Protein AF-A0A9D5ZKW4-F1 (afdb_monomer)

pLDDT: mean 84.66, std 13.29, range [24.25, 98.38]

Mean predicted aligned error: 14.29 Å

Foldseek 3Di:
DDDDPPDQPFKDWDWDDDDQFIQIWIWGDAPPDPDDTHTDDLVPQVLSVVLRVVRVVVSYYPVRLVVDPVSVVSVVVSCVVCCVVRVGPVVVVVVVVVLVVDFQDPPVLLVVQLVVQLVPWQSVLLSCLCVVQPVVVVVVVVDRDLLCVVVCQVVVLVSLQQDDDPVRHGDQLVCSCVNFVSVQVSLVSCCVVVSDDPVSRDGHDHHQDPVNQVCCCVPVVDNPDPPPPLDADDLVNLVLLLVLLCVLQVDPVSLVVSLLSLLLSLLLFLLAALQQSQQFDLVQFQLPDPFGWGKRFKGKAQCNSSPDHFIDIQGRDDPQDHNHIAIATCCPPHSVSNSVSSVSLNVPDDDPHRSDDDG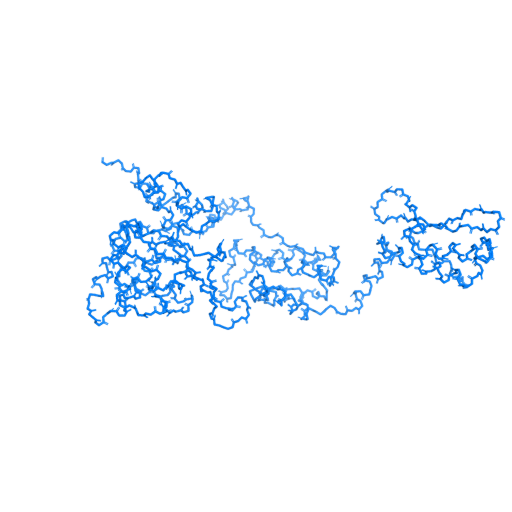SVCSQVSQVVSCVSSVHDRDGSNSSLLNLLQNCVLCCCPRVVVDLVSSCSSSVHPDSVVSVVSHSPPDVNVVVSPPDD

Secondary structure (DSSP, 8-state):
--------TTEEEEEE--SSSPEEEEEE--TT--PPPEEPPTTT-HHHHHHHHHHHHTT--HHHHTT-HHHHHHHHHHHHHHHHHTT-HHHHHHHHHHHHHSPP-HHHHHHHHHHHHHTTS-HHHHHHHIIIIIHHHHHHTT--SGGGGGGGHHHHHHHHHH-B-TTSPBPPGGGHHHHHHHHHHHHHHHHHTTSS-GGG---------HHHHHHHHHHH--------------HHHHHHHHHHHHHHT-SGGGHHHHHHHHHHHHHHHHT--HHHHTT--GGGEETTSSS-EEEE--EEEEGGGGT-SSEEEETTB-SS-BS--EEEE--SS-HHHHHHHHHHHHHHS-TT--SS-S-TTHHHHHHHHHHHHTT-----HHHHHHHHHHHHHHTHHHHSTT-HHHHHHHTT-S-HHHHHHHS-TT-HHHHHTTS--

Radius of gyration: 33.58 Å; Cα contacts (8 Å, |Δi|>4): 568; chains: 1; bounding box: 69×62×100 Å

Sequence (437 aa):
MAKGKIHIQGIYSLWRKGKEFDAYRVSVRKSGTDETQVQISAKTQPTLKQINQYLQGHKLKKEQAEQDSNFLALKQRLYEELGKEHFLKTYRAKEELDLKRKGFDFGKNLEEFVAHKSDYSIAYAYRGYLVSFWFPFFFEKGCQHPNDFFQWKREAKVHVKMAQTKHGTKYSFNSYHALTTPLNEYMKFLVEYNHITNENLFSLDVKMTLENRKQLKRKDGINIQAVRSNETYSLAELFDIKRKIDLAYAGEEFKPMKLRAYALYLGVCTGLRRGNILGIKPRDLYPESDLPHFEVGDNVVKGWSRGEGGVLIFEGCTKTTSDESIKLPLIQPSVEVLVEVATFLKDHLVGEEYILQCHPDTVAKWWEGIAKECDFKPLPCHQWKHSYASIGALHLNNWYKGNPHLLQVCCLHESYRTTEKYIKKNSGQILSAFKTT

Nearest PDB structures (foldseek):
  8bj6-assembly1_A  TM=4.259E-01  e=7.141E-02  Bacillus subtilis subsp. subtilis str. 168

Structure (mmCIF, N/CA/C/O backbone):
data_AF-A0A9D5ZKW4-F1
#
_entry.id   AF-A0A9D5ZKW4-F1
#
loop_
_atom_site.group_PDB
_atom_site.id
_atom_site.type_symbol
_atom_site.label_atom_id
_atom_site.label_alt_id
_atom_site.label_comp_id
_atom_site.label_asym_id
_atom_site.label_entity_id
_atom_site.label_seq_id
_atom_site.pdbx_PDB_ins_code
_atom_site.Cartn_x
_atom_site.Cartn_y
_atom_site.Cartn_z
_atom_site.occupancy
_atom_site.B_iso_or_equiv
_atom_site.auth_seq_id
_atom_site.auth_comp_id
_atom_site.auth_asym_id
_atom_site.auth_atom_id
_atom_site.pdbx_PDB_model_num
ATOM 1 N N . MET A 1 1 ? 39.564 -7.140 -55.001 1.00 28.84 1 MET A N 1
ATOM 2 C CA . MET A 1 1 ? 38.199 -7.243 -54.439 1.00 28.84 1 MET A CA 1
ATOM 3 C C . MET A 1 1 ? 37.810 -8.713 -54.340 1.00 28.84 1 MET A C 1
ATOM 5 O O . MET A 1 1 ? 37.602 -9.340 -55.369 1.00 28.84 1 MET A O 1
ATOM 9 N N . ALA A 1 2 ? 37.790 -9.286 -53.134 1.00 24.25 2 ALA A N 1
ATOM 10 C CA . ALA A 1 2 ? 37.417 -10.685 -52.917 1.00 24.25 2 ALA A CA 1
ATOM 11 C C . ALA A 1 2 ? 35.898 -10.785 -52.691 1.00 24.25 2 ALA A C 1
ATOM 13 O O . ALA A 1 2 ? 35.380 -10.238 -51.719 1.00 24.25 2 ALA A O 1
ATOM 14 N N . LYS A 1 3 ? 35.178 -11.447 -53.607 1.00 29.00 3 LYS A N 1
ATOM 15 C CA . LYS A 1 3 ? 33.744 -11.737 -53.459 1.00 29.00 3 LYS A CA 1
ATOM 16 C C . LYS A 1 3 ? 33.534 -12.707 -52.290 1.00 29.00 3 LYS A C 1
ATOM 18 O O . LYS A 1 3 ? 34.186 -13.744 -52.205 1.00 29.00 3 LYS A O 1
ATOM 23 N N . GLY A 1 4 ? 32.640 -12.304 -51.389 1.00 34.53 4 GLY A N 1
ATOM 24 C CA . GLY A 1 4 ? 32.350 -12.896 -50.087 1.00 34.53 4 GLY A CA 1
ATOM 25 C C . GLY A 1 4 ? 32.153 -14.410 -50.057 1.00 34.53 4 GLY A C 1
ATOM 26 O O . GLY A 1 4 ? 31.215 -14.946 -50.639 1.00 34.53 4 GLY A O 1
ATOM 27 N N . LYS A 1 5 ? 32.955 -15.079 -49.226 1.00 35.97 5 LYS A N 1
ATOM 28 C CA . LYS A 1 5 ? 32.465 -16.217 -48.446 1.00 35.97 5 LYS A CA 1
ATOM 29 C C . LYS A 1 5 ? 31.820 -15.639 -47.189 1.00 35.97 5 LYS A C 1
ATOM 31 O O . LYS A 1 5 ? 32.525 -15.150 -46.311 1.00 35.97 5 LYS A O 1
ATOM 36 N N . ILE A 1 6 ? 30.490 -15.662 -47.116 1.00 43.94 6 ILE A N 1
ATOM 37 C CA . ILE A 1 6 ? 29.736 -15.315 -45.904 1.00 43.94 6 ILE A CA 1
ATOM 38 C C . ILE A 1 6 ? 30.007 -16.426 -44.883 1.00 43.94 6 ILE A C 1
ATOM 40 O O . ILE A 1 6 ? 29.323 -17.448 -44.851 1.00 43.94 6 ILE A O 1
ATOM 44 N N . HIS A 1 7 ? 31.075 -16.280 -44.103 1.00 49.69 7 HIS A N 1
ATOM 45 C CA . HIS A 1 7 ? 31.363 -17.174 -42.991 1.00 49.69 7 HIS A CA 1
ATOM 46 C C . HIS A 1 7 ? 30.731 -16.568 -41.736 1.00 49.69 7 HIS A C 1
ATOM 48 O O . HIS A 1 7 ? 31.316 -15.698 -41.096 1.00 49.69 7 HIS A O 1
ATOM 54 N N . ILE A 1 8 ? 29.507 -16.983 -41.400 1.00 59.53 8 ILE A N 1
ATOM 55 C CA . ILE A 1 8 ? 28.874 -16.581 -40.137 1.00 59.53 8 ILE A CA 1
ATOM 56 C C . ILE A 1 8 ? 29.531 -17.382 -39.012 1.00 59.53 8 ILE A C 1
ATOM 58 O O . ILE A 1 8 ? 29.534 -18.614 -39.022 1.00 59.53 8 ILE A O 1
ATOM 62 N N . GLN A 1 9 ? 30.140 -16.677 -38.060 1.00 63.12 9 GLN A N 1
ATOM 63 C CA . GLN A 1 9 ? 30.822 -17.287 -36.923 1.00 63.12 9 GLN A CA 1
ATOM 64 C C . GLN A 1 9 ? 29.804 -18.049 -36.058 1.00 63.12 9 GLN A C 1
ATOM 66 O O . GLN A 1 9 ? 28.830 -17.467 -35.588 1.00 63.12 9 GLN A O 1
ATOM 71 N N . GLY A 1 10 ? 30.028 -19.351 -35.853 1.00 68.62 10 GLY A N 1
ATOM 72 C CA . GLY A 1 10 ? 29.132 -20.223 -35.083 1.00 68.62 10 GLY A CA 1
ATOM 73 C C . GLY A 1 10 ? 28.188 -21.092 -35.922 1.00 68.62 10 GLY A C 1
ATOM 74 O O . GLY A 1 10 ? 27.563 -21.978 -35.350 1.00 68.62 10 GLY A O 1
ATOM 75 N N . ILE A 1 11 ? 28.129 -20.915 -37.249 1.00 80.88 11 ILE A N 1
ATOM 76 C CA . ILE A 1 11 ? 27.439 -21.835 -38.170 1.00 80.88 11 ILE A CA 1
ATOM 77 C C . ILE A 1 11 ? 28.483 -22.620 -38.969 1.00 80.88 11 ILE A C 1
ATOM 79 O O . ILE A 1 11 ? 29.361 -22.041 -39.610 1.00 80.88 11 ILE A O 1
ATOM 83 N N . TYR A 1 12 ? 28.376 -23.946 -38.945 1.00 83.56 12 TYR A N 1
ATOM 84 C CA . TYR A 1 12 ? 29.296 -24.863 -39.609 1.00 83.56 12 TYR A CA 1
ATOM 85 C C . TYR A 1 12 ? 28.546 -25.721 -40.614 1.00 83.56 12 TYR A C 1
ATOM 87 O O . TYR A 1 12 ? 27.654 -26.485 -40.252 1.00 83.56 12 TYR A O 1
ATOM 95 N N . SER A 1 13 ? 28.934 -25.614 -41.877 1.00 86.19 13 SER A N 1
ATOM 96 C CA . SER A 1 13 ? 28.291 -26.348 -42.961 1.00 86.19 13 SER A CA 1
ATOM 97 C C . SER A 1 13 ? 29.081 -27.589 -43.313 1.00 86.19 13 SER A C 1
ATOM 99 O O . SER A 1 13 ? 30.301 -27.559 -43.469 1.00 86.19 13 SER A O 1
ATOM 101 N N . LEU A 1 14 ? 28.359 -28.690 -43.439 1.00 87.38 14 LEU A N 1
ATOM 102 C CA . LEU A 1 14 ? 28.876 -30.025 -43.661 1.00 87.38 14 LEU A CA 1
ATOM 103 C C . LEU A 1 14 ? 28.153 -30.635 -44.860 1.00 87.38 14 LEU A C 1
ATOM 105 O O . LEU A 1 14 ? 27.001 -30.317 -45.152 1.00 87.38 14 LEU A O 1
ATOM 109 N N . TRP A 1 15 ? 28.826 -31.557 -45.534 1.00 89.69 15 TRP A N 1
ATOM 110 C CA . TRP A 1 15 ? 28.265 -32.291 -46.662 1.00 89.69 15 TRP A CA 1
ATOM 111 C C . TRP A 1 15 ? 28.360 -33.784 -46.390 1.00 89.69 15 TRP A C 1
ATOM 113 O O . TRP A 1 15 ? 29.397 -34.279 -45.948 1.00 89.69 15 TRP A O 1
ATOM 123 N N . ARG A 1 16 ? 27.280 -34.514 -46.661 1.00 89.94 16 ARG A N 1
ATOM 124 C CA . ARG A 1 16 ? 27.298 -35.975 -46.700 1.00 89.94 16 ARG A CA 1
ATOM 125 C C . ARG A 1 16 ? 27.270 -36.411 -48.154 1.00 89.94 16 ARG A C 1
ATOM 127 O O . ARG A 1 16 ? 26.269 -36.203 -48.834 1.00 89.94 16 ARG A O 1
ATOM 134 N N . LYS A 1 17 ? 28.355 -37.052 -48.583 1.00 90.62 17 LYS A N 1
ATOM 135 C CA . LYS A 1 17 ? 28.489 -37.566 -49.942 1.00 90.62 17 LYS A CA 1
ATOM 136 C C . LYS A 1 17 ? 27.439 -38.642 -50.217 1.00 90.62 17 LYS A C 1
ATOM 138 O O . LYS A 1 17 ? 27.293 -39.567 -49.412 1.00 90.62 17 LYS A O 1
ATOM 143 N N . GLY A 1 18 ? 26.726 -38.524 -51.330 1.00 86.94 18 GLY A N 1
ATOM 144 C CA . GLY A 1 18 ? 25.785 -39.541 -51.799 1.00 86.94 18 GLY A CA 1
ATOM 145 C C . GLY A 1 18 ? 26.156 -40.084 -53.177 1.00 86.94 18 GLY A C 1
ATOM 146 O O . GLY A 1 18 ? 27.113 -39.637 -53.809 1.00 86.94 18 GLY A O 1
ATOM 147 N N . LYS A 1 19 ? 25.421 -41.110 -53.629 1.00 83.88 19 LYS A N 1
ATOM 148 C CA . LYS A 1 19 ? 25.650 -41.721 -54.949 1.00 83.88 19 LYS A CA 1
ATOM 149 C C . LYS A 1 19 ? 25.187 -40.792 -56.078 1.00 83.88 19 LYS A C 1
ATOM 151 O O . LYS A 1 19 ? 25.973 -40.502 -56.978 1.00 83.88 19 LYS A O 1
ATOM 156 N N . GLU A 1 20 ? 23.951 -40.298 -55.993 1.00 85.75 20 GLU A N 1
ATOM 157 C CA . GLU A 1 20 ? 23.348 -39.435 -57.024 1.00 85.75 20 GLU A CA 1
ATOM 158 C C . GLU A 1 20 ? 23.397 -37.939 -56.690 1.00 85.75 20 GLU A C 1
ATOM 160 O O . GLU A 1 20 ? 23.585 -37.130 -57.587 1.00 85.75 20 GLU A O 1
ATOM 165 N N . PHE A 1 21 ? 23.285 -37.569 -55.415 1.00 92.38 21 PHE A N 1
ATOM 166 C CA . PHE A 1 21 ? 23.345 -36.186 -54.932 1.00 92.38 21 PHE A CA 1
ATOM 167 C C . PHE A 1 21 ? 24.032 -36.142 -53.567 1.00 92.38 21 PHE A C 1
ATOM 169 O O . PHE A 1 21 ? 24.070 -37.156 -52.863 1.00 92.38 21 PHE A O 1
ATOM 176 N N . ASP A 1 22 ? 24.539 -34.977 -53.172 1.00 91.94 22 ASP A N 1
ATOM 177 C CA . ASP A 1 22 ? 25.109 -34.780 -51.837 1.00 91.94 22 ASP A CA 1
ATOM 178 C C . ASP A 1 22 ? 24.084 -34.125 -50.907 1.00 91.94 22 ASP A C 1
ATOM 180 O O . ASP A 1 22 ? 23.358 -33.218 -51.304 1.00 91.94 22 ASP A O 1
ATOM 184 N N . ALA A 1 23 ? 24.026 -34.565 -49.649 1.00 90.69 23 ALA A N 1
ATOM 185 C CA . ALA A 1 23 ? 23.127 -33.978 -48.659 1.00 90.69 23 ALA A CA 1
ATOM 186 C C . ALA A 1 23 ? 23.827 -32.865 -47.873 1.00 90.69 23 ALA A C 1
ATOM 188 O O . ALA A 1 23 ? 24.932 -33.050 -47.348 1.00 90.69 23 ALA A O 1
ATOM 189 N N . TYR A 1 24 ? 23.147 -31.732 -47.737 1.00 93.62 24 TYR A N 1
ATOM 190 C CA . TYR A 1 24 ? 23.615 -30.581 -46.981 1.00 93.62 24 TYR A CA 1
ATOM 191 C C . TYR A 1 24 ? 23.264 -30.724 -45.498 1.00 93.62 24 TYR A C 1
ATOM 193 O O . TYR A 1 24 ? 22.142 -31.087 -45.126 1.00 93.62 24 TYR A O 1
ATOM 201 N N . ARG A 1 25 ? 24.237 -30.445 -44.632 1.00 90.38 25 ARG A N 1
ATOM 202 C CA . ARG A 1 25 ? 24.128 -30.509 -43.172 1.00 90.38 25 ARG A CA 1
ATOM 203 C C . ARG A 1 25 ? 24.654 -29.216 -42.572 1.00 90.38 25 ARG A C 1
ATOM 205 O O . ARG A 1 25 ? 25.588 -28.620 -43.098 1.00 90.38 25 ARG A O 1
ATOM 212 N N . VAL A 1 26 ? 24.083 -28.811 -41.446 1.00 88.94 26 VAL A N 1
ATOM 213 C CA . VAL A 1 26 ? 24.541 -27.636 -40.707 1.00 88.94 26 VAL A CA 1
ATOM 214 C C . VAL A 1 26 ? 24.610 -27.974 -39.225 1.00 88.94 26 VAL A C 1
ATOM 216 O O . VAL A 1 26 ? 23.746 -28.682 -38.710 1.00 88.94 26 VAL A O 1
ATOM 219 N N . SER A 1 27 ? 25.638 -27.470 -38.558 1.00 86.00 27 SER A N 1
ATOM 220 C CA . SER A 1 27 ? 25.788 -27.498 -37.110 1.00 86.00 27 SER A CA 1
ATOM 221 C C . SER A 1 27 ? 25.939 -26.078 -36.585 1.00 86.00 27 SER A C 1
ATOM 223 O O . SER A 1 27 ? 26.516 -25.221 -37.258 1.00 86.00 27 SER A O 1
ATOM 225 N N . VAL A 1 28 ? 25.448 -25.829 -35.377 1.00 83.31 28 VAL A N 1
ATOM 226 C CA . VAL A 1 28 ? 25.533 -24.524 -34.723 1.00 83.31 28 VAL A CA 1
ATOM 227 C C . VAL A 1 28 ? 26.287 -24.657 -33.407 1.00 83.31 28 VAL A C 1
ATOM 229 O O . VAL A 1 28 ? 26.116 -25.625 -32.665 1.00 83.31 28 VAL A O 1
ATOM 232 N N . ARG A 1 29 ? 27.143 -23.677 -33.117 1.00 77.31 29 ARG A N 1
ATOM 233 C CA . ARG A 1 29 ? 27.801 -23.509 -31.821 1.00 77.31 29 ARG A CA 1
ATOM 234 C C . ARG A 1 29 ? 27.319 -22.208 -31.194 1.00 77.31 29 ARG A C 1
ATOM 236 O O . ARG A 1 29 ? 27.538 -21.137 -31.759 1.00 77.31 29 ARG A O 1
ATOM 243 N N . LYS A 1 30 ? 26.668 -22.309 -30.034 1.00 66.44 30 LYS A N 1
ATOM 244 C CA . LYS A 1 30 ? 26.193 -21.147 -29.272 1.00 66.44 30 LYS A CA 1
ATOM 245 C C . LYS A 1 30 ? 27.376 -20.289 -28.810 1.00 66.44 30 LYS A C 1
ATOM 247 O O . LYS A 1 30 ? 28.471 -20.793 -28.560 1.00 66.44 30 LYS A O 1
ATOM 252 N N . SER A 1 31 ? 27.169 -18.975 -28.734 1.00 58.09 31 SER A N 1
ATOM 253 C CA . SER A 1 31 ? 28.196 -18.046 -28.254 1.00 58.09 31 SER A CA 1
ATOM 254 C C . SER A 1 31 ? 28.307 -18.111 -26.727 1.00 58.09 31 SER A C 1
ATOM 256 O O . SER A 1 31 ? 27.287 -18.067 -26.047 1.00 58.09 31 SER A O 1
ATOM 258 N N . GLY A 1 32 ? 29.531 -18.184 -26.191 1.00 53.62 32 GLY A N 1
ATOM 259 C CA . GLY A 1 32 ? 29.792 -18.071 -24.748 1.00 53.62 32 GLY A CA 1
ATOM 260 C C . GLY A 1 32 ? 29.785 -19.380 -23.949 1.00 53.62 32 GLY A C 1
ATOM 261 O O . GLY A 1 32 ? 29.902 -19.325 -22.730 1.00 53.62 32 GLY A O 1
ATOM 262 N N . THR A 1 33 ? 29.683 -20.539 -24.602 1.00 51.06 33 THR A N 1
ATOM 263 C CA . THR A 1 33 ? 29.737 -21.860 -23.953 1.00 51.06 33 THR A CA 1
ATOM 264 C C . THR A 1 33 ? 30.875 -22.711 -24.527 1.00 51.06 33 THR A C 1
ATOM 266 O O . THR A 1 33 ? 31.052 -22.765 -25.747 1.00 51.06 33 THR A O 1
ATOM 269 N N . ASP A 1 34 ? 31.597 -23.445 -23.673 1.00 53.28 34 ASP A N 1
ATOM 270 C CA . ASP A 1 34 ? 32.601 -24.456 -24.074 1.00 53.28 34 ASP A CA 1
ATOM 271 C C . ASP A 1 34 ? 31.980 -25.716 -24.716 1.00 53.28 34 ASP A C 1
ATOM 273 O O . ASP A 1 34 ? 32.673 -26.675 -25.045 1.00 53.28 34 ASP A O 1
ATOM 277 N N . GLU A 1 35 ? 30.667 -25.705 -24.947 1.00 55.34 35 GLU A N 1
ATOM 278 C CA . GLU A 1 35 ? 29.909 -26.821 -25.504 1.00 55.34 35 GLU A CA 1
ATOM 279 C C . GLU A 1 35 ? 30.279 -27.179 -26.956 1.00 55.34 35 GLU A C 1
ATOM 281 O O . GLU A 1 35 ? 30.701 -26.350 -27.780 1.00 55.34 35 GLU A O 1
ATOM 286 N N . THR A 1 36 ? 30.074 -28.466 -27.247 1.00 64.31 36 THR A N 1
ATOM 287 C CA . THR A 1 36 ? 30.236 -29.135 -28.538 1.00 64.31 36 THR A CA 1
ATOM 288 C C . THR A 1 36 ? 29.204 -28.649 -29.564 1.00 64.31 36 THR A C 1
ATOM 290 O O . THR A 1 36 ? 28.108 -28.206 -29.229 1.00 64.31 36 THR A O 1
ATOM 293 N N . GLN A 1 37 ? 29.561 -28.691 -30.852 1.00 76.12 37 GLN A N 1
ATOM 294 C CA . GLN A 1 37 ? 28.670 -28.277 -31.944 1.00 76.12 37 GLN A CA 1
ATOM 295 C C . GLN A 1 37 ? 27.387 -29.126 -31.958 1.00 76.12 37 GLN A C 1
ATOM 297 O O . GLN A 1 37 ? 27.464 -30.354 -31.943 1.00 76.12 37 GLN A O 1
ATOM 302 N N . VAL A 1 38 ? 26.217 -28.488 -32.064 1.00 80.94 38 VAL A N 1
ATOM 303 C CA . VAL A 1 38 ? 24.923 -29.181 -32.170 1.00 80.94 38 VAL A CA 1
ATOM 304 C C . VAL A 1 38 ? 24.523 -29.281 -33.636 1.00 80.94 38 VAL A C 1
ATOM 306 O O . VAL A 1 38 ? 24.449 -28.271 -34.335 1.00 80.94 38 VAL A O 1
ATOM 309 N N . GLN A 1 39 ? 24.264 -30.495 -34.120 1.00 84.44 39 GLN A N 1
ATOM 310 C CA . GLN A 1 39 ? 23.843 -30.719 -35.501 1.00 84.44 39 GLN A CA 1
ATOM 311 C C . GLN A 1 39 ? 22.345 -30.428 -35.673 1.00 84.44 39 GLN A C 1
ATOM 313 O O . GLN A 1 39 ? 21.510 -30.970 -34.951 1.00 84.44 39 GLN A O 1
ATOM 318 N N . ILE A 1 40 ? 21.996 -29.612 -36.667 1.00 88.12 40 ILE A N 1
ATOM 319 C CA . ILE A 1 40 ? 20.611 -29.248 -36.972 1.00 88.12 40 ILE A CA 1
ATOM 320 C C . ILE A 1 40 ? 19.949 -30.349 -37.802 1.00 88.12 40 ILE A C 1
ATOM 322 O O . ILE A 1 40 ? 20.480 -30.809 -38.819 1.00 88.12 40 ILE A O 1
ATOM 326 N N . SER A 1 41 ? 18.764 -30.776 -37.368 1.00 85.06 41 SER A N 1
ATOM 327 C CA . SER A 1 41 ? 17.986 -31.811 -38.044 1.00 85.06 41 SER A CA 1
ATOM 328 C C . SER A 1 41 ? 17.123 -31.221 -39.157 1.00 85.06 41 SER A C 1
ATOM 330 O O . SER A 1 41 ? 16.307 -30.331 -38.935 1.00 85.06 41 SER A O 1
ATOM 332 N N . ALA A 1 42 ? 17.209 -31.798 -40.357 1.00 84.50 42 ALA A N 1
ATOM 333 C CA . ALA A 1 42 ? 16.306 -31.469 -41.464 1.00 84.50 42 ALA A CA 1
ATOM 334 C C . ALA A 1 42 ? 14.842 -31.884 -41.197 1.00 84.50 42 ALA A C 1
ATOM 336 O O . ALA A 1 42 ? 13.955 -31.520 -41.961 1.00 84.50 42 ALA A O 1
ATOM 337 N N . LYS A 1 43 ? 14.566 -32.659 -40.135 1.00 81.88 43 LYS A N 1
ATOM 338 C CA . LYS A 1 43 ? 13.187 -32.957 -39.711 1.00 81.88 43 LYS A CA 1
ATOM 339 C C . LYS A 1 43 ? 12.539 -31.773 -38.995 1.00 81.88 43 LYS A C 1
ATOM 341 O O . LYS A 1 43 ? 11.327 -31.627 -39.076 1.00 81.88 43 LYS A O 1
ATOM 346 N N . THR A 1 44 ? 13.341 -30.970 -38.299 1.00 81.44 44 THR A N 1
ATOM 347 C CA . THR A 1 44 ? 12.868 -29.860 -37.467 1.00 81.44 44 THR A CA 1
ATOM 348 C C . THR A 1 44 ? 13.098 -28.504 -38.121 1.00 81.44 44 THR A C 1
ATOM 350 O O . THR A 1 44 ? 12.327 -27.599 -37.841 1.00 81.44 44 THR A O 1
ATOM 353 N N . GLN A 1 45 ? 14.081 -28.370 -39.027 1.00 88.75 45 GLN A N 1
ATOM 354 C CA . GLN A 1 45 ? 14.342 -27.121 -39.749 1.00 88.75 45 GLN A CA 1
ATOM 355 C C . GLN A 1 45 ? 13.786 -27.138 -41.187 1.00 88.75 45 GLN A C 1
ATOM 357 O O . GLN A 1 45 ? 14.379 -27.793 -42.057 1.00 88.75 45 GLN A O 1
ATOM 362 N N . PRO A 1 46 ? 12.701 -26.390 -41.487 1.00 89.81 46 PRO A N 1
ATOM 363 C CA . PRO A 1 46 ? 12.032 -26.418 -42.791 1.00 89.81 46 PRO A CA 1
ATOM 364 C C . PRO A 1 46 ? 12.940 -26.026 -43.959 1.00 89.81 46 PRO A C 1
ATOM 366 O O . PRO A 1 46 ? 12.951 -26.704 -44.984 1.00 89.81 46 PRO A O 1
ATOM 369 N N . THR A 1 47 ? 13.764 -24.991 -43.800 1.00 90.69 47 THR A N 1
ATOM 370 C CA . THR A 1 47 ? 14.649 -24.513 -44.874 1.00 90.69 47 THR A CA 1
ATOM 371 C C . THR A 1 47 ? 15.779 -25.504 -45.165 1.00 90.69 47 THR A C 1
ATOM 373 O O . THR A 1 47 ? 16.129 -25.729 -46.321 1.00 90.69 47 THR A O 1
ATOM 376 N N . LEU A 1 48 ? 16.295 -26.209 -44.150 1.00 91.06 48 LEU A N 1
ATOM 377 C CA . LEU A 1 48 ? 17.272 -27.287 -44.353 1.00 91.06 48 LEU A CA 1
ATOM 378 C C . LEU A 1 48 ? 16.646 -28.504 -45.056 1.00 91.06 48 LEU A C 1
ATOM 380 O O . LEU A 1 48 ? 17.312 -29.176 -45.850 1.00 91.06 48 LEU A O 1
ATOM 384 N N . LYS A 1 49 ? 15.363 -28.784 -44.794 1.00 92.69 49 LYS A N 1
ATOM 385 C CA . LYS A 1 49 ? 14.589 -29.794 -45.529 1.00 92.69 49 LYS A CA 1
ATOM 386 C C . LYS A 1 49 ? 14.437 -29.405 -46.998 1.00 92.69 49 LYS A C 1
ATOM 388 O O . LYS A 1 49 ? 14.720 -30.229 -47.862 1.00 92.69 49 LYS A O 1
ATOM 393 N N . GLN A 1 50 ? 14.060 -28.155 -47.266 1.00 93.19 50 GLN A N 1
ATOM 394 C CA . GLN A 1 50 ? 13.905 -27.617 -48.620 1.00 93.19 50 GLN A CA 1
ATOM 395 C C . GLN A 1 50 ? 15.213 -27.677 -49.412 1.00 93.19 50 GLN A C 1
ATOM 397 O O . GLN A 1 50 ? 15.204 -28.131 -50.551 1.00 93.19 50 GLN A O 1
ATOM 402 N N . ILE A 1 51 ? 16.346 -27.318 -48.797 1.00 93.19 51 ILE A N 1
ATOM 403 C CA . ILE A 1 51 ? 17.669 -27.458 -49.424 1.00 93.19 51 ILE A CA 1
ATOM 404 C C . ILE A 1 51 ? 17.919 -28.909 -49.844 1.00 93.19 51 ILE A C 1
ATOM 406 O O . ILE A 1 51 ? 18.282 -29.168 -50.986 1.00 93.19 51 ILE A O 1
ATOM 410 N N . ASN A 1 52 ? 17.705 -29.874 -48.947 1.00 93.50 52 ASN A N 1
ATOM 411 C CA . ASN A 1 52 ? 17.974 -31.278 -49.259 1.00 93.50 52 ASN A CA 1
ATOM 412 C C . ASN A 1 52 ? 17.002 -31.856 -50.302 1.00 93.50 52 ASN A C 1
ATOM 414 O O . ASN A 1 52 ? 17.419 -32.655 -51.135 1.00 93.50 52 ASN A O 1
ATOM 418 N N . GLN A 1 53 ? 15.739 -31.422 -50.301 1.00 93.94 53 GLN A N 1
ATOM 419 C CA . GLN A 1 53 ? 14.771 -31.775 -51.344 1.00 93.94 53 GLN A CA 1
ATOM 420 C C . GLN A 1 53 ? 15.165 -31.190 -52.704 1.00 93.94 53 GLN A C 1
ATOM 422 O O . GLN A 1 53 ? 15.079 -31.886 -53.712 1.00 93.94 53 GLN A O 1
ATOM 427 N N . TYR A 1 54 ? 15.646 -29.944 -52.732 1.00 94.69 54 TYR A N 1
ATOM 428 C CA . TYR A 1 54 ? 16.126 -29.295 -53.949 1.00 94.69 54 TYR A CA 1
ATOM 429 C C . TYR A 1 54 ? 17.334 -30.030 -54.542 1.00 94.69 54 TYR A C 1
ATOM 431 O O . TYR A 1 54 ? 17.319 -30.376 -55.723 1.00 94.69 54 TYR A O 1
ATOM 439 N N . LEU A 1 55 ? 18.336 -30.342 -53.711 1.00 93.31 55 LEU A N 1
ATOM 440 C CA . LEU A 1 55 ? 19.534 -31.085 -54.120 1.00 93.31 55 LEU A CA 1
ATOM 441 C C . LEU A 1 55 ? 19.195 -32.480 -54.653 1.00 93.31 55 LEU A C 1
ATOM 443 O O . LEU A 1 55 ? 19.760 -32.908 -55.657 1.00 93.31 55 LEU A O 1
ATOM 447 N N . GLN A 1 56 ? 18.248 -33.170 -54.011 1.00 93.75 56 GLN A N 1
ATOM 448 C CA . GLN A 1 56 ? 17.765 -34.472 -54.461 1.00 93.75 56 GLN A CA 1
ATOM 449 C C . GLN A 1 56 ? 17.017 -34.378 -55.798 1.00 93.75 56 GLN A C 1
ATOM 451 O O . GLN A 1 56 ? 17.299 -35.161 -56.702 1.00 93.75 56 GLN A O 1
ATOM 456 N N . GLY A 1 57 ? 16.088 -33.427 -55.935 1.00 90.94 57 GLY A N 1
ATOM 457 C CA . GLY A 1 57 ? 15.282 -33.255 -57.148 1.00 90.94 57 GLY A CA 1
ATOM 458 C C . GLY A 1 57 ? 16.113 -32.906 -58.384 1.00 90.94 57 GLY A C 1
ATOM 459 O O . GLY A 1 57 ? 15.796 -33.356 -59.479 1.00 90.94 57 GLY A O 1
ATOM 460 N N . HIS A 1 58 ? 17.214 -32.175 -58.194 1.00 91.19 58 HIS A N 1
ATOM 461 C CA . HIS A 1 58 ? 18.108 -31.735 -59.271 1.00 91.19 58 HIS A CA 1
ATOM 462 C C . HIS A 1 58 ? 19.391 -32.573 -59.380 1.00 91.19 58 HIS A C 1
ATOM 464 O O . HIS A 1 58 ? 20.263 -32.260 -60.186 1.00 91.19 58 HIS A O 1
ATOM 470 N N . LYS A 1 59 ? 19.520 -33.634 -58.571 1.00 92.12 59 LYS A N 1
ATOM 471 C CA . LYS A 1 59 ? 20.690 -34.527 -58.512 1.00 92.12 59 LYS A CA 1
ATOM 472 C C . LYS A 1 59 ? 22.032 -33.786 -58.381 1.00 92.12 59 LYS A C 1
ATOM 474 O O . LYS A 1 59 ? 23.023 -34.148 -59.012 1.00 92.12 59 LYS A O 1
ATOM 479 N N . LEU A 1 60 ? 22.064 -32.733 -57.563 1.00 92.00 60 LEU A N 1
ATOM 480 C CA . LEU A 1 60 ? 23.233 -31.860 -57.435 1.00 92.00 60 LEU A CA 1
ATOM 481 C C . LEU A 1 60 ? 24.251 -32.416 -56.432 1.00 92.00 60 LEU A C 1
ATOM 483 O O . LEU A 1 60 ? 23.915 -32.793 -55.304 1.00 92.00 60 LEU A O 1
ATOM 487 N N . LYS A 1 61 ? 25.526 -32.407 -56.827 1.00 92.56 61 LYS A N 1
ATOM 488 C CA . LYS A 1 61 ? 26.669 -32.624 -55.924 1.00 92.56 61 LYS A CA 1
ATOM 489 C C . LYS A 1 61 ? 27.199 -31.300 -55.387 1.00 92.56 61 LYS A C 1
ATOM 491 O O . LYS A 1 61 ? 26.911 -30.247 -55.951 1.00 92.56 61 LYS A O 1
ATOM 496 N N . LYS A 1 62 ? 27.997 -31.342 -54.314 1.00 90.50 62 LYS A N 1
ATOM 497 C CA . LYS A 1 62 ? 28.515 -30.150 -53.616 1.00 90.50 62 LYS A CA 1
ATOM 498 C C . LYS A 1 62 ? 29.045 -29.072 -54.568 1.00 90.50 62 LYS A C 1
ATOM 500 O O . LYS A 1 62 ? 28.668 -27.914 -54.444 1.00 90.50 62 LYS A O 1
ATOM 505 N N . GLU A 1 63 ? 29.918 -29.452 -55.496 1.00 89.00 63 GLU A N 1
ATOM 506 C CA . GLU A 1 63 ? 30.593 -28.518 -56.409 1.00 89.00 63 GLU A CA 1
ATOM 507 C C . GLU A 1 63 ? 29.607 -27.792 -57.333 1.00 89.00 63 GLU A C 1
ATOM 509 O O . GLU A 1 63 ? 29.780 -26.609 -57.607 1.00 89.00 63 GLU A O 1
ATOM 514 N N . GLN A 1 64 ? 28.546 -28.485 -57.755 1.00 88.06 64 GLN A N 1
ATOM 515 C CA . GLN A 1 64 ? 27.481 -27.930 -58.591 1.00 88.06 64 GLN A CA 1
ATOM 516 C C . GLN A 1 64 ? 26.532 -27.063 -57.760 1.00 88.06 64 GLN A C 1
ATOM 518 O O . GLN A 1 64 ? 26.192 -25.953 -58.154 1.00 88.06 64 GLN A O 1
ATOM 523 N N . ALA A 1 65 ? 26.153 -27.536 -56.572 1.00 88.38 65 ALA A N 1
ATOM 524 C CA . ALA A 1 65 ? 25.303 -26.794 -55.652 1.00 88.38 65 ALA A CA 1
ATOM 525 C C . ALA A 1 65 ? 25.948 -25.471 -55.212 1.00 88.38 65 ALA A C 1
ATOM 527 O O . ALA A 1 65 ? 25.270 -24.455 -55.135 1.00 88.38 65 ALA A O 1
ATOM 528 N N . GLU A 1 66 ? 27.264 -25.439 -54.976 1.00 88.94 66 GLU A N 1
ATOM 529 C CA . GLU A 1 66 ? 27.988 -24.212 -54.607 1.00 88.94 66 GLU A CA 1
ATOM 530 C C . GLU A 1 66 ? 28.047 -23.160 -55.734 1.00 88.94 66 GLU A C 1
ATOM 532 O O . GLU A 1 66 ? 28.435 -22.021 -55.469 1.00 88.94 66 GLU A O 1
ATOM 537 N N . GLN A 1 67 ? 27.617 -23.509 -56.950 1.00 87.75 67 GLN A N 1
ATOM 538 C CA . GLN A 1 67 ? 27.477 -22.606 -58.099 1.00 87.75 67 GLN A CA 1
ATOM 539 C C . GLN A 1 67 ? 26.004 -22.315 -58.459 1.00 87.75 67 GLN A C 1
ATOM 541 O O . GLN A 1 67 ? 25.742 -21.431 -59.273 1.00 87.75 67 GLN A O 1
ATOM 546 N N . ASP A 1 68 ? 25.045 -23.014 -57.844 1.00 92.00 68 ASP A N 1
ATOM 547 C CA . ASP A 1 68 ? 23.609 -22.878 -58.104 1.00 92.00 68 ASP A CA 1
ATOM 548 C C . ASP A 1 68 ? 23.000 -21.715 -57.297 1.00 92.00 68 ASP A C 1
ATOM 550 O O . ASP A 1 68 ? 23.101 -21.646 -56.068 1.00 92.00 68 ASP A O 1
ATOM 554 N N . SER A 1 69 ? 22.353 -20.775 -57.989 1.00 88.31 69 SER A N 1
ATOM 555 C CA . SER A 1 69 ? 21.817 -19.548 -57.385 1.00 88.31 69 SER A CA 1
ATOM 556 C C . SER A 1 69 ? 20.688 -19.810 -56.383 1.00 88.31 69 SER A C 1
ATOM 558 O O . SER A 1 69 ? 20.622 -19.136 -55.352 1.00 88.31 69 SER A O 1
ATOM 560 N N . ASN A 1 70 ? 19.834 -20.804 -56.636 1.00 89.50 70 ASN A N 1
ATOM 561 C CA . ASN A 1 70 ? 18.714 -21.148 -55.760 1.00 89.50 70 ASN A CA 1
ATOM 562 C C . ASN A 1 70 ? 19.204 -21.822 -54.475 1.00 89.50 70 ASN A C 1
ATOM 564 O O . ASN A 1 70 ? 18.745 -21.483 -53.382 1.00 89.50 70 ASN A O 1
ATOM 568 N N . PHE A 1 71 ? 20.180 -22.726 -54.578 1.00 92.12 71 PHE A N 1
ATOM 569 C CA . PHE A 1 71 ? 20.858 -23.301 -53.423 1.00 92.12 71 PHE A CA 1
ATOM 570 C C . PHE A 1 71 ? 21.521 -22.210 -52.581 1.00 92.12 71 PHE A C 1
ATOM 572 O O . PHE A 1 71 ? 21.361 -22.206 -51.360 1.00 92.12 71 PHE A O 1
ATOM 579 N N . LEU A 1 72 ? 22.230 -21.263 -53.205 1.00 88.81 72 LEU A N 1
ATOM 580 C CA . LEU A 1 72 ? 22.869 -20.155 -52.492 1.00 88.81 72 LEU A CA 1
ATOM 581 C C . LEU A 1 72 ? 21.846 -19.265 -51.768 1.00 88.81 72 LEU A C 1
ATOM 583 O O . LEU A 1 72 ? 22.083 -18.895 -50.616 1.00 88.81 72 LEU A O 1
ATOM 587 N N . ALA A 1 73 ? 20.694 -18.985 -52.383 1.00 86.69 73 ALA A N 1
ATOM 588 C CA . ALA A 1 73 ? 19.611 -18.227 -51.754 1.00 86.69 73 ALA A CA 1
ATOM 589 C C . ALA A 1 73 ? 18.996 -18.970 -50.553 1.00 86.69 73 ALA A C 1
ATOM 591 O O . ALA A 1 73 ? 18.852 -18.400 -49.470 1.00 86.69 73 ALA A O 1
ATOM 592 N N . LEU A 1 74 ? 18.694 -20.264 -50.705 1.00 90.25 74 LEU A N 1
ATOM 593 C CA . LEU A 1 74 ? 18.170 -21.096 -49.616 1.00 90.25 74 LEU A CA 1
ATOM 594 C C . LEU A 1 74 ? 19.183 -21.256 -48.476 1.00 90.25 74 LEU A C 1
ATOM 596 O O . LEU A 1 74 ? 18.818 -21.215 -47.302 1.00 90.25 74 LEU A O 1
ATOM 600 N N . LYS A 1 75 ? 20.468 -21.402 -48.810 1.00 88.50 75 LYS A N 1
ATOM 601 C CA . LYS A 1 75 ? 21.570 -21.474 -47.847 1.00 88.50 75 LYS A CA 1
ATOM 602 C C . LYS A 1 75 ? 21.706 -20.178 -47.050 1.00 88.50 75 LYS A C 1
ATOM 604 O O . LYS A 1 75 ? 21.886 -20.244 -45.836 1.00 88.50 75 LYS A O 1
ATOM 609 N N . GLN A 1 76 ? 21.585 -19.024 -47.704 1.00 83.25 76 GLN A N 1
ATOM 610 C CA . GLN A 1 76 ? 21.605 -17.722 -47.038 1.00 83.25 76 GLN A CA 1
ATOM 611 C C . GLN A 1 76 ? 20.412 -17.559 -46.087 1.00 83.25 76 GLN A C 1
ATOM 613 O O . GLN A 1 76 ? 20.602 -17.206 -44.924 1.00 83.25 76 GLN A O 1
ATOM 618 N N . ARG A 1 77 ? 19.203 -17.910 -46.539 1.00 86.50 77 ARG A N 1
ATOM 619 C CA . ARG A 1 77 ? 17.998 -17.906 -45.699 1.00 86.50 77 ARG A CA 1
ATOM 620 C C . ARG A 1 77 ? 18.146 -18.808 -44.470 1.00 86.50 77 ARG A C 1
ATOM 622 O O . ARG A 1 77 ? 17.832 -18.394 -43.359 1.00 86.50 77 ARG A O 1
ATOM 629 N N . LEU A 1 78 ? 18.667 -20.023 -44.653 1.00 85.56 78 LEU A N 1
ATOM 630 C CA . LEU A 1 78 ? 18.912 -20.951 -43.548 1.00 85.56 78 LEU A CA 1
ATOM 631 C C . LEU A 1 78 ? 19.878 -20.354 -42.516 1.00 85.56 78 LEU A C 1
ATOM 633 O O . LEU A 1 78 ? 19.683 -20.520 -41.316 1.00 85.56 78 LEU A O 1
ATOM 637 N N . TYR A 1 79 ? 20.927 -19.669 -42.967 1.00 85.44 79 TYR A N 1
ATOM 638 C CA . TYR A 1 79 ? 21.877 -19.035 -42.059 1.00 85.44 79 TYR A CA 1
ATOM 639 C C . TYR A 1 79 ? 21.257 -17.886 -41.254 1.00 85.44 79 TYR A C 1
ATOM 641 O O . TYR A 1 79 ? 21.604 -17.714 -40.087 1.00 85.44 79 TYR A O 1
ATOM 649 N N . GLU A 1 80 ? 20.335 -17.128 -41.847 1.00 79.31 80 GLU A N 1
ATOM 650 C CA . GLU A 1 80 ? 19.597 -16.067 -41.155 1.00 79.31 80 GLU A CA 1
ATOM 651 C C . GLU A 1 80 ? 18.657 -16.614 -40.083 1.00 79.31 80 GLU A C 1
ATOM 653 O O . GLU A 1 80 ? 18.656 -16.116 -38.956 1.00 79.31 80 GLU A O 1
ATOM 658 N N . GLU A 1 81 ? 17.919 -17.675 -40.406 1.00 83.31 81 GLU A N 1
ATOM 659 C CA . GLU A 1 81 ? 17.034 -18.362 -39.463 1.00 83.31 81 GLU A CA 1
ATOM 660 C C . GLU A 1 81 ? 17.823 -18.914 -38.266 1.00 83.31 81 GLU A C 1
ATOM 662 O O . GLU A 1 81 ? 17.504 -18.604 -37.118 1.00 83.31 81 GLU A O 1
ATOM 667 N N . LEU A 1 82 ? 18.913 -19.647 -38.527 1.00 80.44 82 LEU A N 1
ATOM 668 C CA . LEU A 1 82 ? 19.754 -20.235 -37.477 1.00 80.44 82 LEU A CA 1
ATOM 669 C C . LEU A 1 82 ? 20.501 -19.179 -36.653 1.00 80.44 82 LEU A C 1
ATOM 671 O O . LEU A 1 82 ? 20.709 -19.360 -35.452 1.00 80.44 82 LEU A O 1
ATOM 675 N N . GLY A 1 83 ? 20.908 -18.072 -37.279 1.00 73.06 83 GLY A N 1
ATOM 676 C CA . GLY A 1 83 ? 21.541 -16.950 -36.592 1.00 73.06 83 GLY A CA 1
ATOM 677 C C . GLY A 1 83 ? 20.624 -16.306 -35.553 1.00 73.06 83 GLY A C 1
ATOM 678 O O . GLY A 1 83 ? 21.072 -16.035 -34.435 1.00 73.06 83 GLY A O 1
ATOM 679 N N . LYS A 1 84 ? 19.345 -16.128 -35.910 1.00 72.31 84 LYS A N 1
ATOM 680 C CA . LYS A 1 84 ? 18.292 -15.615 -35.026 1.00 72.31 84 LYS A CA 1
ATOM 681 C C . LYS A 1 84 ? 17.926 -16.615 -33.927 1.00 72.31 84 LYS A C 1
ATOM 683 O O . LYS A 1 84 ? 17.910 -16.251 -32.758 1.00 72.31 84 LYS A O 1
ATOM 688 N N . GLU A 1 85 ? 17.676 -17.874 -34.284 1.00 77.69 85 GLU A N 1
ATOM 689 C CA . GLU A 1 85 ? 17.229 -18.919 -33.348 1.00 77.69 85 GLU A CA 1
ATOM 690 C C . GLU A 1 85 ? 18.264 -19.229 -32.253 1.00 77.69 85 GLU A C 1
ATOM 692 O O . GLU A 1 85 ? 17.912 -19.512 -31.107 1.00 77.69 85 GLU A O 1
ATOM 697 N N . HIS A 1 86 ? 19.556 -19.149 -32.583 1.00 71.38 86 HIS A N 1
ATOM 698 C CA . HIS A 1 86 ? 20.641 -19.520 -31.671 1.00 71.38 86 HIS A CA 1
ATOM 699 C C . HIS A 1 86 ? 21.441 -18.336 -31.111 1.00 71.38 86 HIS A C 1
ATOM 701 O O . HIS A 1 86 ? 22.498 -18.553 -30.512 1.00 71.38 86 HIS A O 1
ATOM 707 N N . PHE A 1 87 ? 20.943 -17.104 -31.264 1.00 61.16 87 PHE A N 1
ATOM 708 C CA . PHE A 1 87 ? 21.518 -15.889 -30.668 1.00 61.16 87 PHE A CA 1
ATOM 709 C C . PHE A 1 87 ? 23.020 -15.707 -30.948 1.00 61.16 87 PHE A C 1
ATOM 711 O O . PHE A 1 87 ? 23.812 -15.405 -30.049 1.00 61.16 87 PHE A O 1
ATOM 718 N N . LEU A 1 88 ? 23.446 -15.921 -32.196 1.00 68.31 88 LEU A N 1
ATOM 719 C CA . LEU A 1 88 ? 24.866 -15.847 -32.547 1.00 68.31 88 LEU A CA 1
ATOM 720 C C . LEU A 1 88 ? 25.404 -14.413 -32.409 1.00 68.31 88 LEU A C 1
ATOM 722 O O . LEU A 1 88 ? 24.713 -13.438 -32.706 1.00 68.31 88 LEU A O 1
ATOM 726 N N . LYS A 1 89 ? 26.671 -14.278 -31.989 1.00 58.00 89 LYS A N 1
ATOM 727 C CA . LYS A 1 89 ? 27.322 -12.997 -31.639 1.00 58.00 89 LYS A CA 1
ATOM 728 C C . LYS A 1 89 ? 27.178 -11.918 -32.724 1.00 58.00 89 LYS A C 1
ATOM 730 O O . LYS A 1 89 ? 26.995 -10.747 -32.412 1.00 58.00 89 LYS A O 1
ATOM 735 N N . THR A 1 90 ? 27.225 -12.314 -33.995 1.00 54.97 90 THR A N 1
ATOM 736 C CA . THR A 1 90 ? 27.083 -11.416 -35.152 1.00 54.97 90 THR A CA 1
ATOM 737 C C . THR A 1 90 ? 25.655 -10.884 -35.325 1.00 54.97 90 THR A C 1
ATOM 739 O O . THR A 1 90 ? 25.481 -9.749 -35.756 1.00 54.97 90 THR A O 1
ATOM 742 N N . TYR A 1 91 ? 24.637 -11.671 -34.960 1.00 54.62 91 TYR A N 1
ATOM 743 C CA . TYR A 1 91 ? 23.231 -11.255 -35.002 1.00 54.62 91 TYR A CA 1
ATOM 744 C C . TYR A 1 91 ? 22.859 -10.395 -33.799 1.00 54.62 91 TYR A C 1
ATOM 746 O O . TYR A 1 91 ? 22.200 -9.381 -33.993 1.00 54.62 91 TYR A O 1
ATOM 754 N N . ARG A 1 92 ? 23.388 -10.696 -32.603 1.00 55.09 92 ARG A N 1
ATOM 755 C CA . ARG A 1 92 ? 23.289 -9.783 -31.451 1.00 55.09 92 ARG A CA 1
ATOM 756 C C . ARG A 1 92 ? 23.877 -8.413 -31.762 1.00 55.09 92 ARG A C 1
ATOM 758 O O . ARG A 1 92 ? 23.231 -7.409 -31.515 1.00 55.09 92 ARG A O 1
ATOM 765 N N . ALA A 1 93 ? 25.059 -8.367 -32.377 1.00 54.97 93 ALA A N 1
ATOM 766 C CA . ALA A 1 93 ? 25.673 -7.103 -32.778 1.00 54.97 93 ALA A CA 1
ATOM 767 C C . ALA A 1 93 ? 24.818 -6.329 -33.800 1.00 54.97 93 ALA A C 1
ATOM 769 O O . ALA A 1 93 ? 24.802 -5.102 -33.771 1.00 54.97 93 ALA A O 1
ATOM 770 N N . LYS A 1 94 ? 24.100 -7.030 -34.691 1.00 53.84 94 LYS A N 1
ATOM 771 C CA . LYS A 1 94 ? 23.196 -6.420 -35.675 1.00 53.84 94 LYS A CA 1
ATOM 772 C C . LYS A 1 94 ? 21.894 -5.925 -35.036 1.00 53.84 94 LYS A C 1
ATOM 774 O O . LYS A 1 94 ? 21.518 -4.791 -35.294 1.00 53.84 94 LYS A O 1
ATOM 779 N N . GLU A 1 95 ? 21.265 -6.711 -34.163 1.00 53.66 95 GLU A N 1
ATOM 780 C CA . GLU A 1 95 ? 20.098 -6.283 -33.375 1.00 53.66 95 GLU A CA 1
ATOM 781 C C . GLU A 1 95 ? 20.440 -5.115 -32.444 1.00 53.66 95 GLU A C 1
ATOM 783 O O . GLU A 1 95 ? 19.688 -4.151 -32.378 1.00 53.66 95 GLU A O 1
ATOM 788 N N . GLU A 1 96 ? 21.598 -5.135 -31.780 1.00 55.47 96 GLU A N 1
ATOM 789 C CA . GLU A 1 96 ? 22.081 -4.005 -30.981 1.00 55.47 96 GLU A CA 1
ATOM 790 C C . GLU A 1 96 ? 22.362 -2.768 -31.834 1.00 55.47 96 GLU A C 1
ATOM 792 O O . GLU A 1 96 ? 22.083 -1.654 -31.398 1.00 55.47 96 GLU A O 1
ATOM 797 N N . LEU A 1 97 ? 22.916 -2.933 -33.039 1.00 52.59 97 LEU A N 1
ATOM 798 C CA . LEU A 1 97 ? 23.107 -1.829 -33.981 1.00 52.59 97 LEU A CA 1
ATOM 799 C C . LEU A 1 97 ? 21.768 -1.266 -34.465 1.00 52.59 97 LEU A C 1
ATOM 801 O O . LEU A 1 97 ? 21.639 -0.049 -34.568 1.00 52.59 97 LEU A O 1
ATOM 805 N N . ASP A 1 98 ? 20.776 -2.114 -34.729 1.00 52.41 98 ASP A N 1
ATOM 806 C CA . ASP A 1 98 ? 19.443 -1.702 -35.171 1.00 52.41 98 ASP A CA 1
ATOM 807 C C . ASP A 1 98 ? 18.641 -1.038 -34.033 1.00 52.41 98 ASP A C 1
ATOM 809 O O . ASP A 1 98 ? 17.966 -0.034 -34.270 1.00 52.41 98 ASP A O 1
ATOM 813 N N . LEU A 1 99 ? 18.783 -1.515 -32.789 1.00 56.34 99 LEU A N 1
ATOM 814 C CA . LEU A 1 99 ? 18.241 -0.875 -31.583 1.00 56.34 99 LEU A CA 1
ATOM 815 C C . LEU A 1 99 ? 18.930 0.465 -31.290 1.00 56.34 99 LEU A C 1
ATOM 817 O O . LEU A 1 99 ? 18.247 1.434 -30.992 1.00 56.34 99 LEU A O 1
ATOM 821 N N . LYS A 1 100 ? 20.258 0.566 -31.455 1.00 53.66 100 LYS A N 1
ATOM 822 C CA . LYS A 1 100 ? 21.005 1.836 -31.331 1.00 53.66 100 LYS A CA 1
ATOM 823 C C . LYS A 1 100 ? 20.667 2.847 -32.431 1.00 53.66 100 LYS A C 1
ATOM 825 O O . LYS A 1 100 ? 20.831 4.044 -32.221 1.00 53.66 100 LYS A O 1
ATOM 830 N N . ARG A 1 101 ? 20.251 2.386 -33.618 1.00 47.34 101 ARG A N 1
ATOM 831 C CA . ARG A 1 101 ? 19.895 3.244 -34.766 1.00 47.34 101 ARG A CA 1
ATOM 832 C C . ARG A 1 101 ? 18.496 3.847 -34.660 1.00 47.34 101 ARG A C 1
ATOM 834 O O . ARG A 1 101 ? 18.254 4.889 -35.266 1.00 47.34 101 ARG A O 1
ATOM 841 N N . LYS A 1 102 ? 17.583 3.226 -33.910 1.00 56.09 102 LYS A N 1
ATOM 842 C CA . LYS A 1 102 ? 16.304 3.840 -33.540 1.00 56.09 102 LYS A CA 1
ATOM 843 C C . LYS A 1 102 ? 16.532 4.679 -32.284 1.00 56.09 102 LYS A C 1
ATOM 845 O O . LYS A 1 102 ? 16.952 4.149 -31.265 1.00 56.09 102 LYS A O 1
ATOM 850 N N . GLY A 1 103 ? 16.279 5.986 -32.347 1.00 63.94 103 GLY A N 1
ATOM 851 C CA . GLY A 1 103 ? 16.313 6.822 -31.144 1.00 63.94 103 GLY A CA 1
ATOM 852 C C . GLY A 1 103 ? 15.381 6.235 -30.082 1.00 63.94 103 GLY A C 1
ATOM 853 O O . GLY A 1 103 ? 14.216 5.965 -30.376 1.00 63.94 103 GLY A O 1
ATOM 854 N N . PHE A 1 104 ? 15.897 5.984 -28.879 1.00 81.94 104 PHE A N 1
ATOM 855 C CA . PHE A 1 104 ? 15.081 5.478 -27.781 1.00 81.94 104 PHE A CA 1
ATOM 856 C C . PHE A 1 104 ? 14.170 6.600 -27.282 1.00 81.94 104 PHE A C 1
ATOM 858 O O . PHE A 1 104 ? 14.640 7.625 -26.788 1.00 81.94 104 PHE A O 1
ATOM 865 N N . ASP A 1 105 ? 12.860 6.410 -27.410 1.00 86.75 105 ASP A N 1
ATOM 866 C CA . ASP A 1 105 ? 11.874 7.397 -26.985 1.00 86.75 105 ASP A CA 1
ATOM 867 C C . ASP A 1 105 ? 11.446 7.133 -25.536 1.00 86.75 105 ASP A C 1
ATOM 869 O O . ASP A 1 105 ? 10.553 6.331 -25.252 1.00 86.75 105 ASP A O 1
ATOM 873 N N . PHE A 1 106 ? 12.102 7.820 -24.597 1.00 89.06 106 PHE A N 1
ATOM 874 C CA . PHE A 1 106 ? 11.750 7.757 -23.177 1.00 89.06 106 PHE A CA 1
ATOM 875 C C . PHE A 1 106 ? 10.317 8.217 -22.894 1.00 89.06 106 PHE A C 1
ATOM 877 O O . PHE A 1 106 ? 9.726 7.736 -21.931 1.00 89.06 106 PHE A O 1
ATOM 884 N N . GLY A 1 107 ? 9.767 9.137 -23.691 1.00 88.56 107 GLY A N 1
ATOM 885 C CA . GLY A 1 107 ? 8.408 9.639 -23.510 1.00 88.56 107 GLY A CA 1
ATOM 886 C C . GLY A 1 107 ? 7.389 8.568 -23.867 1.00 88.56 107 GLY A C 1
ATOM 887 O O . GLY A 1 107 ? 6.581 8.180 -23.026 1.00 88.56 107 GLY A O 1
ATOM 888 N N . LYS A 1 108 ? 7.487 8.025 -25.084 1.00 90.25 108 LYS A N 1
ATOM 889 C CA . LYS A 1 108 ? 6.598 6.959 -25.554 1.00 90.25 108 LYS A CA 1
ATOM 890 C C . LYS A 1 108 ? 6.657 5.723 -24.652 1.00 90.25 108 LYS A C 1
ATOM 892 O O . LYS A 1 108 ? 5.619 5.245 -24.204 1.00 90.25 108 LYS A O 1
ATOM 897 N N . ASN A 1 109 ? 7.859 5.248 -24.325 1.00 91.75 109 ASN A N 1
ATOM 898 C CA . ASN A 1 109 ? 8.030 4.048 -23.501 1.00 91.75 109 ASN A CA 1
ATOM 899 C C . ASN A 1 109 ? 7.570 4.254 -22.051 1.00 91.75 109 ASN A C 1
ATOM 901 O O . ASN A 1 109 ? 7.118 3.308 -21.405 1.00 91.75 109 ASN A O 1
ATOM 905 N N . LEU A 1 110 ? 7.657 5.482 -21.526 1.00 94.25 110 LEU A N 1
ATOM 906 C CA . LEU A 1 110 ? 7.088 5.814 -20.223 1.00 94.25 110 LEU A CA 1
ATOM 907 C C . LEU A 1 110 ? 5.558 5.752 -20.248 1.00 94.25 110 LEU A C 1
ATOM 909 O O . LEU A 1 110 ? 4.977 5.220 -19.308 1.00 94.25 110 LEU A O 1
ATOM 913 N N . GLU A 1 111 ? 4.904 6.278 -21.284 1.00 92.31 111 GLU A N 1
ATOM 914 C CA . GLU A 1 111 ? 3.441 6.213 -21.383 1.00 92.31 111 GLU A CA 1
ATOM 915 C C . GLU A 1 111 ? 2.955 4.761 -21.560 1.00 92.31 111 GLU A C 1
ATOM 917 O O . GLU A 1 111 ? 2.001 4.357 -20.897 1.00 92.31 111 GLU A O 1
ATOM 922 N N . GLU A 1 112 ? 3.667 3.930 -22.334 1.00 92.12 112 GLU A N 1
ATOM 923 C CA . GLU A 1 112 ? 3.395 2.484 -22.412 1.00 92.12 112 GLU A CA 1
ATOM 924 C C . GLU A 1 112 ? 3.561 1.790 -21.046 1.00 92.12 112 GLU A C 1
ATOM 926 O O . GLU A 1 112 ? 2.713 0.995 -20.639 1.00 92.12 112 GLU A O 1
ATOM 931 N N . PHE A 1 113 ? 4.615 2.129 -20.295 1.00 92.88 113 PHE A N 1
ATOM 932 C CA . PHE A 1 113 ? 4.824 1.611 -18.942 1.00 92.88 113 PHE A CA 1
ATOM 933 C C . PHE A 1 113 ? 3.705 2.023 -17.979 1.00 92.88 113 PHE A C 1
ATOM 935 O O . PHE A 1 113 ? 3.266 1.223 -17.152 1.00 92.88 113 PHE A O 1
ATOM 942 N N . VAL A 1 114 ? 3.249 3.274 -18.065 1.00 91.00 114 VAL A N 1
ATOM 943 C CA . VAL A 1 114 ? 2.159 3.799 -17.236 1.00 91.00 114 VAL A CA 1
ATOM 944 C C . VAL A 1 114 ? 0.859 3.077 -17.556 1.00 91.00 114 VAL A C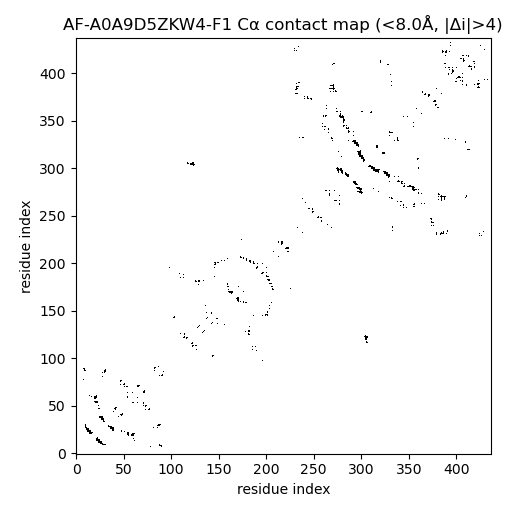 1
ATOM 946 O O . VAL A 1 114 ? 0.206 2.620 -16.623 1.00 91.00 114 VAL A O 1
ATOM 949 N N . ALA A 1 115 ? 0.528 2.904 -18.838 1.00 87.94 115 ALA A N 1
ATOM 950 C CA . ALA A 1 115 ? -0.638 2.137 -19.265 1.00 87.94 115 ALA A CA 1
ATOM 951 C C . ALA A 1 115 ? -0.589 0.702 -18.718 1.00 87.94 115 ALA A C 1
ATOM 953 O O . ALA A 1 115 ? -1.506 0.288 -18.017 1.00 87.94 115 ALA A O 1
ATOM 954 N N . HIS A 1 116 ? 0.533 -0.000 -18.910 1.00 87.94 116 HIS A N 1
ATOM 955 C CA . HIS A 1 116 ? 0.734 -1.345 -18.367 1.00 87.94 116 HIS A CA 1
ATOM 956 C C . HIS A 1 116 ? 0.591 -1.399 -16.835 1.00 87.94 116 HIS A C 1
ATOM 958 O O . HIS A 1 116 ? 0.051 -2.354 -16.282 1.00 87.94 116 HIS A O 1
ATOM 964 N N . LYS A 1 117 ? 1.083 -0.388 -16.108 1.00 86.88 117 LYS A N 1
ATOM 965 C CA . LYS A 1 117 ? 1.002 -0.363 -14.641 1.00 86.88 117 LYS A CA 1
ATOM 966 C C . LYS A 1 117 ? -0.366 0.009 -14.093 1.00 86.88 117 LYS A C 1
ATOM 968 O O . LYS A 1 117 ? -0.634 -0.363 -12.947 1.00 86.88 117 LYS A O 1
ATOM 973 N N . SER A 1 118 ? -1.193 0.729 -14.845 1.00 80.75 118 SER A N 1
ATOM 974 C CA . SER A 1 118 ? -2.531 1.132 -14.396 1.00 80.75 118 SER A CA 1
ATOM 975 C C . SER A 1 118 ? -3.433 -0.075 -14.138 1.00 80.75 118 SER A C 1
ATOM 977 O O . SER A 1 118 ? -4.218 -0.049 -13.191 1.00 80.75 118 SER A O 1
ATOM 979 N N . ASP A 1 119 ? -3.224 -1.167 -14.874 1.00 72.00 119 ASP A N 1
ATOM 980 C CA . ASP A 1 119 ? -3.990 -2.409 -14.730 1.00 72.00 119 ASP A CA 1
ATOM 981 C C . ASP A 1 119 ? -3.731 -3.128 -13.392 1.00 72.00 119 ASP A C 1
ATOM 983 O O . ASP A 1 119 ? -4.601 -3.825 -12.869 1.00 72.00 119 ASP A O 1
ATOM 987 N N . TYR A 1 120 ? -2.548 -2.944 -12.790 1.00 69.81 120 TYR A N 1
ATOM 988 C CA . TYR A 1 120 ? -2.092 -3.788 -11.675 1.00 69.81 120 TYR A CA 1
ATOM 989 C C . TYR A 1 120 ? -1.612 -3.022 -10.433 1.00 69.81 120 TYR A C 1
ATOM 991 O O . TYR A 1 120 ? -1.395 -3.629 -9.381 1.00 69.81 120 TYR A O 1
ATOM 999 N N . SER A 1 121 ? -1.355 -1.710 -10.518 1.00 75.44 121 SER A N 1
ATOM 1000 C CA . SER A 1 121 ? -0.668 -0.982 -9.441 1.00 75.44 121 SER A CA 1
ATOM 1001 C C . SER A 1 121 ? -0.864 0.546 -9.464 1.00 75.44 121 SER A C 1
ATOM 1003 O O . SER A 1 121 ? -1.867 1.061 -9.942 1.00 75.44 121 SER A O 1
ATOM 1005 N N . ILE A 1 122 ? 0.086 1.281 -8.863 1.00 81.12 122 ILE A N 1
ATOM 1006 C CA . ILE A 1 122 ? 0.065 2.735 -8.659 1.00 81.12 122 ILE A CA 1
ATOM 1007 C C . ILE A 1 122 ? 0.859 3.505 -9.737 1.00 81.12 122 ILE A C 1
ATOM 1009 O O . ILE A 1 122 ? 1.848 4.184 -9.436 1.00 81.12 122 ILE A O 1
ATOM 1013 N N . ALA A 1 123 ? 0.446 3.389 -11.002 1.00 85.31 123 ALA A N 1
ATOM 1014 C CA . ALA A 1 123 ? 1.195 3.856 -12.178 1.00 85.31 123 ALA A CA 1
ATOM 1015 C C . ALA A 1 123 ? 1.689 5.312 -12.084 1.00 85.31 123 ALA A C 1
ATOM 1017 O O . ALA A 1 123 ? 2.857 5.600 -12.346 1.00 85.31 123 ALA A O 1
ATOM 1018 N N . TYR A 1 124 ? 0.847 6.235 -11.613 1.00 83.69 124 TYR A N 1
ATOM 1019 C CA . TYR A 1 124 ? 1.198 7.658 -11.526 1.00 83.69 124 TYR A CA 1
ATOM 1020 C C . TYR A 1 124 ? 2.243 7.974 -10.457 1.00 83.69 124 TYR A C 1
ATOM 1022 O O . TYR A 1 124 ? 3.038 8.901 -10.626 1.00 83.69 124 TYR A O 1
ATOM 1030 N N . ALA A 1 125 ? 2.286 7.201 -9.368 1.00 85.50 125 ALA A N 1
ATOM 1031 C CA . ALA A 1 125 ? 3.357 7.340 -8.389 1.00 85.50 125 ALA A CA 1
ATOM 1032 C C . ALA A 1 125 ? 4.700 6.955 -9.025 1.00 85.50 125 ALA A C 1
ATOM 1034 O O . ALA A 1 125 ? 5.685 7.676 -8.875 1.00 85.50 125 ALA A O 1
ATOM 1035 N N . TYR A 1 126 ? 4.720 5.864 -9.796 1.00 91.69 126 TYR A N 1
ATOM 1036 C CA . TYR A 1 126 ? 5.911 5.403 -10.507 1.00 91.69 126 TYR A CA 1
ATOM 1037 C C . TYR A 1 126 ? 6.338 6.407 -11.580 1.00 91.69 126 TYR A C 1
ATOM 1039 O O . TYR A 1 126 ? 7.507 6.793 -11.613 1.00 91.69 126 TYR A O 1
ATOM 1047 N N . ARG A 1 127 ? 5.386 6.910 -12.377 1.00 91.69 127 ARG A N 1
ATOM 1048 C CA . ARG A 1 127 ? 5.603 7.993 -13.346 1.00 91.69 127 ARG A CA 1
ATOM 1049 C C . ARG A 1 127 ? 6.244 9.210 -12.689 1.00 91.69 127 ARG A C 1
ATOM 1051 O O . ARG A 1 127 ? 7.234 9.723 -13.196 1.00 91.69 127 ARG A O 1
ATOM 1058 N N . GLY A 1 128 ? 5.718 9.645 -11.543 1.00 90.44 128 GLY A N 1
ATOM 1059 C CA . GLY A 1 128 ? 6.252 10.781 -10.795 1.00 90.44 128 GLY A CA 1
ATOM 1060 C C . GLY A 1 128 ? 7.714 10.587 -10.389 1.00 90.44 128 GLY A C 1
ATOM 1061 O O . GLY A 1 128 ? 8.528 11.486 -10.585 1.00 90.44 128 GLY A O 1
ATOM 1062 N N . TYR A 1 129 ? 8.081 9.405 -9.887 1.00 92.31 129 TYR A N 1
ATOM 1063 C CA . TYR A 1 129 ? 9.480 9.102 -9.572 1.00 92.31 129 TYR A CA 1
ATOM 1064 C C . TYR A 1 129 ? 10.367 9.037 -10.822 1.00 92.31 129 TYR A C 1
ATOM 1066 O O . TYR A 1 129 ? 11.499 9.511 -10.791 1.00 92.31 129 TYR A O 1
ATOM 1074 N N . LEU A 1 130 ? 9.885 8.488 -11.935 1.00 95.19 130 LEU A N 1
ATOM 1075 C CA . LEU A 1 130 ? 10.668 8.449 -13.172 1.00 95.19 130 LEU A CA 1
ATOM 1076 C C . LEU A 1 130 ? 10.910 9.861 -13.718 1.00 95.19 130 LEU A C 1
ATOM 1078 O O . LEU A 1 130 ? 12.058 10.249 -13.902 1.00 95.19 130 LEU A O 1
ATOM 1082 N N . VAL A 1 131 ? 9.852 10.657 -13.878 1.00 93.69 131 VAL A N 1
ATOM 1083 C CA . VAL A 1 131 ? 9.908 11.996 -14.486 1.00 93.69 131 VAL A CA 1
ATOM 1084 C C . VAL A 1 131 ? 10.608 13.019 -13.598 1.00 93.69 131 VAL A C 1
ATOM 1086 O O . VAL A 1 131 ? 11.351 13.853 -14.100 1.00 93.69 131 VAL A O 1
ATOM 1089 N N . SER A 1 132 ? 10.363 13.002 -12.287 1.00 90.31 132 SER A N 1
ATOM 1090 C CA . SER A 1 132 ? 10.858 14.058 -11.391 1.00 90.31 132 SER A CA 1
ATOM 1091 C C . SER A 1 132 ? 12.149 13.704 -10.659 1.00 90.31 132 SER A C 1
ATOM 1093 O O . SER A 1 132 ? 12.751 14.595 -10.068 1.00 90.31 132 SER A O 1
ATOM 1095 N N . PHE A 1 133 ? 12.560 12.433 -10.644 1.00 93.06 133 PHE A N 1
ATOM 1096 C CA . PHE A 1 133 ? 13.749 11.993 -9.908 1.00 93.06 133 PHE A CA 1
ATOM 1097 C C . PHE A 1 133 ? 14.782 11.333 -10.827 1.00 93.06 133 PHE A C 1
ATOM 1099 O O . PHE A 1 133 ? 15.920 11.785 -10.886 1.00 93.06 133 PHE A O 1
ATOM 1106 N N . TRP A 1 134 ? 14.403 10.302 -11.588 1.00 95.94 134 TRP A N 1
ATOM 1107 C CA . TRP A 1 134 ? 15.383 9.497 -12.328 1.00 95.94 134 TRP A CA 1
ATOM 1108 C C . TRP A 1 134 ? 15.772 10.032 -13.700 1.00 95.94 134 TRP A C 1
ATOM 1110 O O . TRP A 1 134 ? 16.959 10.108 -14.006 1.00 95.94 134 TRP A O 1
ATOM 1120 N N . PHE A 1 135 ? 14.800 10.381 -14.538 1.00 94.75 135 PHE A N 1
ATOM 1121 C CA . PHE A 1 135 ? 15.068 10.867 -15.889 1.00 94.75 135 PHE A CA 1
ATOM 1122 C C . PHE A 1 135 ? 15.908 12.148 -15.889 1.00 94.75 135 PHE A C 1
ATOM 1124 O O . PHE A 1 135 ? 16.912 12.153 -16.597 1.00 94.75 135 PHE A O 1
ATOM 1131 N N . PRO A 1 136 ? 15.629 13.170 -15.051 1.00 94.31 136 PRO A N 1
ATOM 1132 C CA . PRO A 1 136 ? 16.491 14.347 -14.964 1.00 94.31 136 PRO A CA 1
ATOM 1133 C C . PRO A 1 136 ? 17.938 13.978 -14.627 1.00 94.31 136 PRO A C 1
ATOM 1135 O O . PRO A 1 136 ? 18.853 14.399 -15.329 1.00 94.31 136 PRO A O 1
ATOM 1138 N N . PHE A 1 137 ? 18.143 13.101 -13.635 1.00 95.19 137 PHE A N 1
ATOM 1139 C CA . PHE A 1 137 ? 19.476 12.632 -13.256 1.00 95.19 137 PHE A CA 1
ATOM 1140 C C . PHE A 1 137 ? 20.225 11.987 -14.431 1.00 95.19 137 PHE A C 1
ATOM 1142 O O . PHE A 1 137 ? 21.395 12.288 -14.641 1.00 95.19 137 PHE A O 1
ATOM 1149 N N . PHE A 1 138 ? 19.584 11.109 -15.207 1.00 94.25 138 PHE A N 1
ATOM 1150 C CA . PHE A 1 138 ? 20.254 10.441 -16.327 1.00 94.25 138 PHE A CA 1
ATOM 1151 C C . PHE A 1 138 ? 20.434 11.350 -17.551 1.00 94.25 138 PHE A C 1
ATOM 1153 O O . PHE A 1 138 ? 21.469 11.274 -18.216 1.00 94.25 138 PHE A O 1
ATOM 1160 N N . PHE A 1 139 ? 19.480 12.238 -17.833 1.00 92.44 139 PHE A N 1
ATOM 1161 C CA . PHE A 1 139 ? 19.559 13.172 -18.959 1.00 92.44 139 PHE A CA 1
ATOM 1162 C C . PHE A 1 139 ? 20.637 14.238 -18.743 1.00 92.44 139 PHE A C 1
ATOM 1164 O O . PHE A 1 139 ? 21.398 14.520 -19.664 1.00 92.44 139 PHE A O 1
ATOM 1171 N N . GLU A 1 140 ? 20.799 14.748 -17.518 1.00 91.44 140 GLU A N 1
ATOM 1172 C CA . GLU A 1 140 ? 21.924 15.627 -17.152 1.00 91.44 140 GLU A CA 1
ATOM 1173 C C . GLU A 1 140 ? 23.290 14.950 -17.345 1.00 91.44 140 GLU A C 1
ATOM 1175 O O . GLU A 1 140 ? 24.302 15.615 -17.561 1.00 91.44 140 GLU A O 1
ATOM 1180 N N . LYS A 1 141 ? 23.332 13.615 -17.284 1.00 91.62 141 LYS A N 1
ATOM 1181 C CA . LYS A 1 141 ? 24.528 12.804 -17.550 1.00 91.62 141 LYS A CA 1
ATOM 1182 C C . LYS A 1 141 ? 24.705 12.433 -19.023 1.00 91.62 141 LYS A C 1
ATOM 1184 O O . LYS A 1 141 ? 25.609 11.667 -19.344 1.00 91.62 141 LYS A O 1
ATOM 1189 N N . GLY A 1 142 ? 23.860 12.964 -19.905 1.00 86.50 142 GLY A N 1
ATOM 1190 C CA . GLY A 1 142 ? 23.920 12.720 -21.343 1.00 86.50 142 GLY A CA 1
ATOM 1191 C C . GLY A 1 142 ? 23.460 11.323 -21.759 1.00 86.50 142 GLY A C 1
ATOM 1192 O O . GLY A 1 142 ? 23.797 10.893 -22.858 1.00 86.50 142 GLY A O 1
ATOM 1193 N N . CYS A 1 143 ? 22.716 10.603 -20.910 1.00 89.19 143 CYS A N 1
ATOM 1194 C CA . CYS A 1 143 ? 22.181 9.293 -21.280 1.00 89.19 143 CYS A CA 1
ATOM 1195 C C . CYS A 1 143 ? 21.118 9.462 -22.370 1.00 89.19 143 CYS A C 1
ATOM 1197 O O . CYS A 1 143 ? 20.111 10.138 -22.153 1.00 89.19 143 CYS A O 1
ATOM 1199 N N . GLN A 1 144 ? 21.324 8.815 -23.513 1.00 85.94 144 GLN A N 1
ATOM 1200 C CA . GLN A 1 144 ? 20.378 8.801 -24.634 1.00 85.94 144 GLN A CA 1
ATOM 1201 C C . GLN A 1 144 ? 19.665 7.453 -24.756 1.00 85.94 144 GLN A C 1
ATOM 1203 O O . GLN A 1 144 ? 18.657 7.343 -25.449 1.00 85.94 144 GLN A O 1
ATOM 1208 N N . HIS A 1 145 ? 20.159 6.434 -24.052 1.00 88.56 145 HIS A N 1
ATOM 1209 C CA . HIS A 1 145 ? 19.558 5.113 -23.979 1.00 88.56 145 HIS A CA 1
ATOM 1210 C C . HIS A 1 145 ? 19.657 4.563 -22.547 1.00 88.56 145 HIS A C 1
ATOM 1212 O O . HIS A 1 145 ? 20.652 4.814 -21.863 1.00 88.56 145 HIS A O 1
ATOM 1218 N N . PRO A 1 146 ? 18.710 3.726 -22.079 1.00 89.94 146 PRO A N 1
ATOM 1219 C CA . PRO A 1 146 ? 18.830 3.049 -20.781 1.00 89.94 146 PRO A CA 1
ATOM 1220 C C . PRO A 1 146 ? 20.106 2.207 -20.591 1.00 89.94 146 PRO A C 1
ATOM 1222 O O . PRO A 1 146 ? 20.478 1.884 -19.464 1.00 89.94 146 PRO A O 1
ATOM 1225 N N . ASN A 1 147 ? 20.811 1.879 -21.677 1.00 87.12 147 ASN A N 1
ATOM 1226 C CA . ASN A 1 147 ? 22.066 1.119 -21.632 1.00 87.12 147 ASN A CA 1
ATOM 1227 C C . ASN A 1 147 ? 23.190 1.959 -21.009 1.00 87.12 147 ASN A C 1
ATOM 1229 O O . ASN A 1 147 ? 24.097 1.421 -20.372 1.00 87.12 147 ASN A O 1
ATOM 1233 N N . ASP A 1 148 ? 23.098 3.283 -21.138 1.00 89.19 148 ASP A N 1
ATOM 1234 C CA . ASP A 1 148 ? 24.076 4.229 -20.605 1.00 89.19 148 ASP A CA 1
ATOM 1235 C C . ASP A 1 148 ? 24.020 4.286 -19.070 1.00 89.19 148 ASP A C 1
ATOM 1237 O O . ASP A 1 148 ? 24.998 4.645 -18.412 1.00 89.19 148 ASP A O 1
ATOM 1241 N N . PHE A 1 149 ? 22.903 3.864 -18.461 1.00 93.38 149 PHE A N 1
ATOM 1242 C CA . PHE A 1 149 ? 22.678 3.963 -17.015 1.00 93.38 149 PHE A CA 1
ATOM 1243 C C . PHE A 1 149 ? 23.725 3.198 -16.200 1.00 93.38 149 PHE A C 1
ATOM 1245 O O . PHE A 1 149 ? 24.069 3.608 -15.088 1.00 93.38 149 PHE A O 1
ATOM 1252 N N . PHE A 1 150 ? 24.266 2.102 -16.742 1.00 91.19 150 PHE A N 1
ATOM 1253 C CA . PHE A 1 150 ? 25.295 1.307 -16.070 1.00 91.19 150 PHE A CA 1
ATOM 1254 C C . PHE A 1 150 ? 26.555 2.103 -15.748 1.00 91.19 150 PHE A C 1
ATOM 1256 O O . PHE A 1 150 ? 27.145 1.880 -14.687 1.00 91.19 150 PHE A O 1
ATOM 1263 N N . GLN A 1 151 ? 26.932 3.047 -16.613 1.00 91.88 151 GLN A N 1
ATOM 1264 C CA . GLN A 1 151 ? 28.111 3.892 -16.419 1.00 91.88 151 GLN A CA 1
ATOM 1265 C C . GLN A 1 151 ? 27.970 4.771 -15.171 1.00 91.88 151 GLN A C 1
ATOM 1267 O O . GLN A 1 151 ? 28.952 5.050 -14.492 1.00 91.88 151 GLN A O 1
ATOM 1272 N N . TRP A 1 152 ? 26.731 5.112 -14.811 1.00 95.00 152 TRP A N 1
ATOM 1273 C CA . TRP A 1 152 ? 26.390 6.016 -13.714 1.00 95.00 152 TRP A CA 1
ATOM 1274 C C . TRP A 1 152 ? 25.881 5.294 -12.470 1.00 95.00 152 TRP A C 1
ATOM 1276 O O . TRP A 1 152 ? 25.295 5.904 -11.574 1.00 95.00 152 TRP A O 1
ATOM 1286 N N . LYS A 1 153 ? 26.064 3.970 -12.381 1.00 94.44 153 LYS A N 1
ATOM 1287 C CA . LYS A 1 153 ? 25.505 3.167 -11.284 1.00 94.44 153 LYS A CA 1
ATOM 1288 C C . LYS A 1 153 ? 25.990 3.632 -9.911 1.00 94.44 153 LYS A C 1
ATOM 1290 O O . LYS A 1 153 ? 25.233 3.566 -8.941 1.00 94.44 153 LYS A O 1
ATOM 1295 N N . ARG A 1 154 ? 27.246 4.073 -9.791 1.00 92.38 154 ARG A N 1
ATOM 1296 C CA . ARG A 1 154 ? 27.816 4.538 -8.517 1.00 92.38 154 ARG A CA 1
ATOM 1297 C C . ARG A 1 154 ? 27.203 5.877 -8.111 1.00 92.38 154 ARG A C 1
ATOM 1299 O O . ARG A 1 154 ? 26.762 6.023 -6.972 1.00 92.38 154 ARG A O 1
ATOM 1306 N N . GLU A 1 155 ? 27.122 6.804 -9.049 1.00 95.00 155 GLU A N 1
ATOM 1307 C CA . GLU A 1 155 ? 26.559 8.142 -8.910 1.00 95.00 155 GLU A CA 1
ATOM 1308 C C . GLU A 1 155 ? 25.061 8.063 -8.616 1.00 95.00 155 GLU A C 1
ATOM 1310 O O . GLU A 1 155 ? 24.591 8.748 -7.718 1.00 95.00 155 GLU A O 1
ATOM 1315 N N . ALA A 1 156 ? 24.330 7.147 -9.256 1.00 95.12 156 ALA A N 1
ATOM 1316 C CA . ALA A 1 156 ? 22.917 6.887 -8.988 1.00 95.12 156 ALA A CA 1
ATOM 1317 C C . ALA A 1 156 ? 22.681 6.448 -7.532 1.00 95.12 156 ALA A C 1
ATOM 1319 O O . ALA A 1 156 ? 21.736 6.894 -6.878 1.00 95.12 156 ALA A O 1
ATOM 1320 N N . LYS A 1 157 ? 23.571 5.616 -6.961 1.00 93.12 157 LYS A N 1
ATOM 1321 C CA . LYS A 1 157 ? 23.501 5.266 -5.528 1.00 93.12 157 LYS A CA 1
ATOM 1322 C C . LYS A 1 157 ? 23.736 6.481 -4.631 1.00 93.12 157 LYS A C 1
ATOM 1324 O O . LYS A 1 157 ? 23.120 6.569 -3.570 1.00 93.12 157 LYS A O 1
ATOM 1329 N N . VAL A 1 158 ? 24.644 7.379 -5.014 1.00 91.06 158 VAL A N 1
ATOM 1330 C CA . VAL A 1 158 ? 24.905 8.623 -4.273 1.00 91.06 158 VAL A CA 1
ATOM 1331 C C . VAL A 1 158 ? 23.714 9.570 -4.391 1.00 91.06 158 VAL A C 1
ATOM 1333 O O . VAL A 1 158 ? 23.280 10.102 -3.374 1.00 91.06 158 VAL A O 1
ATOM 1336 N N . HIS A 1 159 ? 23.126 9.693 -5.580 1.00 93.56 159 HIS A N 1
ATOM 1337 C CA . HIS A 1 159 ? 21.939 10.496 -5.847 1.00 93.56 159 HIS A CA 1
ATOM 1338 C C . HIS A 1 159 ? 20.780 10.108 -4.918 1.00 93.56 159 HIS A C 1
ATOM 1340 O O . HIS A 1 159 ? 20.249 10.964 -4.219 1.00 93.56 159 HIS A O 1
ATOM 1346 N N . VAL A 1 160 ? 20.484 8.809 -4.771 1.00 92.69 160 VAL A N 1
ATOM 1347 C CA . VAL A 1 160 ? 19.475 8.316 -3.805 1.00 92.69 160 VAL A CA 1
ATOM 1348 C C . VAL A 1 160 ? 19.816 8.694 -2.366 1.00 92.69 160 VAL A C 1
ATOM 1350 O O . VAL A 1 160 ? 18.941 9.104 -1.607 1.00 92.69 160 VAL A O 1
ATOM 1353 N N . LYS A 1 161 ? 21.083 8.550 -1.967 1.00 87.62 161 LYS A N 1
ATOM 1354 C CA . LYS A 1 161 ? 21.511 8.812 -0.586 1.00 87.62 161 LYS A CA 1
ATOM 1355 C C . LYS A 1 161 ? 21.491 10.293 -0.216 1.00 87.62 161 LYS A C 1
ATOM 1357 O O . LYS A 1 161 ? 21.288 10.619 0.951 1.00 87.62 161 LYS A O 1
ATOM 1362 N N . MET A 1 162 ? 21.721 11.160 -1.197 1.00 87.81 162 MET A N 1
ATOM 1363 C CA . MET A 1 162 ? 21.795 12.612 -1.030 1.00 87.81 162 MET A CA 1
ATOM 1364 C C . MET A 1 162 ? 20.478 13.318 -1.357 1.00 87.81 162 MET A C 1
ATOM 1366 O O . MET A 1 162 ? 20.354 14.510 -1.088 1.00 87.81 162 MET A O 1
ATOM 1370 N N . ALA A 1 163 ? 19.498 12.588 -1.893 1.00 88.12 163 ALA A N 1
ATOM 1371 C CA . ALA A 1 163 ? 18.198 13.113 -2.260 1.00 88.12 163 ALA A CA 1
ATOM 1372 C C . ALA A 1 163 ? 17.500 13.826 -1.095 1.00 88.12 163 ALA A C 1
ATOM 1374 O O . ALA A 1 163 ? 17.471 13.352 0.049 1.00 88.12 163 ALA A O 1
ATOM 1375 N N . GLN A 1 164 ? 16.854 14.938 -1.430 1.00 86.81 164 GLN A N 1
ATOM 1376 C CA . GLN A 1 164 ? 16.027 15.723 -0.527 1.00 86.81 164 GLN A CA 1
ATOM 1377 C C . GLN A 1 164 ? 14.578 15.737 -1.015 1.00 86.81 164 GLN A C 1
ATOM 1379 O O . GLN A 1 164 ? 14.287 15.646 -2.207 1.00 86.81 164 GLN A O 1
ATOM 1384 N N . THR A 1 165 ? 13.653 15.818 -0.067 1.00 81.00 165 THR A N 1
ATOM 1385 C CA . THR A 1 165 ? 12.237 16.082 -0.317 1.00 81.00 165 THR A CA 1
ATOM 1386 C C . THR A 1 165 ? 12.054 17.495 -0.877 1.00 81.00 165 THR A C 1
ATOM 1388 O O . THR A 1 165 ? 12.958 18.327 -0.803 1.00 81.00 165 THR A O 1
ATOM 1391 N N . LYS A 1 166 ? 10.848 17.809 -1.364 1.00 76.62 166 LYS A N 1
ATOM 1392 C CA . LYS A 1 166 ? 10.491 19.160 -1.838 1.00 76.62 166 LYS A CA 1
ATOM 1393 C C . LYS A 1 166 ? 10.704 20.263 -0.789 1.00 76.62 166 LYS A C 1
ATOM 1395 O O . LYS A 1 166 ? 10.828 21.423 -1.152 1.00 76.62 166 LYS A O 1
ATOM 1400 N N . HIS A 1 167 ? 10.761 19.902 0.492 1.00 77.62 167 HIS A N 1
ATOM 1401 C CA . HIS A 1 167 ? 10.993 20.818 1.611 1.00 77.62 167 HIS A CA 1
ATOM 1402 C C . HIS A 1 167 ? 12.473 20.880 2.041 1.00 77.62 167 HIS A C 1
ATOM 1404 O O . HIS A 1 167 ? 12.776 21.345 3.133 1.00 77.62 167 HIS A O 1
ATOM 1410 N N . GLY A 1 168 ? 13.404 20.347 1.239 1.00 79.56 168 GLY A N 1
ATOM 1411 C CA . GLY A 1 168 ? 14.845 20.349 1.532 1.00 79.56 168 GLY A CA 1
ATOM 1412 C C . GLY A 1 168 ? 15.294 19.318 2.577 1.00 79.56 168 GLY A C 1
ATOM 1413 O O . GLY A 1 168 ? 16.489 19.120 2.796 1.00 79.56 168 GLY A O 1
ATOM 1414 N N . THR A 1 169 ? 14.367 18.596 3.211 1.00 83.00 169 THR A N 1
ATOM 1415 C CA . THR A 1 169 ? 14.702 17.541 4.178 1.00 83.00 169 THR A CA 1
ATOM 1416 C C . THR A 1 169 ? 15.239 16.308 3.460 1.00 83.00 169 THR A C 1
ATOM 1418 O O . THR A 1 169 ? 14.605 15.835 2.519 1.00 83.00 169 THR A O 1
ATOM 1421 N N . LYS A 1 170 ? 16.365 15.741 3.911 1.00 82.44 170 LYS A N 1
ATOM 1422 C CA . LYS A 1 170 ? 16.899 14.483 3.357 1.00 82.44 170 LYS A CA 1
ATOM 1423 C C . LYS A 1 170 ? 15.877 13.353 3.465 1.00 82.44 170 LYS A C 1
ATOM 1425 O O . LYS A 1 170 ? 15.215 13.204 4.493 1.00 82.44 170 LYS A O 1
ATOM 1430 N N . TYR A 1 171 ? 15.783 12.524 2.426 1.00 82.19 171 TYR A N 1
ATOM 1431 C CA . TYR A 1 171 ? 14.964 11.318 2.503 1.00 82.19 171 TYR A CA 1
ATOM 1432 C C . TYR A 1 171 ? 15.466 10.390 3.611 1.00 82.19 171 TYR A C 1
ATOM 1434 O O . TYR A 1 171 ? 16.667 10.160 3.767 1.00 82.19 171 TYR A O 1
ATOM 1442 N N . SER A 1 172 ? 14.524 9.803 4.352 1.00 77.88 172 SER A N 1
ATOM 1443 C CA . SER A 1 172 ? 14.838 8.725 5.286 1.00 77.88 172 SER A CA 1
ATOM 1444 C C . SER A 1 172 ? 15.463 7.551 4.535 1.00 77.88 172 SER A C 1
ATOM 1446 O O . SER A 1 172 ? 15.022 7.191 3.443 1.00 77.88 172 SER A O 1
ATOM 1448 N N . PHE A 1 173 ? 16.415 6.870 5.169 1.00 78.62 173 PHE A N 1
ATOM 1449 C CA . PHE A 1 173 ? 16.985 5.620 4.664 1.00 78.62 173 PHE A CA 1
ATOM 1450 C C . PHE A 1 173 ? 15.927 4.548 4.344 1.00 78.62 173 PHE A C 1
ATOM 1452 O O . PHE A 1 173 ? 16.160 3.686 3.499 1.00 78.62 173 PHE A O 1
ATOM 1459 N N . ASN A 1 174 ? 14.760 4.589 5.001 1.00 74.62 174 ASN A N 1
ATOM 1460 C CA . ASN A 1 174 ? 13.650 3.668 4.725 1.00 74.62 174 ASN A CA 1
ATOM 1461 C C . ASN A 1 174 ? 12.910 3.995 3.418 1.00 74.62 174 ASN A C 1
ATOM 1463 O O . ASN A 1 174 ? 12.233 3.129 2.870 1.00 74.62 174 ASN A O 1
ATOM 1467 N N . SER A 1 175 ? 13.055 5.218 2.907 1.00 82.00 175 SER A N 1
ATOM 1468 C CA . SER A 1 175 ? 12.419 5.678 1.671 1.00 82.00 175 SER A CA 1
ATOM 1469 C C . SER A 1 175 ? 13.237 5.345 0.425 1.00 82.00 175 SER A C 1
ATOM 1471 O O . SER A 1 175 ? 12.707 5.430 -0.677 1.00 82.00 175 SER A O 1
ATOM 1473 N N . TYR A 1 176 ? 14.498 4.919 0.563 1.00 88.56 176 TYR A N 1
ATOM 1474 C CA . TYR A 1 176 ? 15.348 4.582 -0.586 1.00 88.56 176 TYR A CA 1
ATOM 1475 C C . TYR A 1 176 ? 14.725 3.510 -1.474 1.00 88.56 176 TYR A C 1
ATOM 1477 O O . TYR A 1 176 ? 14.776 3.620 -2.691 1.00 88.56 176 TYR A O 1
ATOM 1485 N N . HIS A 1 177 ? 14.063 2.520 -0.875 1.00 86.31 177 HIS A N 1
ATOM 1486 C CA . HIS A 1 177 ? 13.363 1.496 -1.641 1.00 86.31 177 HIS A CA 1
ATOM 1487 C C . HIS A 1 177 ? 12.216 2.075 -2.483 1.00 86.31 177 HIS A C 1
ATOM 1489 O O . HIS A 1 177 ? 12.045 1.673 -3.630 1.00 86.31 177 HIS A O 1
ATOM 1495 N N . ALA A 1 178 ? 11.466 3.048 -1.953 1.00 86.44 178 ALA A N 1
ATOM 1496 C CA . ALA A 1 178 ? 10.415 3.731 -2.707 1.00 86.44 178 ALA A CA 1
ATOM 1497 C C . ALA A 1 178 ? 10.988 4.568 -3.864 1.00 86.44 178 ALA A C 1
ATOM 1499 O O . ALA A 1 178 ? 10.346 4.677 -4.900 1.00 86.44 178 ALA A O 1
ATOM 1500 N N . LEU A 1 179 ? 12.209 5.098 -3.715 1.00 90.88 179 LEU A N 1
ATOM 1501 C CA . LEU A 1 179 ? 12.913 5.804 -4.789 1.00 90.88 179 LEU A CA 1
ATOM 1502 C C . LEU A 1 179 ? 13.425 4.843 -5.870 1.00 90.88 179 LEU A C 1
ATOM 1504 O O . LEU A 1 179 ? 13.308 5.149 -7.049 1.00 90.88 179 LEU A O 1
ATOM 1508 N N . THR A 1 180 ? 13.985 3.683 -5.511 1.00 94.00 180 THR A N 1
ATOM 1509 C CA . THR A 1 180 ? 14.611 2.779 -6.496 1.00 94.00 180 THR A CA 1
ATOM 1510 C C . THR A 1 180 ? 13.642 1.822 -7.185 1.00 94.00 180 THR A C 1
ATOM 1512 O O . THR A 1 180 ? 13.902 1.414 -8.316 1.00 94.00 180 THR A O 1
ATOM 1515 N N . THR A 1 181 ? 12.534 1.454 -6.537 1.00 93.69 181 THR A N 1
ATOM 1516 C CA . THR A 1 181 ? 11.575 0.480 -7.090 1.00 93.69 181 THR A CA 1
ATOM 1517 C C . THR A 1 181 ? 10.987 0.922 -8.431 1.00 93.69 181 THR A C 1
ATOM 1519 O O . THR A 1 181 ? 11.042 0.117 -9.359 1.00 93.69 181 THR A O 1
ATOM 1522 N N . PRO A 1 182 ? 10.530 2.179 -8.606 1.00 93.81 182 PRO A N 1
ATOM 1523 C CA . PRO A 1 182 ? 9.996 2.632 -9.887 1.00 93.81 182 PRO A CA 1
ATOM 1524 C C . PRO A 1 182 ? 10.971 2.492 -11.053 1.00 93.81 182 PRO A C 1
ATOM 1526 O O . PRO A 1 182 ? 10.584 2.000 -12.108 1.00 93.81 182 PRO A O 1
ATOM 1529 N N . LEU A 1 183 ? 12.246 2.846 -10.847 1.00 96.44 183 LEU A N 1
ATOM 1530 C CA . LEU A 1 183 ? 13.283 2.671 -11.865 1.00 96.44 183 LEU A CA 1
ATOM 1531 C C . LEU A 1 183 ? 13.498 1.194 -12.194 1.00 96.44 183 LEU A C 1
ATOM 1533 O O . LEU A 1 183 ? 13.541 0.822 -13.360 1.00 96.44 183 LEU A O 1
ATOM 1537 N N . ASN A 1 184 ? 13.622 0.348 -11.172 1.00 96.38 184 ASN A N 1
ATOM 1538 C CA . ASN A 1 184 ? 13.873 -1.075 -11.377 1.00 96.38 184 ASN A CA 1
ATOM 1539 C C . ASN A 1 184 ? 12.715 -1.766 -12.107 1.00 96.38 184 ASN A C 1
ATOM 1541 O O . ASN A 1 184 ? 12.956 -2.653 -12.920 1.00 96.38 184 ASN A O 1
ATOM 1545 N N . GLU A 1 185 ? 11.469 -1.389 -11.820 1.00 95.25 185 GLU A N 1
ATOM 1546 C CA . GLU A 1 185 ? 10.313 -1.943 -12.527 1.00 95.25 185 GLU A CA 1
ATOM 1547 C C . GLU A 1 185 ? 10.180 -1.407 -13.947 1.00 95.25 185 GLU A C 1
ATOM 1549 O O . GLU A 1 185 ? 9.871 -2.187 -14.841 1.00 95.25 185 GLU A O 1
ATOM 1554 N N . TYR A 1 186 ? 10.494 -0.131 -14.179 1.00 95.94 186 TYR A N 1
ATOM 1555 C CA . TYR A 1 186 ? 10.578 0.414 -15.531 1.00 95.94 186 TYR A CA 1
ATOM 1556 C C . TYR A 1 186 ? 11.620 -0.334 -16.372 1.00 95.94 186 TYR A C 1
ATOM 1558 O O . TYR A 1 186 ? 11.325 -0.771 -17.477 1.00 95.94 186 TYR A O 1
ATOM 1566 N N . MET A 1 187 ? 12.814 -0.587 -15.825 1.00 96.44 187 MET A N 1
ATOM 1567 C CA . MET A 1 187 ? 13.853 -1.348 -16.528 1.00 96.44 187 MET A CA 1
ATOM 1568 C C . MET A 1 187 ? 13.427 -2.787 -16.848 1.00 96.44 187 MET A C 1
ATOM 1570 O O . MET A 1 187 ? 13.748 -3.290 -17.922 1.00 96.44 187 MET A O 1
ATOM 1574 N N . LYS A 1 188 ? 12.686 -3.447 -15.948 1.00 95.31 188 LYS A N 1
ATOM 1575 C CA . LYS A 1 188 ? 12.112 -4.777 -16.214 1.00 95.31 188 LYS A CA 1
ATOM 1576 C C . LYS A 1 188 ? 11.065 -4.732 -17.323 1.00 95.31 188 LYS A C 1
ATOM 1578 O O . LYS A 1 188 ? 11.117 -5.571 -18.213 1.00 95.31 188 LYS A O 1
ATOM 1583 N N . PHE A 1 189 ? 10.176 -3.741 -17.293 1.00 94.88 189 PHE A N 1
ATOM 1584 C CA . PHE A 1 189 ? 9.181 -3.526 -18.341 1.00 94.88 189 PHE A CA 1
ATOM 1585 C C . PHE A 1 189 ? 9.845 -3.344 -19.712 1.00 94.88 189 PHE A C 1
ATOM 1587 O O . PHE A 1 189 ? 9.460 -3.998 -20.675 1.00 94.88 189 PHE A O 1
ATOM 1594 N N . LEU A 1 190 ? 10.901 -2.530 -19.804 1.00 93.44 190 LEU A N 1
ATOM 1595 C CA . LEU A 1 190 ? 11.610 -2.330 -21.070 1.00 93.44 190 LEU A CA 1
ATOM 1596 C C . LEU A 1 190 ? 12.199 -3.628 -21.637 1.00 93.44 190 LEU A C 1
ATOM 1598 O O . LEU A 1 190 ? 12.221 -3.809 -22.850 1.00 93.44 190 LEU A O 1
ATOM 1602 N N . VAL A 1 191 ? 12.679 -4.527 -20.778 1.00 90.94 191 VAL A N 1
ATOM 1603 C CA . VAL A 1 191 ? 13.150 -5.851 -21.202 1.00 90.94 191 VAL A CA 1
ATOM 1604 C C . VAL A 1 191 ? 11.987 -6.718 -21.676 1.00 90.94 191 VAL A C 1
ATOM 1606 O O . VAL A 1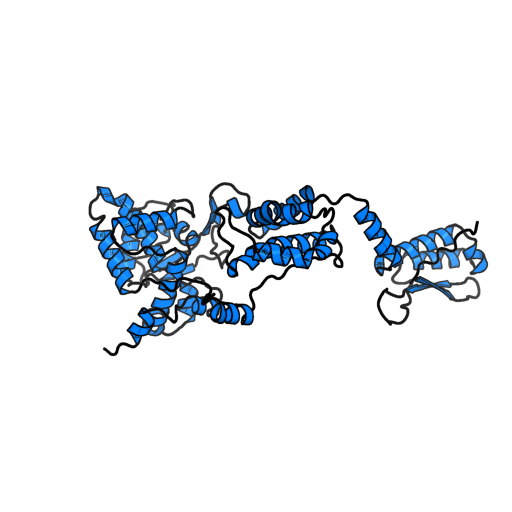 191 ? 12.062 -7.316 -22.744 1.00 90.94 191 VAL A O 1
ATOM 1609 N N . GLU A 1 192 ? 10.920 -6.796 -20.883 1.00 91.12 192 GLU A N 1
ATOM 1610 C CA . GLU A 1 192 ? 9.760 -7.655 -21.144 1.00 91.12 192 GLU A CA 1
ATOM 1611 C C . GLU A 1 192 ? 9.067 -7.309 -22.469 1.00 91.12 192 GLU A C 1
ATOM 1613 O O . GLU A 1 192 ? 8.679 -8.200 -23.222 1.00 91.12 192 GLU A O 1
ATOM 1618 N N . TYR A 1 193 ? 9.007 -6.019 -22.799 1.00 88.12 193 TYR A N 1
ATOM 1619 C CA . TYR A 1 193 ? 8.409 -5.510 -24.034 1.00 88.12 193 TYR A CA 1
ATOM 1620 C C . TYR A 1 193 ? 9.426 -5.342 -25.177 1.00 88.12 193 TYR A C 1
ATOM 1622 O O . TYR A 1 193 ? 9.105 -4.765 -26.212 1.00 88.12 193 TYR A O 1
ATOM 1630 N N . ASN A 1 194 ? 10.639 -5.894 -25.031 1.00 83.81 194 ASN A N 1
ATOM 1631 C CA . ASN A 1 194 ? 11.713 -5.883 -26.034 1.00 83.81 194 ASN A CA 1
ATOM 1632 C C . ASN A 1 194 ? 12.166 -4.480 -26.484 1.00 83.81 194 ASN A C 1
ATOM 1634 O O . ASN A 1 194 ? 12.702 -4.316 -27.581 1.00 83.81 194 ASN A O 1
ATOM 1638 N N . HIS A 1 195 ? 11.995 -3.470 -25.630 1.00 84.94 195 HIS A N 1
ATOM 1639 C CA . HIS A 1 195 ? 12.558 -2.132 -25.832 1.00 84.94 195 HIS A CA 1
ATOM 1640 C C . HIS A 1 195 ? 14.066 -2.108 -25.578 1.00 84.94 195 HIS A C 1
ATOM 1642 O O . HIS A 1 195 ? 14.785 -1.313 -26.179 1.00 84.94 195 HIS A O 1
ATOM 1648 N N . ILE A 1 196 ? 14.552 -2.992 -24.702 1.00 86.50 196 ILE A N 1
ATOM 1649 C CA . ILE A 1 196 ? 15.976 -3.256 -24.466 1.00 86.50 196 ILE A CA 1
ATOM 1650 C C . ILE A 1 196 ? 16.212 -4.764 -24.314 1.00 86.50 196 ILE A C 1
ATOM 1652 O O . ILE A 1 196 ? 15.293 -5.529 -24.034 1.00 86.50 196 ILE A O 1
ATOM 1656 N N . THR A 1 197 ? 17.461 -5.208 -24.446 1.00 81.56 197 THR A N 1
ATOM 1657 C CA . THR A 1 197 ? 17.825 -6.612 -24.197 1.00 81.56 197 THR A CA 1
ATOM 1658 C C . THR A 1 197 ? 18.087 -6.879 -22.711 1.00 81.56 197 THR A C 1
ATOM 1660 O O . THR A 1 197 ? 18.431 -5.976 -21.949 1.00 81.56 197 THR A O 1
ATOM 1663 N N . ASN A 1 198 ? 18.006 -8.148 -22.298 1.00 82.50 198 ASN A N 1
ATOM 1664 C CA . ASN A 1 198 ? 18.340 -8.582 -20.933 1.00 82.50 198 ASN A CA 1
ATOM 1665 C C . ASN A 1 198 ? 19.758 -8.185 -20.484 1.00 82.50 198 ASN A C 1
ATOM 1667 O O . ASN A 1 198 ? 19.982 -7.906 -19.309 1.00 82.50 198 ASN A O 1
ATOM 1671 N N . GLU A 1 199 ? 20.718 -8.136 -21.410 1.00 81.06 199 GLU A N 1
ATOM 1672 C CA . GLU A 1 199 ? 22.106 -7.729 -21.125 1.00 81.06 199 GLU A CA 1
ATOM 1673 C C . GLU A 1 199 ? 22.199 -6.263 -20.689 1.00 81.06 199 GLU A C 1
ATOM 1675 O O . GLU A 1 199 ? 23.122 -5.873 -19.977 1.00 81.06 199 GLU A O 1
ATOM 1680 N N . ASN A 1 200 ? 21.188 -5.476 -21.052 1.00 83.94 200 ASN A N 1
ATOM 1681 C CA . ASN A 1 200 ? 21.053 -4.071 -20.720 1.00 83.94 200 ASN A CA 1
ATOM 1682 C C . ASN A 1 200 ? 20.125 -3.814 -19.516 1.00 83.94 200 ASN A C 1
ATOM 1684 O O . ASN A 1 200 ? 19.790 -2.663 -19.226 1.00 83.94 200 ASN A O 1
ATOM 1688 N N . LEU A 1 201 ? 19.721 -4.855 -18.776 1.00 90.44 201 LEU A N 1
ATOM 1689 C CA . LEU A 1 201 ? 18.876 -4.709 -17.592 1.00 90.44 201 LEU A CA 1
ATOM 1690 C C . LEU A 1 201 ? 19.619 -4.000 -16.451 1.00 90.44 201 LEU A C 1
ATOM 1692 O O . LEU A 1 201 ? 20.338 -4.612 -15.655 1.00 90.44 201 LEU A O 1
ATOM 1696 N N . PHE A 1 202 ? 19.388 -2.700 -16.313 1.00 93.75 202 PHE A N 1
ATOM 1697 C CA . PHE A 1 202 ? 19.867 -1.935 -15.171 1.00 93.75 202 PHE A CA 1
ATOM 1698 C C . PHE A 1 202 ? 19.006 -2.189 -13.929 1.00 93.75 202 PHE A C 1
ATOM 1700 O O . PHE A 1 202 ? 17.779 -2.250 -13.982 1.00 93.75 202 PHE A O 1
ATOM 1707 N N . SER A 1 203 ? 19.658 -2.277 -12.772 1.00 94.31 203 SER A N 1
ATOM 1708 C CA . SER A 1 203 ? 18.975 -2.295 -11.482 1.00 94.31 203 SER A CA 1
ATOM 1709 C C . SER A 1 203 ? 19.807 -1.627 -10.396 1.00 94.31 203 SER A C 1
ATOM 1711 O O . SER A 1 203 ? 21.048 -1.679 -10.379 1.00 94.31 203 SER A O 1
ATOM 1713 N N . LEU A 1 204 ? 19.102 -1.009 -9.453 1.00 93.06 204 LEU A N 1
ATOM 1714 C CA . LEU A 1 204 ? 19.674 -0.305 -8.324 1.00 93.06 204 LEU A CA 1
ATOM 1715 C C . LEU A 1 204 ? 19.093 -0.835 -7.012 1.00 93.06 204 LEU A C 1
ATOM 1717 O O . LEU A 1 204 ? 17.912 -0.657 -6.713 1.00 93.06 204 LEU A O 1
ATOM 1721 N N . ASP A 1 205 ? 19.950 -1.446 -6.196 1.00 86.81 205 ASP A N 1
ATOM 1722 C CA . ASP A 1 205 ? 19.632 -1.746 -4.802 1.00 86.81 205 ASP A CA 1
ATOM 1723 C C . ASP A 1 205 ? 20.392 -0.776 -3.891 1.00 86.81 205 ASP A C 1
ATOM 1725 O O . ASP A 1 205 ? 21.626 -0.805 -3.799 1.00 86.81 205 ASP A O 1
ATOM 1729 N N . VAL A 1 206 ? 19.642 0.122 -3.248 1.00 86.12 206 VAL A N 1
ATOM 1730 C CA . VAL A 1 206 ? 20.152 1.052 -2.239 1.00 86.12 206 VAL A CA 1
ATOM 1731 C C . VAL A 1 206 ? 19.438 0.754 -0.935 1.00 86.12 206 VAL A C 1
ATOM 1733 O O . VAL A 1 206 ? 18.322 1.201 -0.685 1.00 86.12 206 VAL A O 1
ATOM 1736 N N . LYS A 1 207 ? 20.116 -0.004 -0.080 1.00 80.19 207 LYS A N 1
ATOM 1737 C CA . LYS A 1 207 ? 19.665 -0.306 1.274 1.00 80.19 207 LYS A CA 1
ATOM 1738 C C . LYS A 1 207 ? 20.724 0.113 2.269 1.00 80.19 207 LYS A C 1
ATOM 1740 O O . LYS A 1 207 ? 21.927 0.042 2.016 1.00 80.19 207 LYS A O 1
ATOM 1745 N N . MET A 1 208 ? 20.262 0.527 3.435 1.00 73.88 208 MET A N 1
ATOM 1746 C CA . MET A 1 208 ? 21.131 0.711 4.579 1.00 73.88 208 MET A CA 1
ATOM 1747 C C . MET A 1 208 ? 21.321 -0.642 5.268 1.00 73.88 208 MET A C 1
ATOM 1749 O O . MET A 1 208 ? 20.363 -1.207 5.806 1.00 73.88 208 MET A O 1
ATOM 1753 N N . THR A 1 209 ? 22.551 -1.155 5.235 1.00 74.19 209 THR A N 1
ATOM 1754 C CA . THR A 1 209 ? 22.923 -2.410 5.898 1.00 74.19 209 THR A CA 1
ATOM 1755 C C . THR A 1 209 ? 22.807 -2.276 7.416 1.00 74.19 209 THR A C 1
ATOM 1757 O O . THR A 1 209 ? 22.806 -1.170 7.965 1.00 74.19 209 THR A O 1
ATOM 1760 N N . LEU A 1 210 ? 22.717 -3.412 8.112 1.00 71.62 210 LEU A N 1
ATOM 1761 C CA . LEU A 1 210 ? 22.719 -3.433 9.575 1.00 71.62 210 LEU A CA 1
ATOM 1762 C C . LEU A 1 210 ? 23.987 -2.776 10.144 1.00 71.62 210 LEU A C 1
ATOM 1764 O O . LEU A 1 210 ? 23.906 -2.023 11.110 1.00 71.62 210 LEU A O 1
ATOM 1768 N N . GLU A 1 211 ? 25.136 -3.001 9.508 1.00 77.00 211 GLU A N 1
ATOM 1769 C CA . GLU A 1 211 ? 26.404 -2.399 9.922 1.00 77.00 211 GLU A CA 1
ATOM 1770 C C . GLU A 1 211 ? 26.426 -0.881 9.725 1.00 77.00 211 GLU A C 1
ATOM 1772 O O . GLU A 1 211 ? 26.843 -0.168 10.634 1.00 77.00 211 GLU A O 1
ATOM 1777 N N . ASN A 1 212 ? 25.863 -0.356 8.630 1.00 76.62 212 ASN A N 1
ATOM 1778 C CA . ASN A 1 212 ? 25.722 1.094 8.455 1.00 76.62 212 ASN A CA 1
ATOM 1779 C C . ASN A 1 212 ? 24.865 1.714 9.572 1.00 76.62 212 ASN A C 1
ATOM 1781 O O . ASN A 1 212 ? 25.199 2.778 10.084 1.00 76.62 212 ASN A O 1
ATOM 1785 N N . ARG A 1 213 ? 23.791 1.030 10.001 1.00 75.12 213 ARG A N 1
ATOM 1786 C CA . ARG A 1 213 ? 22.953 1.478 11.132 1.00 75.12 213 ARG A CA 1
ATOM 1787 C C . ARG A 1 213 ? 23.730 1.505 12.440 1.00 75.12 213 ARG A C 1
ATOM 1789 O O . ARG A 1 213 ? 23.656 2.484 13.176 1.00 75.12 213 ARG A O 1
ATOM 1796 N N . LYS A 1 214 ? 24.463 0.427 12.736 1.00 78.69 214 LYS A N 1
ATOM 1797 C CA . LYS A 1 214 ? 25.288 0.330 13.948 1.00 78.69 214 LYS A CA 1
ATOM 1798 C C . LYS A 1 214 ? 26.373 1.403 13.958 1.00 78.69 214 LYS A C 1
ATOM 1800 O O . LYS A 1 214 ? 26.589 2.017 14.997 1.00 78.69 214 LYS A O 1
ATOM 1805 N N . GLN A 1 215 ? 27.028 1.648 12.824 1.00 78.12 215 GLN A N 1
ATOM 1806 C CA . GLN A 1 215 ? 28.056 2.679 12.706 1.00 78.12 215 GLN A CA 1
ATOM 1807 C C . GLN A 1 215 ? 27.492 4.086 12.894 1.00 78.12 215 GLN A C 1
ATOM 1809 O O . GLN A 1 215 ? 28.061 4.831 13.680 1.00 78.12 215 GLN A O 1
ATOM 1814 N N . LEU A 1 216 ? 26.368 4.432 12.258 1.00 75.44 216 LEU A N 1
ATOM 1815 C CA . LEU A 1 216 ? 25.724 5.742 12.433 1.00 75.44 216 LEU A CA 1
ATOM 1816 C C . LEU A 1 216 ? 25.268 5.961 13.883 1.00 75.44 216 LEU A C 1
ATOM 1818 O O . LEU A 1 216 ? 25.473 7.036 14.438 1.00 75.44 216 LEU A O 1
ATOM 1822 N N . LYS A 1 217 ? 24.756 4.913 14.544 1.00 79.25 217 LYS A N 1
ATOM 1823 C CA . LYS A 1 217 ? 24.439 4.967 15.977 1.00 79.25 217 LYS A CA 1
ATOM 1824 C C . LYS A 1 217 ? 25.682 5.200 16.841 1.00 79.25 217 LYS A C 1
ATOM 1826 O O . LYS A 1 217 ? 25.611 5.955 17.800 1.00 79.25 217 LYS A O 1
ATOM 1831 N N . ARG A 1 218 ? 26.798 4.532 16.534 1.00 76.94 218 ARG A N 1
ATOM 1832 C CA . ARG A 1 218 ? 28.049 4.637 17.306 1.00 76.94 218 ARG A CA 1
ATOM 1833 C C . ARG A 1 218 ? 28.779 5.963 17.085 1.00 76.94 218 ARG A C 1
ATOM 1835 O O . ARG A 1 218 ? 29.311 6.497 18.045 1.00 76.94 218 ARG A O 1
ATOM 1842 N N . LYS A 1 219 ? 28.848 6.444 15.841 1.00 78.44 219 LYS A N 1
ATOM 1843 C CA . LYS A 1 219 ? 29.615 7.640 15.461 1.00 78.44 219 LYS A CA 1
ATOM 1844 C C . LYS A 1 219 ? 28.849 8.927 15.718 1.00 78.44 219 LYS A C 1
ATOM 1846 O O . LYS A 1 219 ? 29.390 9.843 16.318 1.00 78.44 219 LYS A O 1
ATOM 1851 N N . ASP A 1 220 ? 27.589 8.953 15.302 1.00 73.31 220 ASP A N 1
ATOM 1852 C CA . ASP A 1 220 ? 26.817 10.192 15.228 1.00 73.31 220 ASP A CA 1
ATOM 1853 C C . ASP A 1 220 ? 25.671 10.208 16.253 1.00 73.31 220 ASP A C 1
ATOM 1855 O O . ASP A 1 220 ? 24.839 11.110 16.252 1.00 73.31 220 ASP A O 1
ATOM 1859 N N . GLY A 1 221 ? 25.555 9.169 17.093 1.00 73.44 221 GLY A N 1
ATOM 1860 C CA . GLY A 1 221 ? 24.433 8.998 18.023 1.00 73.44 221 GLY A CA 1
ATOM 1861 C C . GLY A 1 221 ? 23.083 8.748 17.333 1.00 73.44 221 GLY A C 1
ATOM 1862 O O . GLY A 1 221 ? 22.058 8.616 18.003 1.00 73.44 221 GLY A O 1
ATOM 1863 N N . ILE A 1 222 ? 23.052 8.650 15.998 1.00 67.56 222 ILE A N 1
ATOM 1864 C CA . ILE A 1 222 ? 21.815 8.561 15.218 1.00 67.56 222 ILE A CA 1
ATOM 1865 C C . ILE A 1 222 ? 21.260 7.139 15.307 1.00 67.56 222 ILE A C 1
ATOM 1867 O O . ILE A 1 222 ? 21.729 6.206 14.648 1.00 67.56 222 ILE A O 1
ATOM 1871 N N . ASN A 1 223 ? 20.206 6.957 16.101 1.00 65.00 223 ASN A N 1
ATOM 1872 C CA . ASN A 1 223 ? 19.495 5.688 16.169 1.00 65.00 223 ASN A CA 1
ATOM 1873 C C . ASN A 1 223 ? 18.515 5.552 14.996 1.00 65.00 223 ASN A C 1
ATOM 1875 O O . ASN A 1 223 ? 17.352 5.943 15.083 1.00 65.00 223 ASN A O 1
ATOM 1879 N N . ILE A 1 224 ? 18.974 4.957 13.893 1.00 61.09 224 ILE A N 1
ATOM 1880 C CA . ILE A 1 224 ? 18.130 4.678 12.723 1.00 61.09 224 ILE A CA 1
ATOM 1881 C C . ILE A 1 224 ? 17.346 3.384 12.951 1.00 61.09 224 ILE A C 1
ATOM 1883 O O . ILE A 1 224 ? 17.519 2.371 12.265 1.00 61.09 224 ILE A O 1
ATOM 1887 N N . GLN A 1 225 ? 16.471 3.400 13.951 1.00 57.44 225 GLN A N 1
ATOM 1888 C CA . GLN A 1 225 ? 15.317 2.517 13.930 1.00 57.44 225 GLN A CA 1
ATOM 1889 C C . GLN A 1 225 ? 14.349 3.071 12.887 1.00 57.44 225 GLN A C 1
ATOM 1891 O O . GLN A 1 225 ? 14.236 4.283 12.704 1.00 57.44 225 GLN A O 1
ATOM 1896 N N . ALA A 1 226 ? 13.658 2.195 12.154 1.00 51.62 226 ALA A N 1
ATOM 1897 C CA . ALA A 1 226 ? 12.470 2.652 11.454 1.00 51.62 226 ALA A CA 1
ATOM 1898 C C . ALA A 1 226 ? 11.548 3.208 12.538 1.00 51.62 226 ALA A C 1
ATOM 1900 O O . ALA A 1 226 ? 11.058 2.427 13.351 1.00 51.62 226 ALA A O 1
ATOM 1901 N N . VAL A 1 227 ? 11.395 4.535 12.597 1.00 51.50 227 VAL A N 1
ATOM 1902 C CA . VAL A 1 227 ? 10.509 5.225 13.538 1.00 51.50 227 VAL A CA 1
ATOM 1903 C C . VAL A 1 227 ? 9.078 4.899 13.116 1.00 51.50 227 VAL A C 1
ATOM 1905 O O . VAL A 1 227 ? 8.360 5.703 12.538 1.00 51.50 227 VAL A O 1
ATOM 1908 N N . ARG A 1 228 ? 8.675 3.643 13.293 1.00 57.09 228 ARG A N 1
ATOM 1909 C CA . ARG A 1 228 ? 7.271 3.282 13.352 1.00 57.09 228 ARG A CA 1
ATOM 1910 C C . ARG A 1 228 ? 6.866 3.681 14.754 1.00 57.09 228 ARG A C 1
ATOM 1912 O O . ARG A 1 228 ? 7.361 3.070 15.699 1.00 57.09 228 ARG A O 1
ATOM 1919 N N . SER A 1 229 ? 6.016 4.701 14.879 1.00 67.19 229 SER A N 1
ATOM 1920 C CA . SER A 1 229 ? 5.442 5.044 16.181 1.00 67.19 229 SER A CA 1
ATOM 1921 C C . SER A 1 229 ? 4.901 3.762 16.825 1.00 67.19 229 SER A C 1
ATOM 1923 O O . SER A 1 229 ? 4.291 2.918 16.151 1.00 67.19 229 SER A O 1
ATOM 1925 N N . ASN A 1 230 ? 5.247 3.570 18.096 1.00 72.56 230 A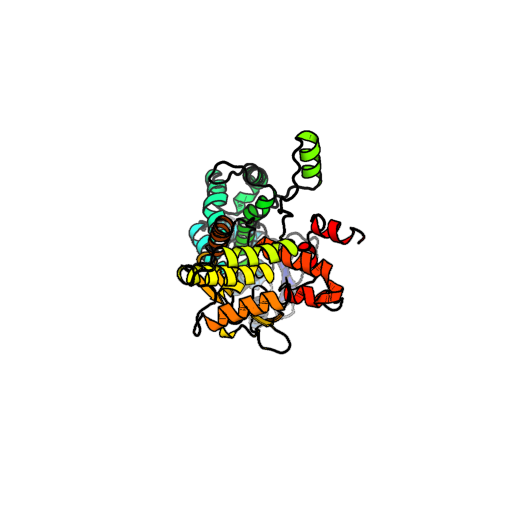SN A N 1
ATOM 1926 C CA . ASN A 1 230 ? 4.765 2.468 18.924 1.00 72.56 230 ASN A CA 1
ATOM 1927 C C . ASN A 1 230 ? 3.520 2.860 19.714 1.00 72.56 230 ASN A C 1
ATOM 1929 O O . ASN A 1 230 ? 3.061 2.073 20.534 1.00 72.56 230 ASN A O 1
ATOM 1933 N N . GLU A 1 231 ? 2.997 4.057 19.467 1.00 83.31 231 GLU A N 1
ATOM 1934 C CA . GLU A 1 231 ? 1.788 4.532 20.106 1.00 83.31 231 GLU A CA 1
ATOM 1935 C C . GLU A 1 231 ? 0.585 3.752 19.594 1.00 83.31 231 GLU A C 1
ATOM 1937 O O . GLU A 1 231 ? 0.386 3.565 18.391 1.00 83.31 231 GLU A O 1
ATOM 1942 N N . THR A 1 232 ? -0.217 3.315 20.551 1.00 89.25 232 THR A N 1
ATOM 1943 C CA . THR A 1 232 ? -1.508 2.675 20.356 1.00 89.25 232 THR A CA 1
ATOM 1944 C C . THR A 1 232 ? -2.499 3.299 21.329 1.00 89.25 232 THR A C 1
ATOM 1946 O O . THR A 1 232 ? -2.106 3.916 22.328 1.00 89.25 232 THR A O 1
ATOM 1949 N N . TYR A 1 233 ? -3.785 3.152 21.035 1.00 92.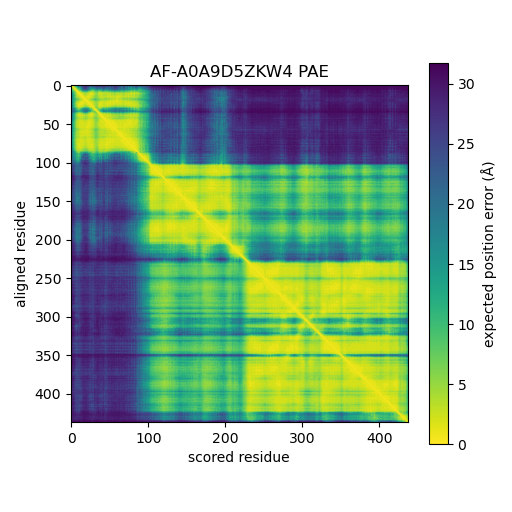38 233 TYR A N 1
ATOM 1950 C CA . TYR A 1 233 ? -4.806 3.282 22.059 1.00 92.38 233 TYR A CA 1
ATOM 1951 C C . TYR A 1 233 ? -4.757 2.048 22.951 1.00 92.38 233 TYR A C 1
ATOM 1953 O O . TYR A 1 233 ? -4.578 0.927 22.470 1.00 92.38 233 TYR A O 1
ATOM 1961 N N . SER A 1 234 ? -4.897 2.278 24.247 1.00 91.00 234 SER A N 1
ATOM 1962 C CA . SER A 1 234 ? -5.197 1.259 25.239 1.00 91.00 234 SER A CA 1
ATOM 1963 C C . SER A 1 234 ? -6.700 1.034 25.349 1.00 91.00 234 SER A C 1
ATOM 1965 O O . SER A 1 234 ? -7.500 1.842 24.882 1.00 91.00 234 SER A O 1
ATOM 1967 N N . LEU A 1 235 ? -7.092 -0.065 25.994 1.00 92.06 235 LEU A N 1
ATOM 1968 C CA . LEU A 1 235 ? -8.504 -0.383 26.191 1.00 92.06 235 LEU A CA 1
ATOM 1969 C C . LEU A 1 235 ? -9.238 0.726 26.968 1.00 92.06 235 LEU A C 1
ATOM 1971 O O . LEU A 1 235 ? -10.311 1.153 26.558 1.00 92.06 235 LEU A O 1
ATOM 1975 N N . ALA A 1 236 ? -8.620 1.244 28.035 1.00 92.81 236 ALA A N 1
ATOM 1976 C CA . ALA A 1 236 ? -9.171 2.339 28.832 1.00 92.81 236 ALA A CA 1
ATOM 1977 C C . ALA A 1 236 ? -9.336 3.634 28.018 1.00 92.81 236 ALA A C 1
ATOM 1979 O O . ALA A 1 236 ? -10.344 4.321 28.152 1.00 92.81 236 ALA A O 1
ATOM 1980 N N . GLU A 1 237 ? -8.382 3.942 27.133 1.00 95.25 237 GLU A N 1
ATOM 1981 C CA . GLU A 1 237 ? -8.488 5.106 26.247 1.00 95.25 237 GLU A CA 1
ATOM 1982 C C . GLU A 1 237 ? -9.652 4.971 25.264 1.00 95.25 237 GLU A C 1
ATOM 1984 O O . GLU A 1 237 ? -10.309 5.965 24.984 1.00 95.25 237 GLU A O 1
ATOM 1989 N N . LEU A 1 238 ? -9.955 3.767 24.767 1.00 96.56 238 LEU A N 1
ATOM 1990 C CA . LEU A 1 238 ? -11.110 3.571 23.886 1.00 96.56 238 LEU A CA 1
ATOM 1991 C C . LEU A 1 238 ? -12.432 3.873 24.604 1.00 96.56 238 LEU A C 1
ATOM 1993 O O . LEU A 1 238 ? -13.286 4.536 24.017 1.00 96.56 238 LEU A O 1
ATOM 1997 N N . PHE A 1 239 ? -12.592 3.447 25.860 1.00 97.56 239 PHE A N 1
ATOM 1998 C CA . PHE A 1 239 ? -13.761 3.819 26.667 1.00 97.56 239 PHE A CA 1
ATOM 1999 C C . PHE A 1 239 ? -13.815 5.331 26.941 1.00 97.56 239 PHE A C 1
ATOM 2001 O O . PHE A 1 239 ? -14.869 5.946 26.782 1.00 97.56 239 PHE A O 1
ATOM 2008 N N . ASP A 1 240 ? -12.682 5.947 27.300 1.00 97.69 240 ASP A N 1
ATOM 2009 C CA . ASP A 1 240 ? -12.613 7.392 27.560 1.00 97.69 240 ASP A CA 1
ATOM 2010 C C . ASP A 1 240 ? -12.955 8.227 26.318 1.00 97.69 240 ASP A C 1
ATOM 2012 O O . ASP A 1 240 ? -13.676 9.217 26.424 1.00 97.69 240 ASP A O 1
ATOM 2016 N N . ILE A 1 241 ? -12.507 7.803 25.131 1.00 98.25 241 ILE A N 1
ATOM 2017 C CA . ILE A 1 241 ? -12.823 8.464 23.859 1.00 98.25 241 ILE A CA 1
ATOM 2018 C C . ILE A 1 241 ? -14.333 8.473 23.610 1.00 98.25 241 ILE A C 1
ATOM 2020 O O . ILE A 1 241 ? -14.878 9.533 23.310 1.00 98.25 241 ILE A O 1
ATOM 2024 N N . LYS A 1 242 ? -15.026 7.335 23.767 1.00 98.19 242 LYS A N 1
ATOM 2025 C CA . LYS A 1 242 ? -16.490 7.281 23.607 1.00 98.19 242 LYS A CA 1
ATOM 2026 C C . LYS A 1 242 ? -17.181 8.240 24.570 1.00 98.19 242 LYS A C 1
ATOM 2028 O O . LYS A 1 242 ? -17.950 9.088 24.132 1.00 98.19 242 LYS A O 1
ATOM 2033 N N . ARG A 1 243 ? -16.823 8.180 25.855 1.00 98.25 243 ARG A N 1
ATOM 2034 C CA . ARG A 1 243 ? -17.363 9.077 26.885 1.00 98.25 243 ARG A CA 1
ATOM 2035 C C . ARG A 1 243 ? -17.161 10.553 26.525 1.00 98.25 243 ARG A C 1
ATOM 2037 O O . ARG A 1 243 ? -18.069 11.358 26.692 1.00 98.25 243 ARG A O 1
ATOM 2044 N N . LYS A 1 244 ? -15.980 10.923 26.028 1.00 98.38 244 LYS A N 1
ATOM 2045 C CA . LYS A 1 244 ? -15.668 12.297 25.606 1.00 98.38 244 LYS A CA 1
ATOM 2046 C C . LYS A 1 244 ? -16.469 12.741 24.384 1.00 98.38 244 LYS A C 1
ATOM 2048 O O . LYS A 1 244 ? -16.940 13.873 24.367 1.00 98.38 244 LYS A O 1
ATOM 2053 N N . ILE A 1 245 ? -16.664 11.857 23.406 1.00 98.31 245 ILE A N 1
ATOM 2054 C CA . ILE A 1 245 ? -17.538 12.110 22.252 1.00 98.31 245 ILE A CA 1
ATOM 2055 C C . ILE A 1 245 ? -18.979 12.347 22.723 1.00 98.31 245 ILE A C 1
ATOM 2057 O O . ILE A 1 245 ? -19.614 13.302 22.283 1.00 98.31 245 ILE A O 1
ATOM 2061 N N . ASP A 1 246 ? -19.482 11.520 23.642 1.00 97.81 246 ASP A N 1
ATOM 2062 C CA . ASP A 1 246 ? -20.842 11.655 24.174 1.00 97.81 246 ASP A CA 1
ATOM 2063 C C . ASP A 1 246 ? -21.057 12.981 24.893 1.00 97.81 246 ASP A C 1
ATOM 2065 O O . ASP A 1 246 ? -22.098 13.606 24.718 1.00 97.81 246 ASP A O 1
ATOM 2069 N N . LEU A 1 247 ? -20.065 13.412 25.677 1.00 97.38 247 LEU A N 1
ATOM 2070 C CA . LEU A 1 247 ? -20.099 14.681 26.399 1.00 97.38 247 LEU A CA 1
ATOM 2071 C C . LEU A 1 247 ? -20.022 15.882 25.452 1.00 97.38 247 LEU A C 1
ATOM 2073 O O . LEU A 1 247 ? -20.787 16.829 25.610 1.00 97.38 247 LEU A O 1
ATOM 2077 N N . ALA A 1 248 ? -19.112 15.849 24.477 1.00 97.06 248 ALA A N 1
ATOM 2078 C CA . ALA A 1 248 ? -18.901 16.960 23.551 1.00 97.06 248 ALA A CA 1
ATOM 2079 C C . ALA A 1 248 ? -20.077 17.154 22.584 1.00 97.06 248 ALA A C 1
ATOM 2081 O O . ALA A 1 248 ? -20.383 18.283 22.209 1.00 97.06 248 ALA A O 1
ATOM 2082 N N . TYR A 1 249 ? -20.744 16.066 22.190 1.00 97.12 249 TYR A N 1
ATOM 2083 C CA . TYR A 1 249 ? -21.814 16.079 21.191 1.00 97.12 249 TYR A CA 1
ATOM 2084 C C . TYR A 1 249 ? -23.159 15.598 21.758 1.00 97.12 249 TYR A C 1
ATOM 2086 O O . TYR A 1 249 ? -23.900 14.882 21.087 1.00 97.12 249 TYR A O 1
ATOM 2094 N N . ALA A 1 250 ? -23.474 15.957 23.005 1.00 94.00 250 ALA A N 1
ATOM 2095 C CA . ALA A 1 250 ? -24.713 15.544 23.671 1.00 94.00 250 ALA A CA 1
ATOM 2096 C C . ALA A 1 250 ? -25.981 16.195 23.080 1.00 94.00 250 ALA A C 1
ATOM 2098 O O . ALA A 1 250 ? -27.044 15.577 23.108 1.00 94.00 250 ALA A O 1
ATOM 2099 N N . GLY A 1 251 ? -25.874 17.428 22.572 1.00 91.56 251 GLY A N 1
ATOM 2100 C CA . GLY A 1 251 ? -26.998 18.194 22.018 1.00 91.56 251 GLY A CA 1
ATOM 2101 C C . GLY A 1 251 ? -27.428 17.727 20.624 1.00 91.56 251 GLY A C 1
ATOM 2102 O O . GLY A 1 251 ? -26.606 17.254 19.834 1.00 91.56 251 GLY A O 1
ATOM 2103 N N . GLU A 1 252 ? -28.713 17.892 20.297 1.00 92.50 252 GLU A N 1
ATOM 2104 C CA . GLU A 1 252 ? -29.279 17.505 18.993 1.00 92.50 252 GLU A CA 1
ATOM 2105 C C . GLU A 1 252 ? -28.637 18.295 17.839 1.00 92.50 252 GLU A C 1
ATOM 2107 O O . GLU A 1 252 ? -28.427 17.766 16.749 1.00 92.50 252 GLU A O 1
ATOM 2112 N N . GLU A 1 253 ? -28.221 19.538 18.089 1.00 94.31 253 GLU A N 1
ATOM 2113 C CA . GLU A 1 253 ? -27.477 20.371 17.144 1.00 94.31 253 GLU A CA 1
ATOM 2114 C C . GLU A 1 253 ? -26.111 19.774 16.758 1.00 94.31 253 GLU A C 1
ATOM 2116 O O . GLU A 1 253 ? -25.604 20.024 15.662 1.00 94.31 253 GLU A O 1
ATOM 2121 N N . PHE A 1 254 ? -25.533 18.930 17.620 1.00 95.38 254 PHE A N 1
ATOM 2122 C CA . PHE A 1 254 ? -24.265 18.242 17.376 1.00 95.38 254 PHE A CA 1
ATOM 2123 C C . PHE A 1 254 ? -24.441 16.847 16.778 1.00 95.38 254 PHE A C 1
ATOM 2125 O O . PHE A 1 254 ? -23.447 16.171 16.498 1.00 95.38 254 PHE A O 1
ATOM 2132 N N . LYS A 1 255 ? -25.672 16.406 16.510 1.00 94.69 255 LYS A N 1
ATOM 2133 C CA . LYS A 1 255 ? -25.958 15.085 15.939 1.00 94.69 255 LYS A CA 1
ATOM 2134 C C . LYS A 1 255 ? -25.164 14.761 14.667 1.00 94.69 255 LYS A C 1
ATOM 2136 O O . LYS A 1 255 ? -24.623 13.655 14.603 1.00 94.69 255 LYS A O 1
ATOM 2141 N N . PRO A 1 256 ? -24.969 15.681 13.696 1.00 93.75 256 PRO A N 1
ATOM 2142 C CA . PRO A 1 256 ? -24.103 15.408 12.546 1.00 93.75 256 PRO A CA 1
ATOM 2143 C C . PRO A 1 256 ? -22.640 15.132 12.933 1.00 93.75 256 PRO A C 1
ATOM 2145 O O . PRO A 1 256 ? -21.972 14.309 12.303 1.00 93.75 256 PRO A O 1
ATOM 2148 N N . MET A 1 257 ? -22.135 15.795 13.979 1.00 95.94 257 MET A N 1
ATOM 2149 C CA . MET A 1 257 ? -20.782 15.565 14.499 1.00 95.94 257 MET A CA 1
ATOM 2150 C C . MET A 1 257 ? -20.703 14.242 15.253 1.00 95.94 257 MET A C 1
ATOM 2152 O O . MET A 1 257 ? -19.755 13.487 15.042 1.00 95.94 257 MET A O 1
ATOM 2156 N N . LYS A 1 258 ? -21.731 13.909 16.042 1.00 97.44 258 LYS A N 1
ATOM 2157 C CA . LYS A 1 258 ? -21.838 12.627 16.743 1.00 97.44 258 LYS A CA 1
ATOM 2158 C C . LYS A 1 258 ? -21.869 11.447 15.774 1.00 97.44 258 LYS A C 1
ATOM 2160 O O . LYS A 1 258 ? -21.089 10.518 15.949 1.00 97.44 258 LYS A O 1
ATOM 2165 N N . LEU A 1 259 ? -22.675 11.522 14.709 1.00 96.00 259 LEU A N 1
ATOM 2166 C CA . LEU A 1 259 ? -22.714 10.526 13.629 1.00 96.00 259 LEU A CA 1
ATOM 2167 C C . LEU A 1 259 ? -21.325 10.292 13.025 1.00 96.00 259 LEU A C 1
ATOM 2169 O O . LEU A 1 259 ? -20.840 9.162 12.968 1.00 96.00 259 LEU A O 1
ATOM 2173 N N . ARG A 1 260 ? -20.640 11.374 12.641 1.00 96.25 260 ARG A N 1
ATOM 2174 C CA . ARG A 1 260 ? -19.281 11.301 12.088 1.00 96.25 260 ARG A CA 1
ATOM 2175 C C . ARG A 1 260 ? -18.288 10.705 13.087 1.00 96.25 260 ARG A C 1
ATOM 2177 O O . ARG A 1 260 ? -17.466 9.868 12.710 1.00 96.25 260 ARG A O 1
ATOM 2184 N N . ALA A 1 261 ? -18.340 11.145 14.341 1.00 97.69 261 ALA A N 1
ATOM 2185 C CA . ALA A 1 261 ? -17.445 10.686 15.392 1.00 97.69 261 ALA A CA 1
ATOM 2186 C C . ALA A 1 261 ? -17.649 9.205 15.698 1.00 97.69 261 ALA A C 1
ATOM 2188 O O . ALA A 1 261 ? -16.668 8.479 15.812 1.00 97.69 261 ALA A O 1
ATOM 2189 N N . TYR A 1 262 ? -18.894 8.736 15.739 1.00 98.12 262 TYR A N 1
ATOM 2190 C CA . TYR A 1 262 ? -19.235 7.331 15.936 1.00 98.12 262 TYR A CA 1
ATOM 2191 C C . TYR A 1 262 ? -18.804 6.451 14.761 1.00 98.12 262 TYR A C 1
ATOM 2193 O O . TYR A 1 262 ? -18.211 5.399 14.991 1.00 98.12 262 TYR A O 1
ATOM 2201 N N . ALA A 1 263 ? -18.998 6.890 13.514 1.00 96.62 263 ALA A N 1
ATOM 2202 C CA . ALA A 1 263 ? -18.530 6.147 12.342 1.00 96.62 263 ALA A CA 1
ATOM 2203 C C . ALA A 1 263 ? -16.996 5.988 12.340 1.00 96.62 263 ALA A C 1
ATOM 2205 O O . ALA A 1 263 ? -16.461 4.907 12.080 1.00 96.62 263 ALA A O 1
ATOM 2206 N N . LEU A 1 264 ? -16.264 7.051 12.692 1.00 97.25 264 LEU A N 1
ATOM 2207 C CA . LEU A 1 264 ? -14.806 6.996 12.835 1.00 97.25 264 LEU A CA 1
ATOM 2208 C C . LEU A 1 264 ? -14.373 6.167 14.049 1.00 97.25 264 LEU A C 1
ATOM 2210 O O . LEU A 1 264 ? -13.428 5.385 13.943 1.00 97.25 264 LEU A O 1
ATOM 2214 N N . TYR A 1 265 ? -15.073 6.295 15.175 1.00 97.81 265 TYR A N 1
ATOM 2215 C CA . TYR A 1 265 ? -14.813 5.541 16.398 1.00 97.81 265 TYR A CA 1
ATOM 2216 C C . TYR A 1 265 ? -15.016 4.037 16.194 1.00 97.81 265 TYR A C 1
ATOM 2218 O O . TYR A 1 265 ? -14.176 3.255 16.639 1.00 97.81 265 TYR A O 1
ATOM 2226 N N . LEU A 1 266 ? -16.042 3.623 15.442 1.00 96.94 266 LEU A N 1
ATOM 2227 C CA . LEU A 1 266 ? -16.218 2.237 15.006 1.00 96.94 266 LEU A CA 1
ATOM 2228 C C . LEU A 1 266 ? -14.969 1.749 14.259 1.00 96.94 266 LEU A C 1
ATOM 2230 O O . LEU A 1 266 ? -14.426 0.691 14.574 1.00 96.94 266 LEU A O 1
ATOM 2234 N N . GLY A 1 267 ? -14.447 2.550 13.327 1.00 94.69 267 GLY A N 1
ATOM 2235 C CA . GLY A 1 267 ? -13.207 2.258 12.609 1.00 94.69 267 GLY A CA 1
ATOM 2236 C C . GLY A 1 267 ? -11.960 2.167 13.499 1.00 94.69 267 GLY A C 1
ATOM 2237 O O . GLY A 1 267 ? -11.106 1.302 13.287 1.00 94.69 267 GLY A O 1
ATOM 2238 N N . VAL A 1 268 ? -11.858 3.027 14.516 1.00 95.88 268 VAL A N 1
ATOM 2239 C CA . VAL A 1 268 ? -10.786 2.999 15.527 1.00 95.88 268 VAL A CA 1
ATOM 2240 C C . VAL A 1 268 ? -10.842 1.701 16.331 1.00 95.88 268 VAL A C 1
ATOM 2242 O O . VAL A 1 268 ? -9.823 1.027 16.500 1.00 95.88 268 VAL A O 1
ATOM 2245 N N . CYS A 1 269 ? -12.038 1.339 16.786 1.00 96.56 269 CYS A N 1
ATOM 2246 C CA . CYS A 1 269 ? -12.299 0.220 17.682 1.00 96.56 269 CYS A CA 1
ATOM 2247 C C . CYS A 1 269 ? -12.233 -1.147 17.005 1.00 96.56 269 CYS A C 1
ATOM 2249 O O . CYS A 1 269 ? -11.910 -2.129 17.657 1.00 96.56 269 CYS A O 1
ATOM 2251 N N . THR A 1 270 ? -12.483 -1.205 15.699 1.00 93.56 270 THR A N 1
ATOM 2252 C CA . THR A 1 270 ? -12.367 -2.417 14.866 1.00 93.56 270 THR A CA 1
ATOM 2253 C C . THR A 1 270 ? -11.023 -2.499 14.137 1.00 93.56 270 THR A C 1
ATOM 2255 O O . THR A 1 270 ? -10.706 -3.482 13.469 1.00 93.56 270 THR A O 1
ATOM 2258 N N . GLY A 1 271 ? -10.210 -1.442 14.231 1.00 92.19 271 GLY A N 1
ATOM 2259 C CA . GLY A 1 271 ? -8.913 -1.345 13.578 1.00 92.19 271 GLY A CA 1
ATOM 2260 C C . GLY A 1 271 ? -8.982 -1.390 12.053 1.00 92.19 271 GLY A C 1
ATOM 2261 O O . GLY A 1 271 ? -7.968 -1.685 11.423 1.00 92.19 271 GLY A O 1
ATOM 2262 N N . LEU A 1 272 ? -10.133 -1.141 11.429 1.00 90.00 272 LEU A N 1
ATOM 2263 C CA . LEU A 1 272 ? -10.294 -1.232 9.980 1.00 90.00 272 LEU A CA 1
ATOM 2264 C C . LEU A 1 272 ? -9.379 -0.261 9.227 1.00 90.00 272 LEU A C 1
ATOM 2266 O O . LEU A 1 272 ? -8.949 0.786 9.716 1.00 90.00 272 LEU A O 1
ATOM 2270 N N . ARG A 1 273 ? -9.057 -0.611 7.978 1.00 87.25 273 ARG A N 1
ATOM 2271 C CA . ARG A 1 273 ? -8.360 0.328 7.092 1.00 87.25 273 ARG A CA 1
ATOM 2272 C C . ARG A 1 273 ? -9.352 1.390 6.636 1.00 87.25 273 ARG A C 1
ATOM 2274 O O . ARG A 1 273 ? -10.514 1.078 6.413 1.00 87.25 273 ARG A O 1
ATOM 2281 N N . ARG A 1 274 ? -8.855 2.610 6.397 1.00 90.75 274 ARG A N 1
ATOM 2282 C CA . ARG A 1 274 ? -9.679 3.752 5.960 1.00 90.75 274 ARG A CA 1
ATOM 2283 C C . ARG A 1 274 ? -10.658 3.406 4.831 1.00 90.75 274 ARG A C 1
ATOM 2285 O O . ARG A 1 274 ? -11.804 3.812 4.898 1.00 90.75 274 ARG A O 1
ATOM 2292 N N . GLY A 1 275 ? -10.206 2.643 3.830 1.00 88.81 275 GLY A N 1
ATOM 2293 C CA . GLY A 1 275 ? -11.029 2.311 2.669 1.00 88.81 275 GLY A CA 1
ATOM 2294 C C . GLY A 1 275 ? -12.154 1.334 2.983 1.00 88.81 275 GLY A C 1
ATOM 2295 O O . GLY A 1 275 ? -13.220 1.458 2.402 1.00 88.81 275 GLY A O 1
ATOM 2296 N N . ASN A 1 276 ? -11.953 0.441 3.956 1.00 90.75 276 ASN A N 1
ATOM 2297 C CA . ASN A 1 276 ? -13.002 -0.462 4.421 1.00 90.75 276 ASN A CA 1
ATOM 2298 C C . ASN A 1 276 ? -14.035 0.269 5.279 1.00 90.75 276 ASN A C 1
ATOM 2300 O O . ASN A 1 276 ? -15.212 0.005 5.138 1.00 90.75 276 ASN A O 1
ATOM 2304 N N . ILE A 1 277 ? -13.617 1.221 6.123 1.00 92.31 277 ILE A N 1
ATOM 2305 C CA . ILE A 1 277 ? -14.554 2.026 6.934 1.00 92.31 277 ILE A CA 1
ATOM 2306 C C . ILE A 1 277 ? -15.492 2.832 6.033 1.00 92.31 277 ILE A C 1
ATOM 2308 O O . ILE A 1 277 ? -16.690 2.892 6.275 1.00 92.31 277 ILE A O 1
ATOM 2312 N N . LEU A 1 278 ? -14.934 3.435 4.982 1.00 93.12 278 LEU A N 1
ATOM 2313 C CA . LEU A 1 278 ? -15.688 4.198 3.988 1.00 93.12 278 LEU A CA 1
ATOM 2314 C C . LEU A 1 278 ? -16.626 3.333 3.138 1.00 93.12 278 LEU A C 1
ATOM 2316 O O . LEU A 1 278 ? -17.481 3.890 2.467 1.00 93.12 278 LEU A O 1
ATOM 2320 N N . GLY A 1 279 ? -16.439 2.011 3.138 1.00 91.81 279 GLY A N 1
ATOM 2321 C CA . GLY A 1 279 ? -17.264 1.054 2.406 1.00 91.81 279 GLY A CA 1
ATOM 2322 C C . GLY A 1 279 ? -18.372 0.407 3.240 1.00 91.81 279 GLY A C 1
ATOM 2323 O O . GLY A 1 279 ? -19.039 -0.485 2.738 1.00 91.81 279 GLY A O 1
ATOM 2324 N N . ILE A 1 280 ? -18.559 0.803 4.504 1.00 92.94 280 ILE A N 1
ATOM 2325 C CA . ILE A 1 280 ? -19.631 0.263 5.357 1.00 92.94 280 ILE A CA 1
ATOM 2326 C C . ILE A 1 280 ? -20.893 1.099 5.173 1.00 92.94 280 ILE A C 1
ATOM 2328 O O . ILE A 1 280 ? -20.830 2.330 5.225 1.00 92.94 280 ILE A O 1
ATOM 2332 N N . LYS A 1 281 ? -22.043 0.443 5.031 1.00 93.25 281 LYS A N 1
ATOM 2333 C CA . LYS A 1 281 ? -23.373 1.061 5.031 1.00 93.25 281 LYS A CA 1
ATOM 2334 C C . LYS A 1 281 ? -24.133 0.721 6.323 1.00 93.25 281 LYS A C 1
ATOM 2336 O O . LYS A 1 281 ? -23.827 -0.281 6.967 1.00 93.25 281 LYS A O 1
ATOM 2341 N N . PRO A 1 282 ? -25.162 1.49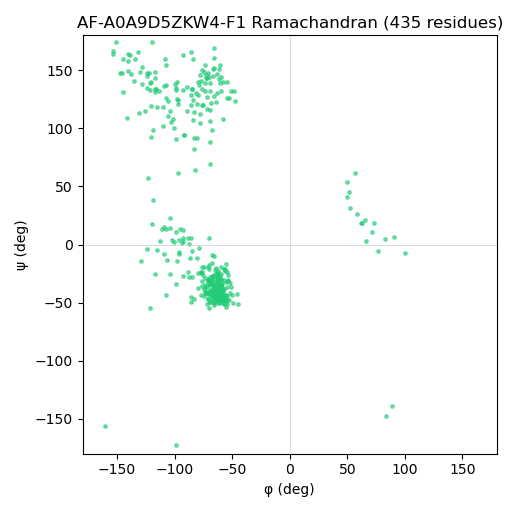8 6.709 1.00 93.69 282 PRO A N 1
ATOM 2342 C CA . PRO A 1 282 ? -26.015 1.192 7.859 1.00 93.69 282 PRO A CA 1
ATOM 2343 C C . PRO A 1 282 ? -26.638 -0.208 7.805 1.00 93.69 282 PRO A C 1
ATOM 2345 O O . PRO A 1 282 ? -26.719 -0.881 8.829 1.00 93.69 282 PRO A O 1
ATOM 2348 N N . ARG A 1 283 ? -27.021 -0.676 6.607 1.00 92.38 283 ARG A N 1
ATOM 2349 C CA . ARG A 1 283 ? -27.568 -2.029 6.392 1.00 92.38 283 ARG A CA 1
ATOM 2350 C C . ARG A 1 283 ? -26.577 -3.156 6.708 1.00 92.38 283 ARG A C 1
ATOM 2352 O O . ARG A 1 283 ? -27.005 -4.276 6.944 1.00 92.38 283 ARG A O 1
ATOM 2359 N N . ASP A 1 284 ? -25.280 -2.854 6.731 1.00 92.94 284 ASP A N 1
ATOM 2360 C CA . ASP A 1 284 ? -24.221 -3.824 7.015 1.00 92.94 284 ASP A CA 1
ATOM 2361 C C . ASP A 1 284 ? -23.943 -3.938 8.526 1.00 92.94 284 ASP A C 1
ATOM 2363 O O . ASP A 1 284 ? -23.054 -4.685 8.934 1.00 92.94 284 ASP A O 1
ATOM 2367 N N . LEU A 1 285 ? -24.667 -3.187 9.368 1.00 95.25 285 LEU A N 1
ATOM 2368 C CA . LEU A 1 285 ? -24.562 -3.218 10.826 1.00 95.25 285 LEU A CA 1
ATOM 2369 C C . LEU A 1 285 ? -25.662 -4.109 11.420 1.00 95.25 285 LEU A C 1
ATOM 2371 O O . LEU A 1 285 ? -26.854 -3.862 11.218 1.00 95.25 285 LEU A O 1
ATOM 2375 N N . TYR A 1 286 ? -25.269 -5.093 12.230 1.00 96.56 286 TYR A N 1
ATOM 2376 C CA . TYR A 1 286 ? -26.176 -6.052 12.875 1.00 96.56 286 TYR A CA 1
ATOM 2377 C C . TYR A 1 286 ? -26.023 -6.056 14.409 1.00 96.56 286 TYR A C 1
ATOM 2379 O O . TYR A 1 286 ? -25.709 -7.105 14.991 1.00 96.56 286 TYR A O 1
ATOM 2387 N N . PRO A 1 287 ? -26.203 -4.904 15.090 1.00 96.69 287 PRO A N 1
ATOM 2388 C CA . PRO A 1 287 ? -26.086 -4.812 16.548 1.00 96.69 287 PRO A CA 1
ATOM 2389 C C . PRO A 1 287 ? -27.091 -5.692 17.304 1.00 96.69 287 PRO A C 1
ATOM 2391 O O . PRO A 1 287 ? -26.802 -6.125 18.413 1.00 96.69 287 PRO A O 1
ATOM 2394 N N . GLU A 1 288 ? -28.246 -5.977 16.704 1.00 95.94 288 GLU A N 1
ATOM 2395 C CA . GLU A 1 288 ? -29.338 -6.758 17.292 1.00 95.94 288 GLU A CA 1
ATOM 2396 C C . GLU A 1 288 ? -29.198 -8.283 17.148 1.00 95.94 288 GLU A C 1
ATOM 2398 O O . GLU A 1 288 ? -30.033 -9.029 17.653 1.00 95.94 288 GLU A O 1
ATOM 2403 N N . SER A 1 289 ? -28.183 -8.760 16.425 1.00 96.12 289 SER A N 1
ATOM 2404 C CA . SER A 1 289 ? -27.983 -10.198 16.206 1.00 96.12 289 SER A CA 1
ATOM 2405 C C . SER A 1 289 ? -27.452 -10.912 17.456 1.00 96.12 289 SER A C 1
ATOM 2407 O O . SER A 1 289 ? -26.748 -10.306 18.260 1.00 96.12 289 SER A O 1
ATOM 2409 N N . ASP A 1 290 ? -27.715 -12.223 17.586 1.00 93.19 290 ASP A N 1
ATOM 2410 C CA . ASP A 1 290 ? -27.235 -13.057 18.712 1.00 93.19 290 ASP A CA 1
ATOM 2411 C C . ASP A 1 290 ? -25.721 -12.936 18.947 1.00 93.19 290 ASP A C 1
ATOM 2413 O O . ASP A 1 290 ? -25.227 -13.015 20.073 1.00 93.19 290 ASP A O 1
ATOM 2417 N N . LEU A 1 291 ? -24.976 -12.744 17.857 1.00 92.94 291 LEU A N 1
ATOM 2418 C CA . LEU A 1 291 ? -23.568 -12.377 17.864 1.00 92.94 291 LEU A CA 1
ATOM 2419 C C . LEU A 1 291 ? -23.421 -11.039 17.133 1.00 92.94 291 LEU A C 1
ATOM 2421 O O . LEU A 1 291 ? -23.247 -11.055 15.910 1.00 92.94 291 LEU A O 1
ATOM 2425 N N . PRO A 1 292 ? -23.468 -9.900 17.853 1.00 97.44 292 PRO A N 1
ATOM 2426 C CA . PRO A 1 292 ? -23.397 -8.579 17.245 1.00 97.44 292 PRO A CA 1
ATOM 2427 C C . PRO A 1 292 ? -22.184 -8.438 16.325 1.00 97.44 292 PRO A C 1
ATOM 2429 O O . PRO A 1 292 ? -21.041 -8.697 16.718 1.00 97.44 292 PRO A O 1
ATOM 2432 N N . HIS A 1 293 ? -22.430 -8.045 15.078 1.00 97.00 293 HIS A N 1
ATOM 2433 C CA . HIS A 1 293 ? -21.413 -8.011 14.031 1.00 97.00 293 HIS A CA 1
ATOM 2434 C C . HIS A 1 293 ? -21.708 -6.936 12.984 1.00 97.00 293 HIS A C 1
ATOM 2436 O O . HIS A 1 293 ? -22.744 -6.273 13.006 1.00 97.00 293 HIS A O 1
ATOM 2442 N N . PHE A 1 294 ? -20.770 -6.766 12.060 1.00 95.00 294 PHE A N 1
ATOM 2443 C CA . PHE A 1 294 ? -20.945 -5.972 10.854 1.00 95.00 294 PHE A CA 1
ATOM 2444 C C . PHE A 1 294 ? -20.279 -6.657 9.662 1.00 95.00 294 PHE A C 1
ATOM 2446 O O . PHE A 1 294 ? -19.372 -7.479 9.832 1.00 95.00 294 PHE A O 1
ATOM 2453 N N . GLU A 1 295 ? -20.722 -6.320 8.458 1.00 92.69 295 GLU A N 1
ATOM 2454 C CA . GLU A 1 295 ? -20.145 -6.820 7.214 1.00 92.69 295 GLU A CA 1
ATOM 2455 C C . GLU A 1 295 ? -19.200 -5.798 6.581 1.00 92.69 295 GLU A C 1
ATOM 2457 O O . GLU A 1 295 ? -19.459 -4.597 6.542 1.00 92.69 295 GLU A O 1
ATOM 2462 N N . VAL A 1 296 ? -18.066 -6.291 6.082 1.00 88.62 296 VAL A N 1
ATOM 2463 C CA . VAL A 1 296 ? -17.135 -5.515 5.262 1.00 88.62 296 VAL A CA 1
ATOM 2464 C C . VAL A 1 296 ? -17.206 -6.054 3.843 1.00 88.62 296 VAL A C 1
ATOM 2466 O O . VAL A 1 296 ? -16.643 -7.115 3.568 1.00 88.62 296 VAL A O 1
ATOM 2469 N N . GLY A 1 297 ? -17.910 -5.328 2.975 1.00 80.50 297 GLY A N 1
ATOM 2470 C CA . GLY A 1 297 ? -18.093 -5.672 1.564 1.00 80.50 297 GLY A CA 1
ATOM 2471 C C . GLY A 1 297 ? -17.300 -4.777 0.620 1.00 80.50 297 GLY A C 1
ATOM 2472 O O . GLY A 1 297 ? -16.641 -5.292 -0.272 1.00 80.50 297 GLY A O 1
ATOM 2473 N N . ASP A 1 298 ? -17.279 -3.463 0.850 1.00 87.12 298 ASP A N 1
ATOM 2474 C CA . ASP A 1 298 ? -16.698 -2.522 -0.112 1.00 87.12 298 ASP A CA 1
ATOM 2475 C C . ASP A 1 298 ? -15.358 -1.939 0.365 1.00 87.12 298 ASP A C 1
ATOM 2477 O O . ASP A 1 298 ? -15.048 -1.829 1.562 1.00 87.12 298 ASP A O 1
ATOM 2481 N N . ASN A 1 299 ? -14.529 -1.523 -0.592 1.00 87.81 299 ASN A N 1
ATOM 2482 C CA . ASN A 1 299 ? -13.286 -0.815 -0.319 1.00 87.81 299 ASN A CA 1
ATOM 2483 C C . ASN A 1 299 ? -13.163 0.444 -1.176 1.00 87.81 299 ASN A C 1
ATOM 2485 O O . ASN A 1 299 ? -12.954 0.396 -2.388 1.00 87.81 299 ASN A O 1
ATOM 2489 N N . VAL A 1 300 ? -13.208 1.589 -0.502 1.00 88.38 300 VAL A N 1
ATOM 2490 C CA . VAL A 1 300 ? -13.164 2.911 -1.121 1.00 88.38 300 VAL A CA 1
ATOM 2491 C C . VAL A 1 300 ? -11.738 3.461 -1.095 1.00 88.38 300 VAL A C 1
ATOM 2493 O O . VAL A 1 300 ? -11.121 3.631 -0.038 1.00 88.38 300 VAL A O 1
ATOM 2496 N N . VAL A 1 301 ? -11.172 3.762 -2.262 1.00 85.19 301 VAL A N 1
ATOM 2497 C CA . VAL A 1 301 ? -9.782 4.224 -2.393 1.00 85.19 301 VAL A CA 1
ATOM 2498 C C . VAL A 1 301 ? -9.662 5.460 -3.275 1.00 85.19 301 VAL A C 1
ATOM 2500 O O . VAL A 1 301 ? -10.571 5.850 -3.998 1.00 85.19 301 VAL A O 1
ATOM 2503 N N . LYS A 1 302 ? -8.498 6.107 -3.214 1.00 81.94 302 LYS A N 1
ATOM 2504 C CA . LYS A 1 302 ? -8.184 7.263 -4.053 1.00 81.94 302 LYS A CA 1
ATOM 2505 C C . LYS A 1 302 ? -7.858 6.819 -5.483 1.00 81.94 302 LYS A C 1
ATOM 2507 O O . LYS A 1 302 ? -6.860 6.117 -5.692 1.00 81.94 302 LYS A O 1
ATOM 2512 N N . GLY A 1 303 ? -8.632 7.305 -6.451 1.00 71.62 303 GLY A N 1
ATOM 2513 C CA . GLY A 1 303 ? -8.505 6.934 -7.862 1.00 71.62 303 GLY A CA 1
ATOM 2514 C C . GLY A 1 303 ? -7.220 7.392 -8.529 1.00 71.62 303 GLY A C 1
ATOM 2515 O O . GLY A 1 303 ? -6.710 6.697 -9.402 1.00 71.62 303 GLY A O 1
ATOM 2516 N N . TRP A 1 304 ? -6.614 8.480 -8.038 1.00 68.12 304 TRP A N 1
ATOM 2517 C CA . TRP A 1 304 ? -5.411 9.067 -8.646 1.00 68.12 304 TRP A CA 1
ATOM 2518 C C . TRP A 1 304 ? -4.272 8.059 -8.832 1.00 68.12 304 TRP A C 1
ATOM 2520 O O . TRP A 1 304 ? -3.477 8.147 -9.763 1.00 68.12 304 TRP A O 1
ATOM 2530 N N . SER A 1 305 ? -4.185 7.079 -7.931 1.00 62.62 305 SER A N 1
ATOM 2531 C CA . SER A 1 305 ? -3.171 6.032 -8.010 1.00 62.62 305 SER A CA 1
ATOM 2532 C C . SER A 1 305 ? -3.293 5.152 -9.264 1.00 62.62 305 SER A C 1
ATOM 2534 O O . SER A 1 305 ? -2.272 4.656 -9.732 1.00 62.62 305 SER A O 1
ATOM 2536 N N . ARG A 1 306 ? -4.493 5.044 -9.843 1.00 65.88 306 ARG A N 1
ATOM 2537 C CA . ARG A 1 306 ? -4.832 4.268 -11.044 1.00 65.88 306 ARG A CA 1
ATOM 2538 C C . ARG A 1 306 ? -5.181 5.138 -12.259 1.00 65.88 306 ARG A C 1
ATOM 2540 O O . ARG A 1 306 ? -5.706 4.638 -13.238 1.00 65.88 306 ARG A O 1
ATOM 2547 N N . GLY A 1 307 ? -4.891 6.440 -12.199 1.00 62.16 307 GLY A N 1
ATOM 2548 C CA . GLY A 1 307 ? -5.156 7.366 -13.307 1.00 62.16 307 GLY A CA 1
ATOM 2549 C C . GLY A 1 307 ? -6.574 7.907 -13.389 1.00 62.16 307 GLY A C 1
ATOM 2550 O O . GLY A 1 307 ? -6.875 8.674 -14.297 1.00 62.16 307 GLY A O 1
ATOM 2551 N N . GLU A 1 308 ? -7.417 7.586 -12.413 1.00 69.25 308 GLU A N 1
ATOM 2552 C CA . GLU A 1 308 ? -8.780 8.096 -12.347 1.00 69.25 308 GLU A CA 1
ATOM 2553 C C . GLU A 1 308 ? -8.866 9.284 -11.382 1.00 69.25 308 GLU A C 1
ATOM 2555 O O . GLU A 1 308 ? -8.310 9.281 -10.279 1.00 69.25 308 GLU A O 1
ATOM 2560 N N . GLY A 1 309 ? -9.548 10.350 -11.792 1.00 73.12 309 GLY A N 1
ATOM 2561 C CA . GLY A 1 309 ? -9.851 11.464 -10.898 1.00 73.12 309 GLY A CA 1
ATOM 2562 C C . GLY A 1 309 ? -10.865 11.040 -9.832 1.00 73.12 309 GLY A C 1
ATOM 2563 O O . GLY A 1 309 ? -11.835 10.359 -10.134 1.00 73.12 309 GLY A O 1
ATOM 2564 N N . GLY A 1 310 ? -10.671 11.472 -8.585 1.00 81.56 310 GLY A N 1
ATOM 2565 C CA . GLY A 1 310 ? -11.656 11.262 -7.520 1.00 81.56 310 GLY A CA 1
ATOM 2566 C C . GLY A 1 310 ? -11.495 9.952 -6.743 1.00 81.56 310 GLY A C 1
ATOM 2567 O O . GLY A 1 310 ? -10.389 9.584 -6.330 1.00 81.56 310 GLY A O 1
ATOM 2568 N N . VAL A 1 311 ? -12.625 9.310 -6.451 1.00 85.00 311 VAL A N 1
ATOM 2569 C CA . VAL A 1 311 ? -12.752 8.173 -5.531 1.00 85.00 311 VAL A CA 1
ATOM 2570 C C . VAL A 1 311 ? -13.204 6.943 -6.308 1.00 85.00 311 VAL A C 1
ATOM 2572 O O . VAL A 1 311 ? -14.139 7.035 -7.093 1.00 85.00 311 VAL A O 1
ATOM 2575 N N . LEU A 1 312 ? -12.554 5.805 -6.062 1.00 84.69 312 LEU A N 1
ATOM 2576 C CA . LEU A 1 312 ? -12.930 4.509 -6.626 1.00 84.69 312 LEU A CA 1
ATOM 2577 C C . LEU A 1 312 ? -13.553 3.641 -5.550 1.00 84.69 312 LEU A C 1
ATOM 2579 O O . LEU A 1 312 ? -13.032 3.572 -4.432 1.00 84.69 312 LEU A O 1
ATOM 2583 N N . ILE A 1 313 ? -14.627 2.956 -5.918 1.00 87.62 313 ILE A N 1
ATOM 2584 C CA . ILE A 1 313 ? -15.331 1.998 -5.076 1.00 87.62 313 ILE A CA 1
ATOM 2585 C C . ILE A 1 313 ? -15.066 0.617 -5.669 1.00 87.62 313 ILE A C 1
ATOM 2587 O O . ILE A 1 313 ? -15.383 0.364 -6.827 1.00 87.62 313 ILE A O 1
ATOM 2591 N N . PHE A 1 314 ? -14.434 -0.249 -4.884 1.00 83.44 314 PHE A N 1
ATOM 2592 C CA . PHE A 1 314 ? -14.284 -1.662 -5.210 1.00 83.44 314 PHE A CA 1
ATOM 2593 C C . PHE A 1 314 ? -15.333 -2.431 -4.416 1.00 83.44 314 PHE A C 1
ATOM 2595 O O . PHE A 1 314 ? -15.150 -2.640 -3.215 1.00 83.44 314 PHE A O 1
ATOM 2602 N N . GLU A 1 315 ? -16.431 -2.785 -5.079 1.00 83.25 315 GLU A N 1
ATOM 2603 C CA . GLU A 1 315 ? -17.522 -3.555 -4.480 1.00 83.25 315 GLU A CA 1
ATOM 2604 C C . GLU A 1 315 ? -17.090 -5.004 -4.218 1.00 83.25 315 GLU A C 1
ATOM 2606 O O . GLU A 1 315 ? -16.298 -5.572 -4.976 1.00 83.25 315 GLU A O 1
ATOM 2611 N N . GLY A 1 316 ? -17.570 -5.590 -3.119 1.00 75.44 316 GLY A N 1
ATOM 2612 C CA . GLY A 1 316 ? -17.288 -6.991 -2.764 1.00 75.44 316 GLY A CA 1
ATOM 2613 C C . GLY A 1 316 ? -15.806 -7.310 -2.516 1.00 75.44 316 GLY A C 1
ATOM 2614 O O . GLY A 1 316 ? -15.397 -8.467 -2.571 1.00 75.44 316 GLY A O 1
ATOM 2615 N N . CYS A 1 317 ? -14.974 -6.299 -2.271 1.00 72.69 317 CYS A N 1
ATOM 2616 C CA . CYS A 1 317 ? -13.537 -6.441 -2.105 1.00 72.69 317 CYS A CA 1
ATOM 2617 C C . CYS A 1 317 ? -13.049 -5.776 -0.819 1.00 72.69 317 CYS A C 1
ATOM 2619 O O . CYS A 1 317 ? -13.347 -4.619 -0.525 1.00 72.69 317 CYS A O 1
ATOM 2621 N N . THR A 1 318 ? -12.146 -6.450 -0.107 1.00 75.31 318 THR A N 1
ATOM 2622 C CA . THR A 1 318 ? -11.284 -5.801 0.885 1.00 75.31 318 THR A CA 1
ATOM 2623 C C . THR A 1 318 ? -9.901 -5.522 0.291 1.00 75.31 318 THR A C 1
ATOM 2625 O O . THR A 1 318 ? -9.643 -5.715 -0.893 1.00 75.31 318 THR A O 1
ATOM 2628 N N . LYS A 1 319 ? -8.943 -5.068 1.112 1.00 68.56 319 LYS A N 1
ATOM 2629 C CA . LYS A 1 319 ? -7.544 -4.980 0.657 1.00 68.56 319 LYS A CA 1
ATOM 2630 C C . LYS A 1 319 ? -6.956 -6.360 0.301 1.00 68.56 319 LYS A C 1
ATOM 2632 O O . LYS A 1 319 ? -5.988 -6.417 -0.450 1.00 68.56 319 LYS A O 1
ATOM 2637 N N . THR A 1 320 ? -7.451 -7.422 0.930 1.00 66.81 320 THR A N 1
ATOM 2638 C CA . THR A 1 320 ? -6.815 -8.751 0.947 1.00 66.81 320 THR A CA 1
ATOM 2639 C C . THR A 1 320 ? -7.727 -9.867 0.447 1.00 66.81 320 THR A C 1
ATOM 2641 O O . THR A 1 320 ? -7.284 -11.005 0.379 1.00 66.81 320 THR A O 1
ATOM 2644 N N . THR A 1 321 ? -8.986 -9.565 0.135 1.00 66.94 321 THR A N 1
ATOM 2645 C CA . THR A 1 321 ? -9.983 -10.522 -0.363 1.00 66.94 321 THR A CA 1
ATOM 2646 C C . THR A 1 321 ? -10.780 -9.884 -1.494 1.00 66.94 321 THR A C 1
ATOM 2648 O O . THR A 1 321 ? -10.995 -8.670 -1.476 1.00 66.94 321 THR A O 1
ATOM 2651 N N . SER A 1 322 ? -11.192 -10.696 -2.462 1.00 67.94 322 SER A N 1
ATOM 2652 C CA . SER A 1 322 ? -12.087 -10.339 -3.566 1.00 67.94 322 SER A CA 1
ATOM 2653 C C . SER A 1 322 ? -13.287 -11.283 -3.559 1.00 67.94 322 SER A C 1
ATOM 2655 O O . SER A 1 322 ? -13.117 -12.457 -3.238 1.00 67.94 322 SER A O 1
ATOM 2657 N N . ASP A 1 323 ? -14.453 -10.764 -3.930 1.00 63.94 323 ASP A N 1
ATOM 2658 C CA . ASP A 1 323 ? -15.722 -11.480 -4.125 1.00 63.94 323 ASP A CA 1
ATOM 2659 C C . ASP A 1 323 ? -16.357 -12.110 -2.868 1.00 63.94 323 ASP A C 1
ATOM 2661 O O . ASP A 1 323 ? -17.213 -12.986 -2.979 1.00 63.94 323 ASP A O 1
ATOM 2665 N N . GLU A 1 324 ? -16.004 -11.642 -1.665 1.00 69.31 324 GLU A N 1
ATOM 2666 C CA . GLU A 1 324 ? -16.599 -12.117 -0.404 1.00 69.31 324 GLU A CA 1
ATOM 2667 C C . GLU A 1 324 ? -16.727 -10.987 0.633 1.00 69.31 324 GLU A C 1
ATOM 2669 O O . GLU A 1 324 ? -15.750 -10.285 0.926 1.00 69.31 324 GLU A O 1
ATOM 2674 N N . SER A 1 325 ? -17.917 -10.845 1.241 1.00 78.56 325 SER A N 1
ATOM 2675 C CA . SER A 1 325 ? -18.099 -10.006 2.431 1.00 78.56 325 SER A CA 1
ATOM 2676 C C . SER A 1 325 ? -17.596 -10.740 3.674 1.00 78.56 325 SER A C 1
ATOM 2678 O O . SER A 1 325 ? -17.811 -11.939 3.860 1.00 78.56 325 SER A O 1
ATOM 2680 N N . ILE A 1 326 ? -16.888 -10.020 4.546 1.00 86.69 326 ILE A N 1
ATOM 2681 C CA . ILE A 1 326 ? -16.358 -10.589 5.790 1.00 86.69 326 ILE A CA 1
ATOM 2682 C C . ILE A 1 326 ? -17.191 -10.084 6.961 1.00 86.69 326 ILE A C 1
ATOM 2684 O O . ILE A 1 326 ? -17.277 -8.878 7.192 1.00 86.69 326 ILE A O 1
ATOM 2688 N N . LYS A 1 327 ? -17.744 -11.020 7.738 1.00 91.69 327 LYS A N 1
ATOM 2689 C CA . LYS A 1 327 ? -18.431 -10.735 9.002 1.00 91.69 327 LYS A CA 1
ATOM 2690 C C . LYS A 1 327 ? -17.420 -10.549 10.121 1.00 91.69 327 LYS A C 1
ATOM 2692 O O . LYS A 1 327 ? -16.647 -11.458 10.425 1.00 91.69 327 LYS A O 1
ATOM 2697 N N . LEU A 1 328 ? -17.441 -9.377 10.743 1.00 93.44 328 LEU A N 1
ATOM 2698 C CA . LEU A 1 328 ? -16.561 -9.023 11.847 1.00 93.44 328 LEU A CA 1
ATOM 2699 C C . LEU A 1 328 ? -17.372 -8.753 13.116 1.00 93.44 328 LEU A C 1
ATOM 2701 O O . LEU A 1 328 ? -18.344 -8.001 13.067 1.00 93.44 328 LEU A O 1
ATOM 2705 N N . PRO A 1 329 ? -16.988 -9.340 14.261 1.00 95.12 329 PRO A N 1
ATOM 2706 C CA . PRO A 1 329 ? -17.758 -9.199 15.484 1.00 95.12 329 PRO A CA 1
ATOM 2707 C C . PRO A 1 329 ? -17.504 -7.835 16.149 1.00 95.12 329 PRO A C 1
ATOM 2709 O O . PRO A 1 329 ? -16.389 -7.301 16.131 1.00 95.12 329 PRO A O 1
ATOM 2712 N N . LEU A 1 330 ? -18.537 -7.285 16.783 1.00 96.38 330 LEU A N 1
ATOM 2713 C CA . LEU A 1 330 ? -18.473 -6.054 17.570 1.00 96.38 330 LEU A CA 1
ATOM 2714 C C . LEU A 1 330 ? -17.973 -6.377 18.988 1.00 96.38 330 LEU A C 1
ATOM 2716 O O . LEU A 1 330 ? -18.770 -6.570 19.894 1.00 96.38 330 LEU A O 1
ATOM 2720 N N . ILE A 1 331 ? -16.651 -6.490 19.178 1.00 93.44 331 ILE A N 1
ATOM 2721 C CA . ILE A 1 331 ? -16.064 -7.012 20.437 1.00 93.44 331 ILE A CA 1
ATOM 2722 C C . ILE A 1 331 ? -15.190 -6.040 21.237 1.00 93.44 331 ILE A C 1
ATOM 2724 O O . ILE A 1 331 ? -15.047 -6.219 22.442 1.00 93.44 331 ILE A O 1
ATOM 2728 N N . GLN A 1 332 ? -14.580 -5.035 20.606 1.00 91.56 332 GLN A N 1
ATOM 2729 C CA . GLN A 1 332 ? -13.625 -4.129 21.254 1.00 91.56 332 GLN A CA 1
ATOM 2730 C C . GLN A 1 332 ? -14.124 -2.681 21.142 1.00 91.56 332 GLN A C 1
ATOM 2732 O O . GLN A 1 332 ? -14.437 -2.278 20.033 1.00 91.56 332 GLN A O 1
ATOM 2737 N N . PRO A 1 333 ? -14.137 -1.860 22.208 1.00 92.69 333 PRO A N 1
ATOM 2738 C CA . PRO A 1 333 ? -13.607 -2.141 23.544 1.00 92.69 333 PRO A CA 1
ATOM 2739 C C . PRO A 1 333 ? -14.502 -3.050 24.396 1.00 92.69 333 PRO A C 1
ATOM 2741 O O . PRO A 1 333 ? -13.991 -3.727 25.283 1.00 92.69 333 PRO A O 1
ATOM 2744 N N . SER A 1 334 ? -15.798 -3.101 24.099 1.00 95.38 334 SER A N 1
ATOM 2745 C CA . SER A 1 334 ? -16.730 -4.115 24.588 1.00 95.38 334 SER A CA 1
ATOM 2746 C C . SER A 1 334 ? -17.879 -4.279 23.595 1.00 95.38 334 SER A C 1
ATOM 2748 O O . SER A 1 334 ? -18.049 -3.444 22.698 1.00 95.38 334 SER A O 1
ATOM 2750 N N . VAL A 1 335 ? -18.659 -5.349 23.757 1.00 95.81 335 VAL A N 1
ATOM 2751 C CA . VAL A 1 335 ? -19.841 -5.604 22.923 1.00 95.81 335 VAL A CA 1
ATOM 2752 C C . VAL A 1 335 ? -20.874 -4.502 23.126 1.00 95.81 335 VAL A C 1
ATOM 2754 O O . VAL A 1 335 ? -21.373 -3.949 22.156 1.00 95.81 335 VAL A O 1
ATOM 2757 N N . GLU A 1 336 ? -21.127 -4.109 24.371 1.00 96.75 336 GLU A N 1
ATOM 2758 C CA . GLU A 1 336 ? -22.147 -3.126 24.743 1.00 96.75 336 GLU A CA 1
ATOM 2759 C C . GLU A 1 336 ? -21.869 -1.758 24.115 1.00 96.75 336 GLU A C 1
ATOM 2761 O O . GLU A 1 336 ? -22.753 -1.171 23.497 1.00 96.75 336 GLU A O 1
ATOM 2766 N N . VAL A 1 337 ? -20.624 -1.273 24.211 1.00 97.50 337 VAL A N 1
ATOM 2767 C CA . VAL A 1 337 ? -20.236 0.027 23.644 1.00 97.50 337 VAL A CA 1
ATOM 2768 C C . VAL A 1 337 ? -20.370 0.030 22.127 1.00 97.50 337 VAL A C 1
ATOM 2770 O O . VAL A 1 337 ? -20.849 1.003 21.546 1.00 97.50 337 VAL A O 1
ATOM 2773 N N . LEU A 1 338 ? -19.929 -1.039 21.462 1.00 97.19 338 LEU A N 1
ATOM 2774 C CA . LEU A 1 338 ? -20.014 -1.099 20.009 1.00 97.19 338 LEU A CA 1
ATOM 2775 C C . LEU A 1 338 ? -21.439 -1.321 19.507 1.00 97.19 338 LEU A C 1
ATOM 2777 O O . LEU A 1 338 ? -21.781 -0.764 18.468 1.00 97.19 338 LEU A O 1
ATOM 2781 N N . VAL A 1 339 ? -22.258 -2.085 20.230 1.00 98.00 339 VAL A N 1
ATOM 2782 C CA . VAL A 1 339 ? -23.691 -2.226 19.954 1.00 98.00 339 VAL A CA 1
ATOM 2783 C C . VAL A 1 339 ? -24.371 -0.867 20.063 1.00 98.00 339 VAL A C 1
ATOM 2785 O O . VAL A 1 339 ? -25.045 -0.471 19.124 1.00 98.00 339 VAL A O 1
ATOM 2788 N N . GLU A 1 340 ? -24.124 -0.102 21.130 1.00 98.00 340 GLU A N 1
ATOM 2789 C CA . GLU A 1 340 ? -24.676 1.251 21.289 1.00 98.00 340 GLU A CA 1
ATOM 2790 C C . GLU A 1 340 ? -24.301 2.163 20.107 1.00 98.00 340 GLU A C 1
ATOM 2792 O O . GLU A 1 340 ? -25.158 2.818 19.513 1.00 98.00 340 GLU A O 1
ATOM 2797 N N . VAL A 1 341 ? -23.019 2.173 19.724 1.00 97.94 341 VAL A N 1
ATOM 2798 C CA . VAL A 1 341 ? -22.512 2.971 18.598 1.00 97.94 341 VAL A CA 1
ATOM 2799 C C . VAL A 1 341 ? -23.135 2.528 17.273 1.00 97.94 341 VAL A C 1
ATOM 2801 O O . VAL A 1 341 ? -23.564 3.374 16.489 1.00 97.94 341 VAL A O 1
ATOM 2804 N N . ALA A 1 342 ? -23.188 1.221 17.009 1.00 97.19 342 ALA A N 1
ATOM 2805 C CA . ALA A 1 342 ? -23.729 0.671 15.771 1.00 97.19 342 ALA A CA 1
ATOM 2806 C C . ALA A 1 342 ? -25.241 0.901 15.657 1.00 97.19 342 ALA A C 1
ATOM 2808 O O . ALA A 1 342 ? -25.700 1.304 14.591 1.00 97.19 342 ALA A O 1
ATOM 2809 N N . THR A 1 343 ? -25.993 0.732 16.748 1.00 97.19 343 THR A N 1
ATOM 2810 C CA . THR A 1 343 ? -27.422 1.060 16.819 1.00 97.19 343 THR A CA 1
ATOM 2811 C C . THR A 1 343 ? -27.645 2.541 16.541 1.00 97.19 343 THR A C 1
ATOM 2813 O O . THR A 1 343 ? -28.425 2.882 15.659 1.00 97.19 343 THR A O 1
ATOM 2816 N N . PHE A 1 344 ? -26.883 3.438 17.183 1.00 96.81 344 PHE A N 1
ATOM 2817 C CA . PHE A 1 344 ? -27.013 4.873 16.927 1.00 96.81 344 PHE A CA 1
ATOM 2818 C C . PHE A 1 344 ? -26.765 5.230 15.455 1.00 96.81 344 PHE A C 1
ATOM 2820 O O . PHE A 1 344 ? -27.507 6.034 14.898 1.00 96.81 344 PHE A O 1
ATOM 2827 N N . LEU A 1 345 ? -25.742 4.645 14.819 1.00 96.00 345 LEU A N 1
ATOM 2828 C CA . LEU A 1 345 ? -25.473 4.857 13.393 1.00 96.00 345 LEU A CA 1
ATOM 2829 C C . LEU A 1 345 ? -26.608 4.318 12.517 1.00 96.00 345 LEU A C 1
ATOM 2831 O O . LEU A 1 345 ? -27.029 5.006 11.592 1.00 96.00 345 LEU A O 1
ATOM 2835 N N . LYS A 1 346 ? -27.104 3.114 12.812 1.00 93.69 346 LYS A N 1
ATOM 2836 C CA . LYS A 1 346 ? -28.161 2.441 12.051 1.00 93.69 346 LYS A CA 1
ATOM 2837 C C . LYS A 1 346 ? -29.504 3.169 12.131 1.00 93.69 346 LYS A C 1
ATOM 2839 O O . LYS A 1 346 ? -30.180 3.287 11.118 1.00 93.69 346 LYS A O 1
ATOM 2844 N N . ASP A 1 347 ? -29.853 3.708 13.296 1.00 93.50 347 ASP A N 1
ATOM 2845 C CA . ASP A 1 347 ? -31.135 4.388 13.523 1.00 93.50 347 ASP A CA 1
ATOM 2846 C C . ASP A 1 347 ? -31.191 5.797 12.912 1.00 93.50 347 ASP A C 1
ATOM 2848 O O . ASP A 1 347 ? -32.268 6.334 12.654 1.00 93.50 347 ASP A O 1
ATOM 2852 N N . HIS A 1 348 ? -30.031 6.423 12.700 1.00 93.38 348 HIS A N 1
ATOM 2853 C CA . HIS A 1 348 ? -29.932 7.834 12.317 1.00 93.38 348 HIS A CA 1
ATOM 2854 C C . HIS A 1 348 ? -29.338 8.071 10.927 1.00 93.38 348 HIS A C 1
ATOM 2856 O O . HIS A 1 348 ? -29.291 9.217 10.473 1.00 93.38 348 HIS A O 1
ATOM 2862 N N . LEU A 1 349 ? -28.891 7.017 10.249 1.00 90.38 349 LEU A N 1
ATOM 2863 C CA . LEU A 1 349 ? -28.474 7.045 8.853 1.00 90.38 349 LEU A CA 1
ATOM 2864 C C . LEU A 1 349 ? -29.453 6.204 8.040 1.00 90.38 349 LEU A C 1
ATOM 2866 O O . LEU A 1 349 ? -29.786 5.086 8.418 1.00 90.38 349 LEU A O 1
ATOM 2870 N N . VAL A 1 350 ? -29.924 6.742 6.917 1.00 76.12 350 VAL A N 1
ATOM 2871 C CA . VAL A 1 350 ? -30.986 6.116 6.124 1.00 76.12 350 VAL A CA 1
ATOM 2872 C C . VAL A 1 350 ? -30.420 5.563 4.815 1.00 76.12 350 VAL A C 1
ATOM 2874 O O . VAL A 1 350 ? -29.677 6.244 4.113 1.00 76.12 350 VAL A O 1
ATOM 2877 N N . GLY A 1 351 ? -30.841 4.349 4.449 1.00 66.19 351 GLY A N 1
ATOM 2878 C CA . GLY A 1 351 ? -30.717 3.812 3.091 1.00 66.19 351 GLY A CA 1
ATOM 2879 C C . GLY A 1 351 ? -29.367 3.179 2.734 1.00 66.19 351 GLY A C 1
ATOM 2880 O O . GLY A 1 351 ? -28.707 2.548 3.555 1.00 66.19 351 GLY A O 1
ATOM 2881 N N . GLU A 1 352 ? -28.999 3.316 1.458 1.00 69.50 352 GLU A N 1
ATOM 2882 C CA . GLU A 1 352 ? -27.805 2.733 0.814 1.00 69.50 352 GLU A CA 1
ATOM 2883 C C . GLU A 1 352 ? -26.534 3.582 0.975 1.00 69.50 352 GLU A C 1
ATOM 2885 O O . GLU A 1 352 ? -25.494 3.292 0.379 1.00 69.50 352 GLU A O 1
ATOM 2890 N N . GLU A 1 353 ? -26.622 4.657 1.752 1.00 84.75 353 GLU A N 1
ATOM 2891 C CA . GLU A 1 353 ? -25.523 5.576 1.997 1.00 84.75 353 GLU A CA 1
ATOM 2892 C C . GLU A 1 353 ? -24.436 4.951 2.879 1.00 84.75 353 GLU A C 1
ATOM 2894 O O . GLU A 1 353 ? -24.715 4.151 3.764 1.00 84.75 353 GLU A O 1
ATOM 2899 N N . TYR A 1 354 ? -23.174 5.329 2.670 1.00 90.38 354 TYR A N 1
ATOM 2900 C CA . TYR A 1 354 ? -22.082 4.881 3.538 1.00 90.38 354 TYR A CA 1
ATOM 2901 C C . TYR A 1 354 ? -22.141 5.572 4.905 1.00 90.38 354 TYR A C 1
ATOM 2903 O O . TYR A 1 354 ? -22.435 6.766 4.983 1.00 90.38 354 TYR A O 1
ATOM 2911 N N . ILE A 1 355 ? -21.747 4.867 5.975 1.00 93.25 355 ILE A N 1
ATOM 2912 C CA . ILE A 1 355 ? -21.689 5.415 7.345 1.00 93.25 355 ILE A CA 1
ATOM 2913 C C . ILE A 1 355 ? -20.749 6.620 7.466 1.00 93.25 355 ILE A C 1
ATOM 2915 O O . ILE A 1 355 ? -20.821 7.394 8.419 1.00 93.25 355 ILE A O 1
ATOM 2919 N N . LEU A 1 356 ? -19.840 6.771 6.499 1.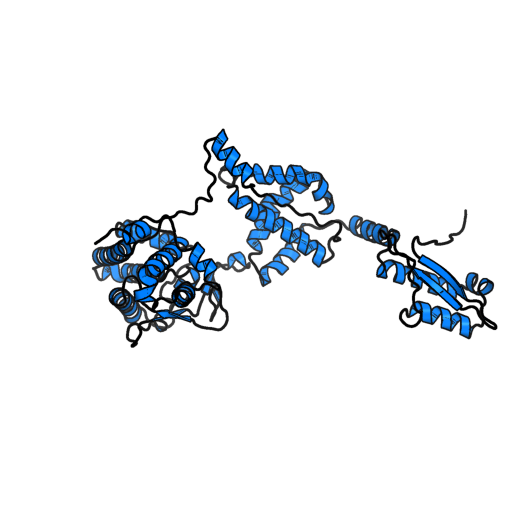00 92.69 356 LEU A N 1
ATOM 2920 C CA . LEU A 1 356 ? -18.923 7.888 6.394 1.00 92.69 356 LEU A CA 1
ATOM 2921 C C . LEU A 1 356 ? -18.748 8.295 4.927 1.00 92.69 356 LEU A C 1
ATOM 2923 O O . LEU A 1 356 ? -18.068 7.618 4.161 1.00 92.69 356 LEU A O 1
ATOM 2927 N N . GLN A 1 357 ? -19.297 9.448 4.550 1.00 87.75 357 GLN A N 1
ATOM 2928 C CA . GLN A 1 357 ? -19.163 9.998 3.199 1.00 87.75 357 GLN A CA 1
ATOM 2929 C C . GLN A 1 357 ? -18.074 11.067 3.148 1.00 87.75 357 GLN A C 1
ATOM 2931 O O . GLN A 1 357 ? -18.311 12.252 3.393 1.00 87.75 357 GLN A O 1
ATOM 2936 N N . CYS A 1 358 ? -16.842 10.663 2.846 1.00 89.62 358 CYS A N 1
ATOM 2937 C CA . CYS A 1 358 ? -15.774 11.616 2.576 1.00 89.62 358 CYS A CA 1
ATOM 2938 C C . CYS A 1 358 ? -14.686 11.043 1.672 1.00 89.62 358 CYS A C 1
ATOM 2940 O O . CYS A 1 358 ? -14.555 9.835 1.482 1.00 89.62 358 CYS A O 1
ATOM 2942 N N . HIS A 1 359 ? -13.861 11.934 1.122 1.00 90.12 359 HIS A N 1
ATOM 2943 C CA . HIS A 1 359 ? -12.674 11.520 0.386 1.00 90.12 359 HIS A CA 1
ATOM 2944 C C . HIS A 1 359 ? -11.707 10.745 1.317 1.00 90.12 359 HIS A C 1
ATOM 2946 O O . HIS A 1 359 ? -11.503 11.168 2.458 1.00 90.12 359 HIS A O 1
ATOM 2952 N N . PRO A 1 360 ? -11.016 9.680 0.856 1.00 88.75 360 PRO A N 1
ATOM 2953 C CA . PRO A 1 360 ? -10.122 8.869 1.699 1.00 88.75 360 PRO A CA 1
ATOM 2954 C C . PRO A 1 360 ? -8.991 9.613 2.430 1.00 88.75 360 PRO A C 1
ATOM 2956 O O . PRO A 1 360 ? -8.464 9.126 3.434 1.00 88.75 360 PRO A O 1
ATOM 2959 N N . ASP A 1 361 ? -8.592 10.786 1.936 1.00 86.44 361 ASP A N 1
ATOM 2960 C CA . ASP A 1 361 ? -7.589 11.654 2.580 1.00 86.44 361 ASP A CA 1
ATOM 2961 C C . ASP A 1 361 ? -8.173 12.509 3.728 1.00 86.44 361 ASP A C 1
ATOM 2963 O O . ASP A 1 361 ? -7.421 13.102 4.501 1.00 86.44 361 ASP A O 1
ATOM 2967 N N . THR A 1 362 ? -9.499 12.562 3.859 1.00 91.88 362 THR A N 1
ATOM 2968 C CA . THR A 1 362 ? -10.217 13.372 4.853 1.00 91.88 362 THR A CA 1
ATOM 2969 C C . THR A 1 362 ? -10.411 12.634 6.178 1.00 91.88 362 THR A C 1
ATOM 2971 O O . THR A 1 362 ? -10.418 13.276 7.222 1.00 91.88 362 THR A O 1
ATOM 2974 N N . VAL A 1 363 ? -10.470 11.297 6.164 1.00 93.38 363 VAL A N 1
ATOM 2975 C CA . VAL A 1 363 ? -10.681 10.446 7.356 1.00 93.38 363 VAL A CA 1
ATOM 2976 C C . VAL A 1 363 ? -9.743 10.814 8.513 1.00 93.38 363 VAL A C 1
ATOM 2978 O O . VAL A 1 363 ? -10.193 11.038 9.632 1.00 93.38 363 VAL A O 1
ATOM 2981 N N . ALA A 1 364 ? -8.437 10.920 8.241 1.00 91.38 364 ALA A N 1
ATOM 2982 C CA . ALA A 1 364 ? -7.449 11.254 9.269 1.00 91.38 364 ALA A CA 1
ATOM 2983 C C . ALA A 1 364 ? -7.625 12.687 9.800 1.00 91.38 364 ALA A C 1
ATOM 2985 O O . ALA A 1 364 ? -7.572 12.897 11.006 1.00 91.38 364 ALA A O 1
ATOM 2986 N N . LYS A 1 365 ? -7.908 13.650 8.912 1.00 93.69 365 LYS A N 1
ATOM 2987 C CA . LYS A 1 365 ? -8.125 15.057 9.284 1.00 93.69 365 LYS A CA 1
ATOM 2988 C C . LYS A 1 365 ? -9.367 15.232 10.154 1.00 93.69 365 LYS A C 1
ATOM 2990 O O . LYS A 1 365 ? -9.349 16.007 11.100 1.00 93.69 365 LYS A O 1
ATOM 2995 N N . TRP A 1 366 ? -10.445 14.519 9.833 1.00 95.50 366 TRP A N 1
ATOM 2996 C CA . TRP A 1 366 ? -11.661 14.535 10.642 1.00 95.50 366 TRP A CA 1
ATOM 2997 C C . TRP A 1 366 ? -11.433 13.915 12.013 1.00 95.50 366 TRP A C 1
ATOM 2999 O O . TRP A 1 366 ? -11.854 14.506 13.001 1.00 95.50 366 TRP A O 1
ATOM 3009 N N . TRP A 1 367 ? -10.720 12.787 12.095 1.00 96.56 367 TRP A N 1
ATOM 3010 C CA . TRP A 1 367 ? -10.375 12.203 13.391 1.00 96.56 367 TRP A CA 1
ATOM 3011 C C . TRP A 1 367 ? -9.500 13.135 14.236 1.00 96.56 367 TRP A C 1
ATOM 3013 O O . TRP A 1 367 ? -9.746 13.279 15.425 1.00 96.56 367 TRP A O 1
ATOM 3023 N N . GLU A 1 368 ? -8.522 13.813 13.629 1.00 96.06 368 GLU A N 1
ATOM 3024 C CA . GLU A 1 368 ? -7.712 14.838 14.304 1.00 96.06 368 GLU A CA 1
ATOM 3025 C C . GLU A 1 368 ? -8.552 16.024 14.799 1.00 96.06 368 GLU A C 1
ATOM 3027 O O . GLU A 1 368 ? -8.339 16.497 15.915 1.00 96.06 368 GLU A O 1
ATOM 3032 N N . GLY A 1 369 ? -9.523 16.483 14.003 1.00 96.62 369 GLY A N 1
ATOM 3033 C CA . GLY A 1 369 ? -10.462 17.536 14.397 1.00 96.62 369 GLY A CA 1
ATOM 3034 C C . GLY A 1 369 ? -11.317 17.135 15.599 1.00 96.62 369 GLY A C 1
ATOM 3035 O O . GLY A 1 369 ? -11.327 17.842 16.601 1.00 96.62 369 GLY A O 1
ATOM 3036 N N . ILE A 1 370 ? -11.944 15.957 15.540 1.00 97.31 370 ILE A N 1
ATOM 3037 C CA . ILE A 1 370 ? -12.757 15.410 16.639 1.00 97.31 370 ILE A CA 1
ATOM 3038 C C . ILE A 1 370 ? -11.904 15.204 17.892 1.00 97.31 370 ILE A C 1
ATOM 3040 O O . ILE A 1 370 ? -12.319 15.562 18.986 1.00 97.31 370 ILE A O 1
ATOM 3044 N N . ALA A 1 371 ? -10.684 14.685 17.747 1.00 97.25 371 ALA A N 1
ATOM 3045 C CA . ALA A 1 371 ? -9.760 14.507 18.863 1.00 97.25 371 ALA A CA 1
ATOM 3046 C C . ALA A 1 371 ? -9.441 15.826 19.576 1.00 97.25 371 ALA A C 1
ATOM 3048 O O . ALA A 1 371 ? -9.362 15.864 20.802 1.00 97.25 371 ALA A O 1
ATOM 3049 N N . LYS A 1 372 ? -9.299 16.915 18.815 1.00 97.06 372 LYS A N 1
ATOM 3050 C CA . LYS A 1 372 ? -9.098 18.255 19.365 1.00 97.06 372 LYS A CA 1
ATOM 3051 C C . LYS A 1 372 ? -10.353 18.787 20.063 1.00 97.06 372 LYS A C 1
ATOM 3053 O O . LYS A 1 372 ? -10.231 19.381 21.126 1.00 97.06 372 LYS A O 1
ATOM 3058 N N . GLU A 1 373 ? -11.529 18.597 19.472 1.00 96.06 373 GLU A N 1
ATOM 3059 C CA . GLU A 1 373 ? -12.806 19.068 20.029 1.00 96.06 373 GLU A CA 1
ATOM 3060 C C . GLU A 1 373 ? -13.207 18.308 21.301 1.00 96.06 373 GLU A C 1
ATOM 3062 O O . GLU A 1 373 ? -13.675 18.911 22.262 1.00 96.06 373 GLU A O 1
ATOM 3067 N N . CYS A 1 374 ? -12.983 16.995 21.327 1.00 97.00 374 CYS A N 1
ATOM 3068 C CA . CYS A 1 374 ? -13.332 16.112 22.438 1.00 97.00 374 CYS A CA 1
ATOM 3069 C C . CYS A 1 374 ? -12.187 15.906 23.450 1.00 97.00 374 CYS A C 1
ATOM 3071 O O . CYS A 1 374 ? -12.339 15.107 24.371 1.00 97.00 374 CYS A O 1
ATOM 3073 N N . ASP A 1 375 ? -11.042 16.573 23.280 1.00 96.25 375 ASP A N 1
ATOM 3074 C CA . ASP A 1 375 ? -9.866 16.496 24.162 1.00 96.25 375 ASP A CA 1
ATOM 3075 C C . ASP A 1 375 ? -9.298 15.071 24.363 1.00 96.25 375 ASP A C 1
ATOM 3077 O O . ASP A 1 375 ? -9.243 14.512 25.463 1.00 96.25 375 ASP A O 1
ATOM 3081 N N . PHE A 1 376 ? -8.857 14.435 23.278 1.00 96.12 376 PHE A N 1
ATOM 3082 C CA . PHE A 1 376 ? -8.101 13.181 23.339 1.00 96.12 376 PHE A CA 1
ATOM 3083 C C . PHE A 1 376 ? -6.964 13.137 22.309 1.00 96.12 376 PHE A C 1
ATOM 3085 O O . PHE A 1 376 ? -6.914 13.918 21.362 1.00 96.12 376 PHE A O 1
ATOM 3092 N N . LYS A 1 377 ? -6.011 12.209 22.474 1.00 93.94 377 LYS A N 1
ATOM 3093 C CA . LYS A 1 377 ? -4.872 12.085 21.546 1.00 93.94 377 LYS A CA 1
ATOM 3094 C C . LYS A 1 377 ? -5.326 11.509 20.189 1.00 93.94 377 LYS A C 1
ATOM 3096 O O . LYS A 1 377 ? -5.908 10.420 20.174 1.00 93.94 377 LYS A O 1
ATOM 3101 N N . PRO A 1 378 ? -5.047 12.140 19.036 1.00 93.94 378 PRO A N 1
ATOM 3102 C CA . PRO A 1 378 ? -5.314 11.523 17.742 1.00 93.94 378 PRO A CA 1
ATOM 3103 C C . PRO A 1 378 ? -4.221 10.513 17.382 1.00 93.94 378 PRO A C 1
ATOM 3105 O O . PRO A 1 378 ? -3.032 10.766 17.564 1.00 93.94 378 PRO A O 1
ATOM 3108 N N . LEU A 1 379 ? -4.619 9.374 16.813 1.00 91.75 379 LEU A N 1
ATOM 3109 C CA . LEU A 1 379 ? -3.704 8.426 16.180 1.00 91.75 379 LEU A CA 1
ATOM 3110 C C . LEU A 1 379 ? -4.023 8.299 14.684 1.00 91.75 379 LEU A C 1
ATOM 3112 O O . LEU A 1 379 ? -5.201 8.277 14.319 1.00 91.75 379 LEU A O 1
ATOM 3116 N N . PRO A 1 380 ? -3.014 8.145 13.803 1.00 88.06 380 PRO A N 1
ATOM 3117 C CA . PRO A 1 380 ? -3.244 7.881 12.384 1.00 88.06 380 PRO A CA 1
ATOM 3118 C C . PRO A 1 380 ? -4.001 6.567 12.158 1.00 88.06 380 PRO A C 1
ATOM 3120 O O . PRO A 1 380 ? -3.774 5.599 12.881 1.00 88.06 380 PRO A O 1
ATOM 3123 N N . CYS A 1 381 ? -4.779 6.458 11.073 1.00 86.25 381 CYS A N 1
ATOM 3124 C CA . CYS A 1 381 ? -5.593 5.262 10.787 1.00 86.25 381 CYS A CA 1
ATOM 3125 C C . CYS A 1 381 ? -4.807 3.938 10.795 1.00 86.25 381 CYS A C 1
ATOM 3127 O O . CYS A 1 381 ? -5.337 2.885 11.133 1.00 86.25 381 CYS A O 1
ATOM 3129 N N . HIS A 1 382 ? -3.520 3.960 10.428 1.00 84.50 382 HIS A N 1
ATOM 3130 C CA . HIS A 1 382 ? -2.684 2.757 10.487 1.00 84.50 382 HIS A CA 1
ATOM 3131 C C . HIS A 1 382 ? -2.448 2.265 11.925 1.00 84.50 382 HIS A C 1
ATOM 3133 O O . HIS A 1 382 ? -2.346 1.061 12.152 1.00 84.50 382 HIS A O 1
ATOM 3139 N N . GLN A 1 383 ? -2.389 3.185 12.892 1.00 89.50 383 GLN A N 1
ATOM 3140 C CA . GLN A 1 383 ? -2.220 2.870 14.309 1.00 89.50 383 GLN A CA 1
ATOM 3141 C C . GLN A 1 383 ? -3.501 2.348 14.962 1.00 89.50 383 GLN A C 1
ATOM 3143 O O . GLN A 1 383 ? -3.415 1.660 15.975 1.00 89.50 383 GLN A O 1
ATOM 3148 N N . TRP A 1 384 ? -4.680 2.575 14.374 1.00 92.81 384 TRP A N 1
ATOM 3149 C CA . TRP A 1 384 ? -5.922 1.954 14.849 1.00 92.81 384 TRP A CA 1
ATOM 3150 C C . TRP A 1 384 ? -5.825 0.430 14.757 1.00 92.81 384 TRP A C 1
ATOM 3152 O O . TRP A 1 384 ? -6.046 -0.266 15.743 1.00 92.81 384 TRP A O 1
ATOM 3162 N N . LYS A 1 385 ? -5.332 -0.094 13.624 1.00 92.44 385 LYS A N 1
ATOM 3163 C CA . LYS A 1 385 ? -5.077 -1.535 13.456 1.00 92.44 385 LYS A CA 1
ATOM 3164 C C . LYS A 1 385 ? -4.009 -2.065 14.418 1.00 92.44 385 LYS A C 1
ATOM 3166 O O . LYS A 1 385 ? -4.133 -3.180 14.913 1.00 92.44 385 LYS A O 1
ATOM 3171 N N . HIS A 1 386 ? -2.969 -1.277 14.703 1.00 92.00 386 HIS A N 1
ATOM 3172 C CA . HIS A 1 386 ? -1.979 -1.630 15.730 1.00 92.00 386 HIS A CA 1
ATOM 3173 C C . HIS A 1 386 ? -2.596 -1.696 17.132 1.00 92.00 386 HIS A C 1
ATOM 3175 O O . HIS A 1 386 ? -2.258 -2.596 17.900 1.00 92.00 386 HIS A O 1
ATOM 3181 N N . SER A 1 387 ? -3.506 -0.774 17.448 1.00 93.12 387 SER A N 1
ATOM 3182 C CA . SER A 1 387 ? -4.231 -0.734 18.721 1.00 93.12 387 SER A CA 1
ATOM 3183 C C . SER A 1 387 ? -5.139 -1.951 18.861 1.00 93.12 387 SER A C 1
ATOM 3185 O O . SER A 1 387 ? -5.019 -2.683 19.836 1.00 93.12 387 SER A O 1
ATOM 3187 N N . TYR A 1 388 ? -5.946 -2.244 17.838 1.00 94.56 388 TYR A N 1
ATOM 3188 C CA . TYR A 1 388 ? -6.796 -3.434 17.788 1.00 94.56 388 TYR A CA 1
ATOM 3189 C C . TYR A 1 388 ? -6.003 -4.730 17.974 1.00 94.56 388 TYR A C 1
ATOM 3191 O O . TYR A 1 388 ? -6.275 -5.502 18.885 1.00 94.56 388 TYR A O 1
ATOM 3199 N N . ALA A 1 389 ? -4.953 -4.943 17.171 1.00 93.94 389 ALA A N 1
ATOM 3200 C CA . ALA A 1 389 ? -4.144 -6.157 17.258 1.00 93.94 389 ALA A CA 1
ATOM 3201 C C . ALA A 1 389 ? -3.460 -6.309 18.627 1.00 93.94 389 ALA A C 1
ATOM 3203 O O . ALA A 1 389 ? -3.383 -7.415 19.156 1.00 93.94 389 ALA A O 1
ATOM 3204 N N . SER A 1 390 ? -2.962 -5.210 19.206 1.00 92.38 390 SER A N 1
ATOM 3205 C CA . SER A 1 390 ? -2.275 -5.241 20.504 1.00 92.38 390 SER A CA 1
ATOM 3206 C C . SER A 1 390 ? -3.242 -5.514 21.656 1.00 92.38 390 SER A C 1
ATOM 3208 O O . SER A 1 390 ? -2.930 -6.334 22.513 1.00 92.38 390 SER A O 1
ATOM 3210 N N . ILE A 1 391 ? -4.421 -4.886 21.652 1.00 92.81 391 ILE A N 1
ATOM 3211 C CA . ILE A 1 391 ? -5.475 -5.134 22.645 1.00 92.81 391 ILE A CA 1
ATOM 3212 C C . ILE A 1 391 ? -5.997 -6.564 22.493 1.00 92.81 391 ILE A C 1
ATOM 3214 O O . ILE A 1 391 ? -6.008 -7.324 23.458 1.00 92.81 391 ILE A O 1
ATOM 3218 N N . GLY A 1 392 ? -6.350 -6.970 21.275 1.00 93.19 392 GLY A N 1
ATOM 3219 C CA . GLY A 1 392 ? -6.871 -8.304 21.012 1.00 93.19 392 GLY A CA 1
ATOM 3220 C C . GLY A 1 392 ? -5.901 -9.424 21.394 1.00 93.19 392 GLY A C 1
ATOM 3221 O O . GLY A 1 392 ? -6.336 -10.454 21.897 1.00 93.19 392 GLY A O 1
ATOM 3222 N N . ALA A 1 393 ? -4.589 -9.211 21.247 1.00 92.06 393 ALA A N 1
ATOM 3223 C CA . ALA A 1 393 ? -3.578 -10.166 21.699 1.00 92.06 393 ALA A CA 1
ATOM 3224 C C . ALA A 1 393 ? -3.553 -10.343 23.228 1.00 92.06 393 ALA A C 1
ATOM 3226 O O . ALA A 1 393 ? -3.338 -11.456 23.702 1.00 92.06 393 ALA A O 1
ATOM 3227 N N . LEU A 1 394 ? -3.799 -9.278 24.000 1.00 90.38 394 LEU A N 1
ATOM 3228 C CA . LEU A 1 394 ? -3.898 -9.354 25.465 1.00 90.38 394 LEU A CA 1
ATOM 3229 C C . LEU A 1 394 ? -5.168 -10.078 25.922 1.00 90.38 394 LEU A C 1
ATOM 3231 O O . LEU A 1 394 ? -5.164 -10.741 26.954 1.00 90.38 394 LEU A O 1
ATOM 3235 N N . HIS A 1 395 ? -6.236 -9.992 25.130 1.00 91.62 395 HIS A N 1
ATOM 3236 C CA . HIS A 1 395 ? -7.524 -10.624 25.409 1.00 91.62 395 HIS A CA 1
ATOM 3237 C C . HIS A 1 395 ? -7.770 -11.880 24.562 1.00 91.62 395 HIS A C 1
ATOM 3239 O O . HIS A 1 395 ? -8.916 -12.290 24.378 1.00 91.62 395 HIS A O 1
ATOM 3245 N N . LEU A 1 396 ? -6.703 -12.520 24.065 1.00 91.56 396 LEU A N 1
ATOM 3246 C CA . LEU A 1 396 ? -6.806 -13.648 23.138 1.00 91.56 396 LEU A CA 1
ATOM 3247 C C . LEU A 1 396 ? -7.660 -14.793 23.700 1.00 91.56 396 LEU A C 1
ATOM 3249 O O . LEU A 1 396 ? -8.519 -15.330 23.003 1.00 91.56 396 LEU A O 1
ATOM 3253 N N . ASN A 1 397 ? -7.462 -15.139 24.972 1.00 90.31 397 ASN A N 1
ATOM 3254 C CA . ASN A 1 397 ? -8.208 -16.215 25.624 1.00 90.31 397 ASN A CA 1
ATOM 3255 C C . ASN A 1 397 ? -9.697 -15.878 25.773 1.00 90.31 397 ASN A C 1
ATOM 3257 O O . ASN A 1 397 ? -10.541 -16.727 25.499 1.00 90.31 397 ASN A O 1
ATOM 3261 N N . ASN A 1 398 ? -10.015 -14.635 26.138 1.00 90.44 398 ASN A N 1
ATOM 3262 C CA . ASN A 1 398 ? -11.371 -14.246 26.522 1.00 90.44 398 ASN A CA 1
ATOM 3263 C C . ASN A 1 398 ? -12.233 -13.877 25.310 1.00 90.44 398 ASN A C 1
ATOM 3265 O O . ASN A 1 398 ? -13.374 -14.309 25.215 1.00 90.44 398 ASN A O 1
ATOM 3269 N N . TRP A 1 399 ? -11.698 -13.092 24.372 1.00 92.62 399 TRP A N 1
ATOM 3270 C CA . TRP A 1 399 ? -12.464 -12.596 23.220 1.00 92.62 399 TRP A CA 1
ATOM 3271 C C . TRP A 1 399 ? -12.347 -13.499 21.994 1.00 92.62 399 TRP A C 1
ATOM 3273 O O . TRP A 1 399 ? -13.261 -13.561 21.179 1.00 92.62 399 TRP A O 1
ATOM 3283 N N . TYR A 1 400 ? -11.236 -14.226 21.872 1.00 92.94 400 TYR A N 1
ATOM 3284 C CA . TYR A 1 400 ? -10.930 -15.047 20.699 1.00 92.94 400 TYR A CA 1
ATOM 3285 C C . TYR A 1 400 ? -10.765 -16.529 21.046 1.00 92.94 400 TYR A C 1
ATOM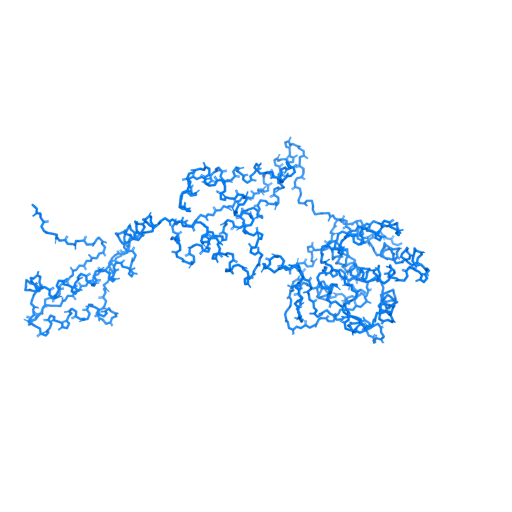 3287 O O . TYR A 1 400 ? -10.190 -17.281 20.262 1.00 92.94 400 TYR A O 1
ATOM 3295 N N . LYS A 1 401 ? -11.255 -16.969 22.214 1.00 92.38 401 LYS A N 1
ATOM 3296 C CA . LYS A 1 401 ? -11.235 -18.374 22.667 1.00 92.38 401 LYS A CA 1
ATOM 3297 C C . LYS A 1 401 ? -9.841 -19.020 22.605 1.00 92.38 401 LYS A C 1
ATOM 3299 O O . LYS A 1 401 ? -9.709 -20.203 22.305 1.00 92.38 401 LYS A 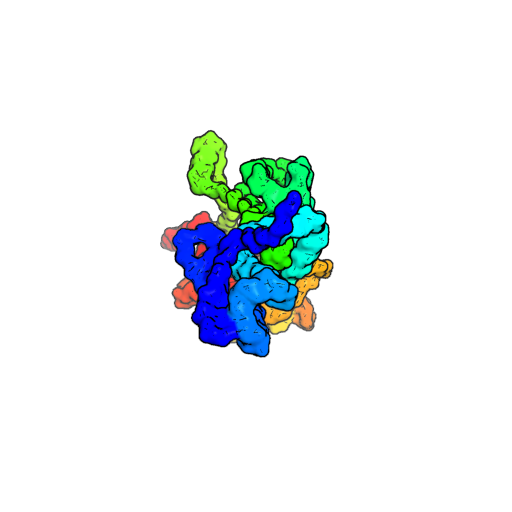O 1
ATOM 3304 N N . GLY A 1 402 ? -8.791 -18.226 22.809 1.00 91.12 402 GLY A N 1
ATOM 3305 C CA . GLY A 1 402 ? -7.400 -18.675 22.720 1.00 91.12 402 GLY A CA 1
ATOM 3306 C C . GLY A 1 402 ? -6.922 -18.977 21.296 1.00 91.12 402 GLY A C 1
ATOM 3307 O O . GLY A 1 402 ? -5.847 -19.545 21.135 1.00 91.12 402 GLY A O 1
ATOM 3308 N N . ASN A 1 403 ? -7.686 -18.609 20.259 1.00 92.69 403 ASN A N 1
ATOM 3309 C CA . ASN A 1 403 ? -7.384 -18.899 18.861 1.00 92.69 403 ASN A CA 1
ATOM 3310 C C . ASN A 1 403 ? -6.825 -17.657 18.126 1.00 92.69 403 ASN A C 1
ATOM 3312 O O . ASN A 1 403 ? -7.590 -16.765 17.742 1.00 92.69 403 ASN A O 1
ATOM 3316 N N . PRO A 1 404 ? -5.505 -17.599 17.842 1.00 92.75 404 PRO A N 1
ATOM 3317 C CA . PRO A 1 404 ? -4.883 -16.471 17.143 1.00 92.75 404 PRO A CA 1
ATOM 3318 C C . PRO A 1 404 ? -5.396 -16.255 15.715 1.00 92.75 404 PRO A C 1
ATOM 3320 O O . PRO A 1 404 ? -5.296 -15.145 15.185 1.00 92.75 404 PRO A O 1
ATOM 3323 N N . HIS A 1 405 ? -5.958 -17.291 15.087 1.00 92.44 405 HIS A N 1
ATOM 3324 C CA . HIS A 1 405 ? -6.540 -17.179 13.756 1.00 92.44 405 HIS A CA 1
ATOM 3325 C C . HIS A 1 405 ? -7.792 -16.291 13.755 1.00 92.44 405 HIS A C 1
ATOM 3327 O O . HIS A 1 405 ? -7.981 -15.509 12.828 1.00 92.44 405 HIS A O 1
ATOM 3333 N N . LEU A 1 406 ? -8.597 -16.308 14.822 1.00 92.75 406 LEU A N 1
ATOM 3334 C CA . LEU A 1 406 ? -9.766 -15.427 14.918 1.00 92.75 406 LEU A CA 1
ATOM 3335 C C . LEU A 1 406 ? -9.349 -13.953 15.009 1.00 92.75 406 LEU A C 1
ATOM 3337 O O . LEU A 1 406 ? -9.905 -13.109 14.306 1.00 92.75 406 LEU A O 1
ATOM 3341 N N . LEU A 1 407 ? -8.302 -13.647 15.785 1.00 94.25 407 LEU A N 1
ATOM 3342 C CA . LEU A 1 407 ? -7.713 -12.304 15.819 1.00 94.25 407 LEU A CA 1
ATOM 3343 C C . LEU A 1 407 ? -7.149 -11.900 14.444 1.00 94.25 407 LEU A C 1
ATOM 3345 O O . LEU A 1 407 ? -7.308 -10.756 14.017 1.00 94.25 407 LEU A O 1
ATOM 3349 N N . GLN A 1 408 ? -6.505 -12.829 13.727 1.00 92.94 408 GLN A N 1
ATOM 3350 C CA . GLN A 1 408 ? -6.013 -12.598 12.365 1.00 92.94 408 GLN A CA 1
ATOM 3351 C C . GLN A 1 408 ? -7.139 -12.214 11.398 1.00 92.94 408 GLN A C 1
ATOM 3353 O O . GLN A 1 408 ? -6.975 -11.236 10.662 1.00 92.94 408 GLN A O 1
ATOM 3358 N N . VAL A 1 409 ? -8.245 -12.964 11.401 1.00 89.69 409 VAL A N 1
ATOM 3359 C CA . VAL A 1 409 ? -9.418 -12.696 10.556 1.00 89.69 409 VAL A CA 1
ATOM 3360 C C . VAL A 1 409 ? -9.985 -11.318 10.876 1.00 89.69 409 VAL A C 1
ATOM 3362 O O . VAL A 1 409 ? -10.144 -10.505 9.969 1.00 89.69 409 VAL A O 1
ATOM 3365 N N . CYS A 1 410 ? -10.146 -10.988 12.161 1.00 91.31 410 CYS A N 1
ATOM 3366 C CA . CYS A 1 410 ? -10.623 -9.666 12.569 1.00 91.31 410 CYS A CA 1
ATOM 3367 C C . CYS A 1 410 ? -9.674 -8.528 12.158 1.00 91.31 410 CYS A C 1
ATOM 3369 O O . CYS A 1 410 ? -10.096 -7.416 11.850 1.00 91.31 410 CYS A O 1
ATOM 3371 N N . CYS A 1 411 ? -8.373 -8.810 12.058 1.00 91.31 411 CYS A N 1
ATOM 3372 C CA . CYS A 1 411 ? -7.394 -7.865 11.531 1.00 91.31 411 CYS A CA 1
ATOM 3373 C C . CYS A 1 411 ? -7.376 -7.771 9.995 1.00 91.31 411 CYS A C 1
ATOM 3375 O O . CYS A 1 411 ? -6.622 -6.944 9.467 1.00 91.31 411 CYS A O 1
ATOM 3377 N N . LEU A 1 412 ? -8.166 -8.561 9.260 1.00 88.94 412 LEU A N 1
ATOM 3378 C CA . LEU A 1 412 ? -8.151 -8.640 7.792 1.00 88.94 412 LEU A CA 1
ATOM 3379 C C . LEU A 1 412 ? -6.719 -8.826 7.258 1.00 88.94 412 LEU A C 1
ATOM 3381 O O . LEU A 1 412 ? -6.178 -7.990 6.511 1.00 88.94 412 LEU A O 1
ATOM 3385 N N . HIS A 1 413 ? -6.050 -9.859 7.773 1.00 89.12 413 HIS A N 1
ATOM 3386 C CA . HIS A 1 413 ? -4.688 -10.237 7.413 1.00 89.12 413 HIS A CA 1
ATOM 3387 C C . HIS A 1 413 ? -4.655 -11.630 6.780 1.00 89.12 413 HIS A C 1
ATOM 3389 O O . HIS A 1 413 ? -5.170 -12.587 7.345 1.00 89.12 413 HIS A O 1
ATOM 3395 N N . GLU A 1 414 ? -3.932 -11.763 5.668 1.00 85.88 414 GLU A N 1
ATOM 3396 C CA . GLU A 1 414 ? -3.716 -13.047 4.975 1.00 85.88 414 GLU A CA 1
ATOM 3397 C C . GLU A 1 414 ? -2.940 -14.067 5.822 1.00 85.88 414 GLU A C 1
ATOM 3399 O O . GLU A 1 414 ? -3.055 -15.270 5.624 1.00 85.88 414 GLU A O 1
ATOM 3404 N N . SER A 1 415 ? -2.126 -13.600 6.775 1.00 88.56 415 SER A N 1
ATOM 3405 C CA . SER A 1 415 ? -1.351 -14.478 7.653 1.00 88.56 415 SER A CA 1
ATOM 3406 C C . SER A 1 415 ? -1.194 -13.916 9.057 1.00 88.56 415 SER A C 1
ATOM 3408 O O . SER A 1 415 ? -1.025 -12.707 9.254 1.00 88.56 415 SER A O 1
ATOM 3410 N N . TYR A 1 416 ? -1.135 -14.817 10.039 1.00 87.75 416 TYR A N 1
ATOM 3411 C CA . TYR A 1 416 ? -0.885 -14.455 11.432 1.00 87.75 416 TYR A CA 1
ATOM 3412 C C . TYR A 1 416 ? 0.462 -13.743 11.628 1.00 87.75 416 TYR A C 1
ATOM 3414 O O . TYR A 1 416 ? 0.547 -12.782 12.387 1.00 87.75 416 TYR A O 1
ATOM 3422 N N . ARG A 1 417 ? 1.495 -14.091 10.846 1.00 89.56 417 ARG A N 1
ATOM 3423 C CA . ARG A 1 417 ? 2.792 -13.387 10.854 1.00 89.56 417 ARG A CA 1
ATOM 3424 C C . ARG A 1 417 ? 2.655 -11.891 10.555 1.00 89.56 417 ARG A C 1
ATOM 3426 O O . ARG A 1 417 ? 3.469 -11.081 11.004 1.00 89.56 417 ARG A O 1
ATOM 3433 N N . THR A 1 418 ? 1.657 -11.503 9.761 1.00 89.12 418 THR A N 1
ATOM 3434 C CA . THR A 1 418 ? 1.338 -10.088 9.554 1.00 89.12 418 THR A CA 1
ATOM 3435 C C . THR A 1 418 ? 0.718 -9.503 10.815 1.00 89.12 418 THR A C 1
ATOM 3437 O O . THR A 1 418 ? 1.206 -8.475 11.270 1.00 89.12 418 THR A O 1
ATOM 3440 N N . THR A 1 419 ? -0.258 -10.171 11.435 1.00 90.69 419 THR A N 1
ATOM 3441 C CA . THR A 1 419 ? -0.850 -9.761 12.723 1.00 90.69 419 THR A CA 1
ATOM 3442 C C . THR A 1 419 ? 0.202 -9.567 13.814 1.00 90.69 419 THR A C 1
ATOM 3444 O O . THR A 1 419 ? 0.223 -8.517 14.449 1.00 90.69 419 THR A O 1
ATOM 3447 N N . GLU A 1 420 ? 1.166 -10.478 13.953 1.00 89.88 420 GLU A N 1
ATOM 3448 C CA . GLU A 1 420 ? 2.261 -10.352 14.926 1.00 89.88 420 GLU A CA 1
ATOM 3449 C C . GLU A 1 420 ? 3.109 -9.089 14.740 1.00 89.88 420 GLU A C 1
ATOM 3451 O O . GLU A 1 420 ? 3.579 -8.502 15.713 1.00 89.88 420 GLU A O 1
ATOM 3456 N N . LYS A 1 421 ? 3.300 -8.628 13.495 1.00 88.25 421 LYS A N 1
ATOM 3457 C CA . LYS A 1 421 ? 4.005 -7.363 13.214 1.00 88.25 421 LYS A CA 1
ATOM 3458 C C . LYS A 1 421 ? 3.188 -6.137 13.622 1.00 88.25 421 LYS A C 1
ATOM 3460 O O . LYS A 1 421 ? 3.764 -5.050 13.733 1.00 88.25 421 LYS A O 1
ATOM 3465 N N . TYR A 1 422 ? 1.873 -6.288 13.782 1.00 88.44 422 TYR A N 1
ATOM 3466 C CA . TYR A 1 422 ? 0.993 -5.226 14.254 1.00 88.44 422 TYR A CA 1
ATOM 3467 C C . TYR A 1 422 ? 0.876 -5.188 15.779 1.00 88.44 422 TYR A C 1
ATOM 3469 O O . TYR A 1 422 ? 0.644 -4.106 16.313 1.00 88.44 422 TYR A O 1
ATOM 3477 N N . ILE A 1 423 ? 1.135 -6.299 16.471 1.00 88.94 423 ILE A N 1
ATOM 3478 C CA . ILE A 1 423 ? 1.199 -6.346 17.936 1.00 88.94 423 ILE A CA 1
ATOM 3479 C C . ILE A 1 423 ? 2.437 -5.575 18.420 1.00 88.94 423 ILE A C 1
ATOM 3481 O O . ILE A 1 423 ? 3.588 -5.936 18.146 1.00 88.94 423 ILE A O 1
ATOM 3485 N N . LYS A 1 424 ? 2.218 -4.477 19.150 1.00 84.50 424 LYS A N 1
ATOM 3486 C CA . LYS A 1 424 ? 3.289 -3.598 19.633 1.00 84.50 424 LYS A CA 1
ATOM 3487 C C . LYS A 1 424 ? 3.906 -4.131 20.922 1.00 84.50 424 LYS A C 1
ATOM 3489 O O . LYS A 1 424 ? 3.494 -3.752 22.014 1.00 84.50 424 LYS A O 1
ATOM 3494 N N . LYS A 1 425 ? 4.967 -4.934 20.766 1.00 70.06 425 LYS A N 1
ATOM 3495 C CA . LYS A 1 425 ? 5.737 -5.593 21.848 1.00 70.06 425 LYS A CA 1
ATOM 3496 C C . LYS A 1 425 ? 6.287 -4.659 22.940 1.00 70.06 425 LYS A C 1
ATOM 3498 O O . LYS A 1 425 ? 6.505 -5.110 24.054 1.00 70.06 425 LYS A O 1
ATOM 3503 N N . ASN A 1 426 ? 6.477 -3.375 22.630 1.00 64.81 426 ASN A N 1
ATOM 3504 C CA . ASN A 1 426 ? 7.026 -2.377 23.558 1.00 64.81 426 ASN A CA 1
ATOM 3505 C C . ASN A 1 426 ? 5.974 -1.358 24.033 1.00 64.81 426 ASN A C 1
ATOM 3507 O O . ASN A 1 426 ? 6.339 -0.285 24.508 1.00 64.81 426 ASN A O 1
ATOM 3511 N N . SER A 1 427 ? 4.680 -1.624 23.833 1.00 65.94 427 SER A N 1
ATOM 3512 C CA . SER A 1 427 ? 3.633 -0.729 24.331 1.00 65.94 427 SER A CA 1
ATOM 3513 C C . SER A 1 427 ? 3.535 -0.833 25.858 1.00 65.94 427 SER A C 1
ATOM 3515 O O . SER A 1 427 ? 3.659 -1.922 26.423 1.00 65.94 427 SER A O 1
ATOM 3517 N N . GLY A 1 428 ? 3.274 0.289 26.540 1.00 64.44 428 GLY A N 1
ATOM 3518 C CA . GLY A 1 428 ? 3.040 0.293 27.993 1.00 64.44 428 GLY A CA 1
ATOM 3519 C C . GLY A 1 428 ? 1.880 -0.619 28.415 1.00 64.44 428 GLY A C 1
ATOM 3520 O O . GLY A 1 428 ? 1.838 -1.093 29.547 1.00 64.44 428 GLY A O 1
ATOM 3521 N N . GLN A 1 429 ? 0.988 -0.936 27.476 1.00 65.75 429 GLN A N 1
ATOM 3522 C CA . GLN A 1 429 ? -0.141 -1.827 27.679 1.00 65.75 429 GLN A CA 1
ATOM 3523 C C . GLN A 1 429 ? 0.260 -3.299 27.872 1.00 65.75 429 GLN A C 1
ATOM 3525 O O . GLN A 1 429 ? -0.344 -4.004 28.677 1.00 65.75 429 GLN A O 1
ATOM 3530 N N . ILE A 1 430 ? 1.315 -3.767 27.198 1.00 69.44 430 ILE A N 1
ATOM 3531 C CA . ILE A 1 430 ? 1.840 -5.118 27.445 1.00 69.44 430 ILE A CA 1
ATOM 3532 C C . ILE A 1 430 ? 2.412 -5.204 28.855 1.00 69.44 430 ILE A C 1
ATOM 3534 O O . ILE A 1 430 ? 2.125 -6.157 29.568 1.00 69.44 430 ILE A O 1
ATOM 3538 N N . LEU A 1 431 ? 3.156 -4.185 29.293 1.00 67.12 431 LEU A N 1
ATOM 3539 C CA . LEU A 1 431 ? 3.683 -4.147 30.657 1.00 67.12 431 LEU A CA 1
ATOM 3540 C C . LEU A 1 431 ? 2.560 -4.116 31.702 1.00 67.12 431 LEU A C 1
ATOM 3542 O O . LEU A 1 431 ? 2.694 -4.747 32.745 1.00 67.12 431 LEU A O 1
ATOM 3546 N N . SER A 1 432 ? 1.435 -3.442 31.424 1.00 67.38 432 SER A N 1
ATOM 3547 C CA . SER A 1 432 ? 0.289 -3.455 32.341 1.00 67.38 432 SER A CA 1
ATOM 3548 C C . SER A 1 432 ? -0.365 -4.826 32.498 1.00 67.38 432 SER A C 1
ATOM 3550 O O . SER A 1 432 ? -0.918 -5.083 33.558 1.00 67.38 432 SER A O 1
ATOM 3552 N N . ALA A 1 433 ? -0.256 -5.720 31.511 1.00 68.06 433 ALA A N 1
ATOM 3553 C CA . ALA A 1 433 ? -0.797 -7.077 31.617 1.00 68.06 433 ALA A CA 1
ATOM 3554 C C . ALA A 1 433 ? -0.025 -7.963 32.611 1.00 68.06 433 ALA A C 1
ATOM 3556 O O . ALA A 1 433 ? -0.545 -8.979 33.058 1.00 68.06 433 ALA A O 1
ATOM 3557 N N . PHE A 1 434 ? 1.202 -7.571 32.970 1.00 74.19 434 PHE A N 1
ATOM 3558 C CA . PHE A 1 434 ? 2.022 -8.237 33.986 1.00 74.19 434 PHE A CA 1
ATOM 3559 C C . PHE A 1 434 ? 2.006 -7.514 35.336 1.00 74.19 434 PHE A C 1
ATOM 3561 O O . PHE A 1 434 ? 2.697 -7.942 36.258 1.00 74.19 434 PHE A O 1
ATOM 3568 N N . LYS A 1 435 ? 1.250 -6.415 35.474 1.00 69.88 435 LYS A N 1
ATOM 3569 C CA . LYS A 1 435 ? 0.994 -5.842 36.797 1.00 69.88 435 LYS A CA 1
ATOM 3570 C C . LYS A 1 435 ? 0.094 -6.829 37.534 1.00 69.88 435 LYS A C 1
ATOM 3572 O O . LYS A 1 435 ? -1.070 -6.983 37.178 1.00 69.88 435 LYS A O 1
ATOM 3577 N N . THR A 1 436 ? 0.669 -7.538 38.501 1.00 50.41 436 THR A N 1
ATOM 3578 C CA . THR A 1 436 ? -0.067 -8.381 39.447 1.00 50.41 436 THR A CA 1
ATOM 3579 C C . THR A 1 436 ? -1.196 -7.571 40.068 1.00 50.41 436 THR A C 1
ATOM 3581 O O . THR A 1 436 ? -0.982 -6.419 40.453 1.00 50.41 436 THR A O 1
ATOM 3584 N N . THR A 1 437 ? -2.384 -8.170 40.070 1.00 51.47 437 THR A N 1
ATOM 3585 C CA . THR A 1 437 ? -3.611 -7.615 40.647 1.00 51.47 437 THR A CA 1
ATOM 3586 C C . THR A 1 437 ? -3.504 -7.516 42.158 1.00 51.47 437 THR A C 1
ATOM 3588 O O . THR A 1 437 ? -2.868 -8.421 42.749 1.00 51.47 437 THR A O 1
#

Solvent-accessible surface area (backbone atoms only — not comparable to full-atom values): 24417 Å² total; per-residue (Å²): 136,84,82,79,78,88,76,56,76,45,61,46,81,47,76,45,86,51,94,68,29,33,43,71,42,44,28,41,37,60,67,95,54,98,65,76,71,44,72,61,51,52,89,79,35,68,54,51,32,48,50,39,52,51,25,56,76,68,45,28,38,65,80,56,39,78,70,34,67,66,54,50,51,46,51,50,51,41,51,53,52,52,33,62,76,50,60,19,62,71,46,51,53,47,54,53,48,54,55,68,69,43,81,62,54,66,66,63,54,46,52,52,49,34,58,64,28,35,82,80,47,50,20,51,60,35,48,48,46,39,65,75,54,48,47,55,59,40,48,77,70,67,44,68,46,74,63,50,50,64,83,43,51,68,57,52,52,48,48,62,73,68,34,53,44,100,83,68,48,66,58,54,73,82,46,35,53,73,65,34,47,41,54,35,50,50,36,49,49,34,35,76,72,66,75,42,55,76,93,47,58,53,76,67,88,63,74,78,49,72,63,58,41,52,46,40,31,71,76,70,65,43,74,74,62,82,86,65,81,65,71,54,64,48,66,68,52,52,53,50,50,52,54,28,47,49,66,69,30,66,50,79,90,30,41,73,57,37,48,50,48,43,45,51,45,51,28,42,42,54,18,41,52,70,28,42,47,42,31,25,34,34,82,37,51,36,47,87,44,100,70,32,26,32,44,46,30,20,25,31,41,63,18,54,37,50,75,35,84,63,74,38,76,38,74,32,16,53,99,84,46,72,83,49,67,46,82,38,71,43,56,46,79,33,43,67,62,39,30,53,46,44,44,55,46,40,78,74,46,75,68,91,46,46,55,42,88,70,62,72,79,45,59,55,56,51,48,43,49,49,19,63,73,40,72,50,87,63,72,56,57,73,34,22,31,27,16,33,40,36,52,48,61,77,37,26,57,80,79,35,74,59,37,66,63,55,54,16,56,59,64,70,41,99,41,56,75,58,42,57,74,35,33,49,87,84,26,72,65,59,59,55,73,69,56,82,128